Protein AF-A0A7J0D3I8-F1 (afdb_monomer_lite)

Foldseek 3Di:
DDDDQDFADAQAKAWAKKWKDLWAPDHTDMFGDDNNDGDDDDDPPPCPLQLCLQEPPCLLQVDQQCLRSDLQSDNVCGRLCRNCVLVPRPDQKAKMKIKIKIWHANPPPRDIFIKMKMKIFIQGHPPGTPAMKIKIFRADEDDDPDDPDPRHDHQADPVSGGDDPVVVCVRRPPGIDMGRDSQVSNQVSCVVHPVQDDQLSVLVRVLRSVVSRPCCPVDPPVVVNVVSVVSNDDDDDVVVVVVVVVVVVVVVVVVVVVVVVVVVVVVVVVVVVVVVVVVVVVCCVVCVVVVVVVVVVVVVVVVVVVVVVVVVVPPPPDDDDDDDDDDDDDDDDDDDDDDDDDDDDDDDDDDDDDDDDDDDDDDDDDDDDDDDDDDDDDDDDDDDDDDDDDDDDDDDDDDDDDDDDDDDDDDDDDDDDDDDDDDDDDDDDDDDDDDDDDDDDDDDDDDDDDDDD

Sequence (453 aa):
MTTPLPEPLRTRWQPLRIGLVDLFHYDVEEFHFRDGRLLLRGNNGTGKSKVLALTLPFLLDGDLSPRRVEPDGDPGKRMEWNLLLGGEHPHTERLGYTWIEFGRLDASTGESHFRTLLCGLKAVSGRGIARHWYAVTDLRVQHGPGTPVEGCLSLVDATGTALTRDRLVEAVADHGMVYDQAKTYRRAVDEALFGLGEQRYGALVDLLVQLRQPQLSKRPNEAALSRALTEALPPVDQAVIADVAEAFRSLDEEKTELAAASAAEHAAAGFLEHYRRYARVATRRRARLPRAEHSRYEQRQRDLTEAQAQQAGPRRSGRRQPTSSRGWRSSRTGSARRTRPCGRAPRCAAPEIWSRRTTRWSARRVRPSARTATGTRRRGCTTRDSSGSAPPRTGCGPPTGKPGTPTGRRPRPRRPPGSSSRRTSCRTTDAPRANCVEPSRSPWNGVAVRSPM

Structure (mmCIF, N/CA/C/O backbone):
data_AF-A0A7J0D3I8-F1
#
_entry.id   AF-A0A7J0D3I8-F1
#
loop_
_atom_site.group_PDB
_atom_site.id
_atom_site.type_symbol
_atom_site.label_atom_id
_atom_site.label_alt_id
_atom_site.label_comp_id
_atom_site.label_asym_id
_atom_site.label_entity_id
_atom_site.label_seq_id
_atom_site.pdbx_PDB_ins_code
_atom_site.Cartn_x
_atom_site.Cartn_y
_atom_site.Cartn_z
_atom_site.occupancy
_atom_site.B_iso_or_equiv
_atom_site.auth_seq_id
_atom_site.auth_comp_id
_atom_site.auth_asym_id
_atom_site.auth_atom_id
_atom_site.pdbx_PDB_model_num
ATOM 1 N N . MET A 1 1 ? 24.910 -18.933 -20.192 1.00 36.84 1 MET A N 1
ATOM 2 C CA . MET A 1 1 ? 24.520 -19.536 -18.902 1.00 36.84 1 MET A CA 1
ATOM 3 C C . MET A 1 1 ? 23.445 -18.649 -18.311 1.00 36.84 1 MET A C 1
ATOM 5 O O . MET A 1 1 ? 23.756 -17.535 -17.917 1.00 36.84 1 MET A O 1
ATOM 9 N N . THR A 1 2 ? 22.186 -19.066 -18.376 1.00 54.44 2 THR A N 1
ATOM 10 C CA . THR A 1 2 ? 21.065 -18.347 -17.763 1.00 54.44 2 THR A CA 1
ATOM 11 C C . THR A 1 2 ? 21.172 -18.508 -16.252 1.00 54.44 2 THR A C 1
ATOM 13 O O . THR A 1 2 ? 21.136 -19.623 -15.736 1.00 54.44 2 THR A O 1
ATOM 16 N N . THR A 1 3 ? 21.391 -17.406 -15.540 1.00 62.59 3 THR A N 1
ATOM 17 C CA . THR A 1 3 ? 21.391 -17.401 -14.076 1.00 62.59 3 THR A CA 1
ATOM 18 C C . THR A 1 3 ? 20.008 -17.856 -13.600 1.00 62.59 3 THR A C 1
ATOM 20 O O . THR A 1 3 ? 19.017 -17.283 -14.056 1.00 62.59 3 THR A O 1
ATOM 23 N N . PRO A 1 4 ? 19.901 -18.873 -12.727 1.00 78.50 4 PRO A N 1
ATOM 24 C CA . PRO A 1 4 ? 18.605 -19.332 -12.243 1.00 78.50 4 PRO A CA 1
ATOM 25 C C . PRO A 1 4 ? 17.892 -18.205 -11.492 1.00 78.50 4 PRO A C 1
ATOM 27 O O . PRO A 1 4 ? 18.527 -17.422 -10.772 1.00 78.50 4 PRO A O 1
ATOM 30 N N . LEU A 1 5 ? 16.574 -18.122 -11.672 1.00 86.62 5 LEU A N 1
ATOM 31 C CA . LEU A 1 5 ? 15.759 -17.124 -10.996 1.00 86.62 5 LEU A CA 1
ATOM 32 C C . LEU A 1 5 ? 15.787 -17.352 -9.471 1.00 86.62 5 LEU A C 1
ATOM 34 O O . LEU A 1 5 ? 15.795 -18.498 -9.020 1.00 86.62 5 LEU A O 1
ATOM 38 N N . PRO A 1 6 ? 15.824 -16.285 -8.654 1.00 90.56 6 PRO A N 1
ATOM 39 C CA . PRO A 1 6 ? 15.866 -16.416 -7.201 1.00 90.56 6 PRO A CA 1
ATOM 40 C C . PRO A 1 6 ? 14.544 -16.960 -6.650 1.00 90.56 6 PRO A C 1
ATOM 42 O O . PRO A 1 6 ? 13.474 -16.498 -7.036 1.00 90.56 6 PRO A O 1
ATOM 45 N N . GLU A 1 7 ? 14.617 -17.891 -5.703 1.00 91.50 7 GLU A N 1
ATOM 46 C CA . GLU A 1 7 ? 13.448 -18.468 -5.029 1.00 91.50 7 GLU A CA 1
ATOM 47 C C . GLU A 1 7 ? 13.222 -17.838 -3.641 1.00 91.50 7 GLU A C 1
ATOM 49 O O . GLU A 1 7 ? 14.175 -17.377 -2.994 1.00 91.50 7 GLU A O 1
ATOM 54 N N . PRO A 1 8 ? 11.970 -17.784 -3.150 1.00 93.19 8 PRO A N 1
ATOM 55 C CA . PRO A 1 8 ? 11.689 -17.312 -1.810 1.00 93.19 8 PRO A CA 1
ATOM 56 C C . PRO A 1 8 ? 12.166 -18.303 -0.745 1.00 93.19 8 PRO A C 1
ATOM 58 O O . PRO A 1 8 ? 12.075 -19.512 -0.896 1.00 93.19 8 PRO A O 1
ATOM 61 N N . LEU A 1 9 ? 12.642 -17.768 0.381 1.00 91.50 9 LEU A N 1
ATOM 62 C CA . LEU A 1 9 ? 13.142 -18.555 1.520 1.00 91.50 9 LEU A CA 1
ATOM 63 C C . LEU A 1 9 ? 12.322 -18.333 2.797 1.00 91.50 9 LEU A C 1
ATOM 65 O O . LEU A 1 9 ? 12.628 -18.882 3.853 1.00 91.50 9 LEU A O 1
ATOM 69 N N . ARG A 1 10 ? 11.320 -17.452 2.743 1.00 92.25 10 ARG A N 1
ATOM 70 C CA . ARG A 1 10 ? 10.579 -16.977 3.914 1.00 92.25 10 ARG A CA 1
ATOM 71 C C . ARG A 1 10 ? 9.089 -17.095 3.684 1.00 92.25 10 ARG A C 1
ATOM 73 O O . ARG A 1 10 ? 8.618 -16.914 2.571 1.00 92.25 10 ARG A O 1
ATOM 80 N N . THR A 1 11 ? 8.350 -17.291 4.769 1.00 93.00 11 THR A N 1
ATOM 81 C CA . THR A 1 11 ? 6.882 -17.326 4.748 1.00 93.00 11 THR A CA 1
ATOM 82 C C . THR A 1 11 ? 6.236 -15.953 4.566 1.00 93.00 11 THR A C 1
ATOM 84 O O . THR A 1 11 ? 5.083 -15.852 4.155 1.00 93.00 11 THR A O 1
ATOM 87 N N . ARG A 1 12 ? 6.983 -14.879 4.852 1.00 92.62 12 ARG A N 1
ATOM 88 C CA . ARG A 1 12 ? 6.588 -13.496 4.556 1.00 92.62 12 ARG A CA 1
ATOM 89 C C . ARG A 1 12 ? 7.092 -13.068 3.183 1.00 92.62 12 ARG A C 1
ATOM 91 O O . ARG A 1 12 ? 8.157 -13.520 2.765 1.00 92.62 12 ARG A O 1
ATOM 98 N N . TRP A 1 13 ? 6.394 -12.115 2.569 1.00 94.88 13 TRP A N 1
ATOM 99 C CA . TRP A 1 13 ? 6.854 -11.457 1.350 1.00 94.88 13 TRP A CA 1
ATOM 100 C C . TRP A 1 13 ? 8.261 -10.882 1.524 1.00 94.88 13 TRP A C 1
ATOM 102 O O . TRP A 1 13 ? 8.550 -10.151 2.477 1.00 94.88 13 TRP A O 1
ATOM 112 N N . GLN A 1 14 ? 9.146 -11.236 0.598 1.00 94.50 14 GLN A N 1
ATOM 113 C CA . GLN A 1 14 ? 10.497 -10.703 0.501 1.00 94.50 14 GLN A CA 1
ATOM 114 C C . GLN A 1 14 ? 10.785 -10.255 -0.932 1.00 94.50 14 GLN A C 1
ATOM 116 O O . GLN A 1 14 ? 10.372 -10.948 -1.862 1.00 94.50 14 GLN A O 1
ATOM 121 N N . PRO A 1 15 ? 11.487 -9.127 -1.131 1.00 95.56 15 PRO A N 1
ATOM 122 C CA . PRO A 1 15 ? 11.906 -8.730 -2.464 1.00 95.56 15 PRO A CA 1
ATOM 123 C C . PRO A 1 15 ? 12.944 -9.728 -2.981 1.00 95.56 15 PRO A C 1
ATOM 125 O O . PRO A 1 15 ? 13.862 -10.119 -2.252 1.00 95.56 15 PRO A O 1
ATOM 128 N N . LEU A 1 16 ? 12.773 -10.151 -4.228 1.00 95.50 16 LEU A N 1
ATOM 129 C CA . LEU A 1 16 ? 13.636 -11.102 -4.920 1.00 95.50 16 LEU A CA 1
ATOM 130 C C . LEU A 1 16 ? 14.449 -10.408 -6.004 1.00 95.50 16 LEU A C 1
ATOM 132 O O . LEU A 1 16 ? 15.654 -10.634 -6.109 1.00 95.50 16 LEU A O 1
ATOM 136 N N . ARG A 1 17 ? 13.800 -9.546 -6.790 1.00 95.06 17 ARG A N 1
ATOM 137 C CA . ARG A 1 17 ? 14.419 -8.813 -7.895 1.00 95.06 17 ARG A CA 1
ATOM 138 C C . ARG A 1 17 ? 13.761 -7.459 -8.085 1.00 95.06 17 ARG A C 1
ATOM 140 O O . ARG A 1 17 ? 12.590 -7.290 -7.764 1.00 95.06 17 ARG A O 1
ATOM 147 N N . ILE A 1 18 ? 14.515 -6.518 -8.625 1.00 96.12 18 ILE A N 1
ATOM 148 C CA . ILE A 1 18 ? 13.998 -5.282 -9.213 1.00 96.12 18 ILE A CA 1
ATOM 149 C C . ILE A 1 18 ? 14.572 -5.148 -10.612 1.00 96.12 18 ILE A C 1
ATOM 151 O O . ILE A 1 18 ? 15.671 -5.641 -10.864 1.00 96.12 18 ILE A O 1
ATOM 155 N N . GLY A 1 19 ? 13.883 -4.430 -11.485 1.00 94.81 19 GLY A N 1
ATOM 156 C CA . GLY A 1 19 ? 14.430 -4.122 -12.793 1.00 94.81 19 GLY A CA 1
ATOM 157 C C . GLY A 1 19 ? 13.924 -2.814 -13.366 1.00 94.81 19 GLY A C 1
ATOM 158 O O . GLY A 1 19 ? 12.915 -2.253 -12.927 1.00 94.81 19 GLY A O 1
ATOM 159 N N . LEU A 1 20 ? 14.685 -2.325 -14.337 1.00 95.38 20 LEU A N 1
ATOM 160 C CA . LEU A 1 20 ? 14.435 -1.102 -15.082 1.00 95.38 20 LEU A CA 1
ATOM 161 C C . LEU A 1 20 ? 14.501 -1.429 -16.571 1.00 95.38 20 LEU A C 1
ATOM 163 O O . LEU A 1 20 ? 15.444 -2.078 -17.021 1.00 95.38 20 LEU A O 1
ATOM 167 N N . VAL A 1 21 ? 13.502 -0.962 -17.314 1.00 95.31 21 VAL A N 1
ATOM 168 C CA . VAL A 1 21 ? 13.429 -1.074 -18.769 1.00 95.31 21 VAL A CA 1
ATOM 169 C C . VAL A 1 21 ? 13.264 0.322 -19.336 1.00 95.31 21 VAL A C 1
ATOM 171 O O . VAL A 1 21 ? 12.333 1.030 -18.952 1.00 95.31 21 VAL A O 1
ATOM 174 N N . ASP A 1 22 ? 14.155 0.723 -20.229 1.00 93.19 22 ASP A N 1
ATOM 175 C CA . ASP A 1 22 ? 14.141 2.029 -20.880 1.00 93.19 22 ASP A CA 1
ATOM 176 C C . ASP A 1 22 ? 13.965 3.216 -19.915 1.00 93.19 22 ASP A C 1
ATOM 178 O O . ASP A 1 22 ? 13.250 4.194 -20.171 1.00 93.19 22 ASP A O 1
ATOM 182 N N . LEU A 1 23 ? 14.630 3.131 -18.764 1.00 91.44 23 LEU A N 1
ATOM 183 C CA . LEU A 1 23 ? 14.543 4.117 -17.697 1.00 91.44 23 LEU A CA 1
ATOM 184 C C . LEU A 1 23 ? 15.943 4.585 -17.320 1.00 91.44 23 LEU A C 1
ATOM 186 O O . LEU A 1 23 ? 16.831 3.798 -17.005 1.00 91.44 23 LEU A O 1
ATOM 190 N N . PHE A 1 24 ? 16.138 5.897 -17.292 1.00 89.06 24 PHE A N 1
ATOM 191 C CA . PHE A 1 24 ? 17.430 6.540 -17.099 1.00 89.06 24 PHE A CA 1
ATOM 192 C C . PHE A 1 24 ? 18.440 6.016 -18.138 1.00 89.06 24 PHE A C 1
ATOM 194 O O . PHE A 1 24 ? 18.087 5.876 -19.310 1.00 89.06 24 PHE A O 1
ATOM 201 N N . HIS A 1 25 ? 19.679 5.739 -17.740 1.00 88.75 25 HIS A N 1
ATOM 202 C CA . HIS A 1 25 ? 20.695 5.118 -18.595 1.00 88.75 25 HIS A CA 1
ATOM 203 C C . HIS A 1 25 ? 20.618 3.577 -18.610 1.00 88.75 25 HIS A C 1
ATOM 205 O O . HIS A 1 25 ? 21.623 2.937 -18.900 1.00 88.75 25 HIS A O 1
ATOM 211 N N . TYR A 1 26 ? 19.474 2.984 -18.243 1.00 91.06 26 TYR A N 1
ATOM 212 C CA . TYR A 1 26 ? 19.272 1.534 -18.253 1.00 91.06 26 TYR A CA 1
ATOM 213 C C . TYR A 1 26 ? 18.345 1.127 -19.400 1.00 91.06 26 TYR A C 1
ATOM 215 O O . TYR A 1 26 ? 17.231 1.649 -19.506 1.00 91.06 26 TYR A O 1
ATOM 223 N N . ASP A 1 27 ? 18.809 0.180 -20.215 1.00 90.44 27 ASP A N 1
ATOM 224 C CA . ASP A 1 27 ? 18.039 -0.396 -21.321 1.00 90.44 27 ASP A CA 1
ATOM 225 C C . ASP A 1 27 ? 17.158 -1.536 -20.804 1.00 90.44 27 ASP A C 1
ATOM 227 O O . ASP A 1 27 ? 15.941 -1.401 -20.754 1.00 90.44 27 ASP A O 1
ATOM 231 N N . VAL A 1 28 ? 17.771 -2.632 -20.347 1.00 92.00 28 VAL A N 1
ATOM 232 C CA . VAL A 1 28 ? 17.113 -3.742 -19.644 1.00 92.00 28 VAL A CA 1
ATOM 233 C C . VAL A 1 28 ? 18.062 -4.221 -18.552 1.00 92.00 28 VAL A C 1
ATOM 235 O O . VAL A 1 28 ? 18.989 -4.982 -18.819 1.00 92.00 28 VAL A O 1
ATOM 238 N N . GLU A 1 29 ? 17.855 -3.748 -17.326 1.00 93.00 29 GLU A N 1
ATOM 239 C CA . GLU A 1 29 ? 18.729 -4.055 -16.191 1.00 93.00 29 GLU A CA 1
ATOM 240 C C . GLU A 1 29 ? 17.940 -4.719 -15.061 1.00 93.00 29 GLU A C 1
ATOM 242 O O . GLU A 1 29 ? 16.871 -4.240 -14.673 1.00 93.00 29 GLU A O 1
ATOM 247 N N . GLU A 1 30 ? 18.492 -5.796 -14.497 1.00 93.00 30 GLU A N 1
ATOM 248 C CA . GLU A 1 30 ? 17.901 -6.539 -13.383 1.00 93.00 30 GLU A CA 1
ATOM 249 C C . GLU A 1 30 ? 18.870 -6.626 -12.198 1.00 93.00 30 GLU A C 1
ATOM 251 O O . GLU A 1 30 ? 20.037 -6.988 -12.338 1.00 93.00 30 GLU A O 1
ATOM 256 N N . PHE A 1 31 ? 18.369 -6.378 -10.989 1.00 93.31 31 PHE A N 1
ATOM 257 C CA . PHE A 1 31 ? 19.134 -6.495 -9.750 1.00 93.31 31 PHE A CA 1
ATOM 258 C C . PHE A 1 31 ? 18.512 -7.545 -8.836 1.00 93.31 31 PHE A C 1
ATOM 260 O O . PHE A 1 31 ? 17.342 -7.456 -8.459 1.00 93.31 31 PHE A O 1
ATOM 267 N N . HIS A 1 32 ? 19.313 -8.530 -8.431 1.00 93.81 32 HIS A N 1
ATOM 268 C CA . HIS A 1 32 ? 18.863 -9.624 -7.574 1.00 93.81 32 HIS A CA 1
ATOM 269 C C . HIS A 1 32 ? 19.115 -9.311 -6.099 1.00 93.81 32 HIS A C 1
ATOM 271 O O . HIS A 1 32 ? 20.221 -8.945 -5.693 1.00 93.81 32 HIS A O 1
ATOM 277 N N . PHE A 1 33 ? 18.094 -9.523 -5.277 1.00 93.88 33 PHE A N 1
ATOM 278 C CA . PHE A 1 33 ? 18.209 -9.467 -3.830 1.00 93.88 33 PHE A CA 1
ATOM 279 C C . PHE A 1 33 ? 18.808 -10.772 -3.308 1.00 93.88 33 PHE A C 1
ATOM 281 O O . PHE A 1 33 ? 18.548 -11.865 -3.811 1.00 93.88 33 PHE A O 1
ATOM 288 N N . ARG A 1 34 ? 19.586 -10.660 -2.235 1.00 90.56 34 ARG A N 1
ATOM 289 C CA . ARG A 1 34 ? 20.039 -11.793 -1.428 1.00 90.56 34 ARG A CA 1
ATOM 290 C C . ARG A 1 34 ? 19.353 -11.704 -0.071 1.00 90.56 34 ARG A C 1
ATOM 292 O O . ARG A 1 34 ? 19.540 -10.731 0.655 1.00 90.56 34 ARG A O 1
ATOM 299 N N . ASP A 1 35 ? 18.485 -12.665 0.236 1.00 85.38 35 ASP A N 1
ATOM 300 C CA . ASP A 1 35 ? 17.692 -12.727 1.478 1.00 85.38 35 ASP A CA 1
ATOM 301 C C . ASP A 1 35 ? 16.850 -11.471 1.776 1.00 85.38 35 ASP A C 1
ATOM 303 O O . ASP A 1 35 ? 16.653 -11.073 2.938 1.00 85.38 35 ASP A O 1
ATOM 307 N N . GLY A 1 36 ? 16.359 -10.833 0.710 1.00 86.94 36 GLY A N 1
ATOM 308 C CA . GLY A 1 36 ? 15.623 -9.572 0.762 1.00 86.94 36 GLY A CA 1
ATOM 309 C C . GLY A 1 36 ? 16.503 -8.335 0.961 1.00 86.94 36 GLY A C 1
ATOM 310 O O . GLY A 1 36 ? 15.992 -7.282 1.335 1.00 86.94 36 GLY A O 1
ATOM 311 N N . ARG A 1 37 ? 17.820 -8.439 0.742 1.00 89.38 37 ARG A N 1
ATOM 312 C CA . ARG A 1 37 ? 18.782 -7.332 0.842 1.00 89.38 37 ARG A CA 1
ATOM 313 C C . ARG A 1 37 ? 19.427 -7.057 -0.514 1.00 89.38 37 ARG A C 1
ATOM 315 O O . ARG A 1 37 ? 19.767 -7.988 -1.240 1.00 89.38 37 ARG A O 1
ATOM 322 N N . LEU A 1 38 ? 19.640 -5.781 -0.816 1.00 90.88 38 LEU A N 1
ATOM 323 C CA . LEU A 1 38 ? 20.339 -5.315 -2.011 1.00 90.88 38 LEU A CA 1
ATOM 324 C C . LEU A 1 38 ? 21.436 -4.331 -1.598 1.00 90.88 38 LEU A C 1
ATOM 326 O O . LEU A 1 38 ? 21.195 -3.431 -0.794 1.00 90.88 38 LEU A O 1
ATOM 330 N N . LEU A 1 39 ? 22.638 -4.504 -2.149 1.00 89.50 39 LEU A N 1
ATOM 331 C CA . LEU A 1 39 ? 23.770 -3.605 -1.943 1.00 89.50 39 LEU A CA 1
ATOM 332 C C . LEU A 1 39 ? 24.270 -3.104 -3.298 1.00 89.50 39 LEU A C 1
ATOM 334 O O . LEU A 1 39 ? 24.843 -3.868 -4.068 1.00 89.50 39 LEU A O 1
ATOM 338 N N . LEU A 1 40 ? 24.099 -1.808 -3.555 1.00 87.06 40 LEU A N 1
ATOM 339 C CA . LEU A 1 40 ? 24.612 -1.152 -4.757 1.00 87.06 40 LEU A CA 1
ATOM 340 C C . LEU A 1 40 ? 25.941 -0.457 -4.432 1.00 87.06 40 LEU A C 1
ATOM 342 O O . LEU A 1 40 ? 25.977 0.522 -3.682 1.00 87.06 40 LEU A O 1
ATOM 346 N N . ARG A 1 41 ? 27.047 -0.958 -4.994 1.00 88.50 41 ARG A N 1
ATOM 347 C CA . ARG A 1 41 ? 28.384 -0.346 -4.892 1.00 88.50 41 ARG A CA 1
ATOM 348 C C . ARG A 1 41 ? 28.828 0.211 -6.239 1.00 88.50 41 ARG A C 1
ATOM 350 O O . ARG A 1 41 ? 28.440 -0.292 -7.281 1.00 88.50 41 ARG A O 1
ATOM 357 N N . GLY A 1 42 ? 29.625 1.274 -6.199 1.00 86.12 42 GLY A N 1
ATOM 358 C CA . GLY A 1 42 ? 30.119 1.970 -7.388 1.00 86.12 42 GLY A CA 1
ATOM 359 C C . GLY A 1 42 ? 30.521 3.404 -7.068 1.00 86.12 42 GLY A C 1
ATOM 360 O O . GLY A 1 42 ? 30.359 3.856 -5.931 1.00 86.12 42 GLY A O 1
ATOM 361 N N . ASN A 1 43 ? 31.006 4.141 -8.057 1.00 84.62 43 ASN A N 1
ATOM 362 C CA . ASN A 1 43 ? 31.407 5.540 -7.892 1.00 84.62 43 ASN A CA 1
ATOM 363 C C . ASN A 1 43 ? 30.175 6.458 -7.786 1.00 84.62 43 ASN A C 1
ATOM 365 O O . ASN A 1 43 ? 29.051 6.057 -8.102 1.00 84.62 43 ASN A O 1
ATOM 369 N N . ASN A 1 44 ? 30.346 7.691 -7.310 1.00 80.06 44 ASN A N 1
ATOM 370 C CA . ASN A 1 44 ? 29.264 8.682 -7.355 1.00 80.06 44 ASN A CA 1
ATOM 371 C C . ASN A 1 44 ? 28.901 8.993 -8.817 1.00 80.06 44 ASN A C 1
ATOM 373 O O . ASN A 1 44 ? 29.772 8.980 -9.679 1.00 80.06 44 ASN A O 1
ATOM 377 N N . GLY A 1 45 ? 27.615 9.220 -9.100 1.00 77.06 45 GLY A N 1
ATOM 378 C CA . GLY A 1 45 ? 27.123 9.478 -10.463 1.00 77.06 45 GLY A CA 1
ATOM 379 C C . GLY A 1 45 ? 26.750 8.234 -11.281 1.00 77.06 45 GLY A C 1
ATOM 380 O O . GLY A 1 45 ? 26.070 8.365 -12.286 1.00 77.06 45 GLY A O 1
ATOM 381 N N . THR A 1 46 ? 27.066 7.023 -10.815 1.00 78.56 46 THR A N 1
ATOM 382 C CA . THR A 1 46 ? 26.761 5.748 -11.513 1.00 78.56 46 THR A CA 1
ATOM 383 C C . THR A 1 46 ? 25.287 5.310 -11.455 1.00 78.56 46 THR A C 1
ATOM 385 O O . THR A 1 46 ? 24.966 4.165 -11.728 1.00 78.56 46 THR A O 1
ATOM 388 N N . GLY A 1 47 ? 24.363 6.181 -11.036 1.00 80.44 47 GLY A N 1
ATOM 389 C CA . GLY A 1 47 ? 22.928 5.863 -11.018 1.00 80.44 47 GLY A CA 1
ATOM 390 C C . GLY A 1 47 ? 22.429 4.988 -9.855 1.00 80.44 47 GLY A C 1
ATOM 391 O O . GLY A 1 47 ? 21.229 4.743 -9.782 1.00 80.44 47 GLY A O 1
ATOM 392 N N . LYS A 1 48 ? 23.272 4.577 -8.894 1.00 85.88 48 LYS A N 1
ATOM 393 C CA . LYS A 1 48 ? 22.858 3.748 -7.730 1.00 85.88 48 LYS A CA 1
ATOM 394 C C . LYS A 1 48 ? 21.646 4.306 -6.972 1.00 85.88 48 LYS A C 1
ATOM 396 O O . LYS A 1 48 ? 20.692 3.589 -6.691 1.00 85.88 48 LYS A O 1
ATOM 401 N N . SER A 1 49 ? 21.670 5.603 -6.653 1.00 82.06 49 SER A N 1
ATOM 402 C CA . SER A 1 49 ? 20.562 6.262 -5.948 1.00 82.06 49 SER A CA 1
ATOM 403 C C . SER A 1 49 ? 19.306 6.355 -6.815 1.00 82.06 49 SER A C 1
ATOM 405 O O . SER A 1 49 ? 18.203 6.333 -6.278 1.00 82.06 49 SER A O 1
ATOM 407 N N . LYS A 1 50 ? 19.466 6.427 -8.145 1.00 85.31 50 LYS A N 1
ATOM 408 C CA . LYS A 1 50 ? 18.355 6.465 -9.102 1.00 85.31 50 LYS A CA 1
ATOM 409 C C . LYS A 1 50 ? 17.649 5.117 -9.200 1.00 85.31 50 LYS A C 1
ATOM 411 O O . LYS A 1 50 ? 16.427 5.104 -9.206 1.00 85.31 50 LYS A O 1
ATOM 416 N N . VAL A 1 51 ? 18.383 4.003 -9.165 1.00 87.25 51 VAL A N 1
ATOM 417 C CA . VAL A 1 51 ? 17.782 2.657 -9.121 1.00 87.25 51 VAL A CA 1
ATOM 418 C C . VAL A 1 51 ? 16.839 2.525 -7.930 1.00 87.25 51 VAL A C 1
ATOM 420 O O . VAL A 1 51 ? 15.685 2.145 -8.098 1.00 87.25 51 VAL A O 1
ATOM 423 N N . LEU A 1 52 ? 17.292 2.902 -6.730 1.00 83.62 52 LEU A N 1
ATOM 424 C CA . LEU A 1 52 ? 16.444 2.852 -5.536 1.00 83.62 52 LEU A CA 1
ATOM 425 C C . LEU A 1 52 ? 15.273 3.836 -5.634 1.00 83.62 52 LEU A C 1
ATOM 427 O O . LEU A 1 52 ? 14.136 3.457 -5.382 1.00 83.62 52 LEU A O 1
ATOM 431 N N . ALA A 1 53 ? 15.526 5.073 -6.065 1.00 82.62 53 ALA A N 1
ATOM 432 C CA . ALA A 1 53 ? 14.494 6.093 -6.243 1.00 82.62 53 ALA A CA 1
ATOM 433 C C . ALA A 1 53 ? 13.349 5.648 -7.173 1.00 82.62 53 ALA A C 1
ATOM 435 O O . ALA A 1 53 ? 12.184 5.907 -6.874 1.00 82.62 53 ALA A O 1
ATOM 436 N N . LEU A 1 54 ? 13.689 4.949 -8.259 1.00 88.00 54 LEU A N 1
ATOM 437 C CA . LEU A 1 54 ? 12.764 4.501 -9.301 1.00 88.00 54 LEU A CA 1
ATOM 438 C C . LEU A 1 54 ? 12.117 3.144 -9.007 1.00 88.00 54 LEU A C 1
ATOM 440 O O . LEU A 1 54 ? 11.265 2.717 -9.776 1.00 88.00 54 LEU A O 1
ATOM 444 N N . THR A 1 55 ? 12.484 2.465 -7.918 1.00 90.56 55 THR A N 1
ATOM 445 C CA . THR A 1 55 ? 11.945 1.139 -7.565 1.00 90.56 55 THR A CA 1
ATOM 446 C C . THR A 1 55 ? 11.215 1.176 -6.225 1.00 90.56 55 THR A C 1
ATOM 448 O O . THR A 1 55 ? 9.991 1.106 -6.196 1.00 90.56 55 THR A O 1
ATOM 451 N N . LEU A 1 56 ? 11.916 1.360 -5.102 1.00 87.19 56 LEU A N 1
ATOM 452 C CA . LEU A 1 56 ? 11.331 1.397 -3.755 1.00 87.19 56 LEU A CA 1
ATOM 453 C C . LEU A 1 56 ? 11.650 2.715 -3.034 1.00 87.19 56 LEU A C 1
ATOM 455 O O . LEU A 1 56 ? 12.819 3.089 -2.927 1.00 87.19 56 LEU A O 1
ATOM 459 N N . PRO A 1 57 ? 10.660 3.414 -2.447 1.00 87.88 57 PRO A N 1
ATOM 460 C CA . PRO A 1 57 ? 9.253 3.047 -2.232 1.00 87.88 57 PRO A CA 1
ATOM 461 C C . PRO A 1 57 ? 8.302 3.363 -3.398 1.00 87.88 57 PRO A C 1
ATOM 463 O O . PRO A 1 57 ? 7.101 3.161 -3.254 1.00 87.88 57 PRO A O 1
ATOM 466 N N . PHE A 1 58 ? 8.800 3.859 -4.535 1.00 91.94 58 PHE A N 1
ATOM 467 C CA . PHE A 1 58 ? 7.953 4.328 -5.637 1.00 91.94 58 PHE A CA 1
ATOM 468 C C . PHE A 1 58 ? 6.913 3.290 -6.093 1.00 91.94 58 PHE A C 1
ATOM 470 O O . PHE A 1 58 ? 5.735 3.618 -6.188 1.00 91.94 58 PHE A O 1
ATOM 477 N N . LEU A 1 59 ? 7.307 2.030 -6.287 1.00 94.94 59 LEU A N 1
ATOM 478 C CA . LEU A 1 59 ? 6.397 0.956 -6.695 1.00 94.94 59 LEU A CA 1
ATOM 479 C C . LEU A 1 59 ? 5.393 0.552 -5.610 1.00 94.94 59 LEU A C 1
ATOM 481 O O . LEU A 1 59 ? 4.399 -0.080 -5.935 1.00 94.94 59 LEU A O 1
ATOM 485 N N . LEU A 1 60 ? 5.596 0.911 -4.342 1.00 94.12 60 LEU A N 1
ATOM 486 C CA . LEU A 1 60 ? 4.584 0.705 -3.299 1.00 94.12 60 LEU A CA 1
ATOM 487 C C . LEU A 1 60 ? 3.534 1.827 -3.312 1.00 94.12 60 LEU A C 1
ATOM 489 O O . LEU A 1 60 ? 2.358 1.599 -3.059 1.00 94.12 60 LEU A O 1
ATOM 493 N N . ASP A 1 61 ? 3.944 3.046 -3.645 1.00 91.00 61 ASP A N 1
ATOM 494 C CA . ASP A 1 61 ? 3.068 4.216 -3.575 1.00 91.00 61 ASP A CA 1
ATOM 495 C C . ASP A 1 61 ? 2.335 4.524 -4.888 1.00 91.00 61 ASP A C 1
ATOM 497 O O . ASP A 1 61 ? 1.163 4.894 -4.908 1.00 91.00 61 ASP A O 1
ATOM 501 N N . GLY A 1 62 ? 3.052 4.399 -6.005 1.00 89.44 62 GLY A N 1
ATOM 502 C CA . GLY A 1 62 ? 2.619 4.812 -7.336 1.00 89.44 62 GLY A CA 1
ATOM 503 C C . GLY A 1 62 ? 2.623 6.328 -7.573 1.00 89.44 62 GLY A C 1
ATOM 504 O O . GLY A 1 62 ? 2.356 6.761 -8.687 1.00 89.44 62 GLY A O 1
ATOM 505 N N . ASP A 1 63 ? 2.930 7.170 -6.589 1.00 88.75 63 ASP A N 1
ATOM 506 C CA . ASP A 1 63 ? 2.882 8.628 -6.752 1.00 88.75 63 ASP A CA 1
ATOM 507 C C . ASP A 1 63 ? 4.129 9.168 -7.489 1.00 88.75 63 ASP A C 1
ATOM 509 O O . ASP A 1 63 ? 5.273 9.014 -7.059 1.00 88.75 63 ASP A O 1
ATOM 513 N N . LEU A 1 64 ? 3.876 9.816 -8.632 1.00 87.31 64 LEU A N 1
ATOM 514 C CA . LEU A 1 64 ? 4.872 10.371 -9.557 1.00 87.31 64 LEU A CA 1
ATOM 515 C C . LEU A 1 64 ? 5.363 11.772 -9.162 1.00 87.31 64 LEU A C 1
ATOM 517 O O . LEU A 1 64 ? 6.131 12.393 -9.903 1.00 87.31 64 LEU A O 1
ATOM 521 N N . SER A 1 65 ? 4.891 12.321 -8.042 1.00 83.75 65 SER A N 1
ATOM 522 C CA . SER A 1 65 ? 5.267 13.660 -7.613 1.00 83.75 65 SER A CA 1
ATOM 523 C C . SER A 1 65 ? 6.780 13.754 -7.357 1.00 83.75 65 SER A C 1
ATOM 525 O O . SER A 1 65 ? 7.375 12.849 -6.764 1.00 83.75 65 SER A O 1
ATOM 527 N N . PRO A 1 66 ? 7.438 14.868 -7.742 1.00 78.44 66 PRO A N 1
ATOM 528 C CA . PRO A 1 66 ? 8.893 15.008 -7.604 1.00 78.44 66 PRO A CA 1
ATOM 529 C C . PRO A 1 66 ? 9.402 14.774 -6.175 1.00 78.44 66 PRO A C 1
ATOM 531 O O . PRO A 1 66 ? 10.464 14.197 -5.978 1.00 78.44 66 PRO A O 1
ATOM 534 N N . ARG A 1 67 ? 8.599 15.141 -5.164 1.00 74.38 67 ARG A N 1
ATOM 535 C CA . ARG A 1 67 ? 8.904 14.932 -3.736 1.00 74.38 67 ARG A CA 1
ATOM 536 C C . ARG A 1 67 ? 9.045 13.458 -3.351 1.00 74.38 67 ARG A C 1
ATOM 538 O O . ARG A 1 67 ? 9.700 13.154 -2.360 1.00 74.38 67 ARG A O 1
ATOM 545 N N . ARG A 1 68 ? 8.393 12.563 -4.092 1.00 77.31 68 ARG A N 1
ATOM 546 C CA . ARG A 1 68 ? 8.363 11.125 -3.819 1.00 77.31 68 ARG A CA 1
ATOM 547 C C . ARG A 1 68 ? 9.265 10.322 -4.735 1.00 77.31 68 ARG A C 1
ATOM 549 O O . ARG A 1 68 ? 9.755 9.274 -4.320 1.00 77.31 68 ARG A O 1
ATOM 556 N N . VAL A 1 69 ? 9.554 10.820 -5.928 1.00 76.88 69 VAL A N 1
ATOM 557 C CA . VAL A 1 69 ? 10.500 10.168 -6.837 1.00 76.88 69 VAL A CA 1
ATOM 558 C C . VAL A 1 69 ? 11.936 10.565 -6.500 1.00 76.88 69 VAL A C 1
ATOM 560 O O . VAL A 1 69 ? 12.795 9.696 -6.432 1.00 76.88 69 VAL A O 1
ATOM 563 N N . GLU A 1 70 ? 12.216 11.832 -6.189 1.00 76.25 70 GLU A N 1
ATOM 564 C CA . GLU A 1 70 ? 13.585 12.276 -5.911 1.00 76.25 70 GLU A CA 1
ATOM 565 C C . GLU A 1 70 ? 13.925 12.212 -4.417 1.00 76.25 70 GLU A C 1
ATOM 567 O O . GLU A 1 70 ? 13.261 12.866 -3.608 1.00 76.25 70 GLU A O 1
ATOM 572 N N . PRO A 1 71 ? 14.990 11.488 -4.020 1.00 68.19 71 PRO A N 1
ATOM 573 C CA . PRO A 1 71 ? 15.409 11.399 -2.619 1.00 68.19 71 PRO A CA 1
ATOM 574 C C . PRO A 1 71 ? 15.756 12.753 -1.983 1.00 68.19 71 PRO A C 1
ATOM 576 O O . PRO A 1 71 ? 15.536 12.932 -0.787 1.00 68.19 71 PRO A O 1
ATOM 579 N N . ASP A 1 72 ? 16.262 13.701 -2.779 1.00 66.69 72 ASP A N 1
ATOM 580 C CA . ASP A 1 72 ? 16.610 15.060 -2.339 1.00 66.69 72 ASP A CA 1
ATOM 581 C C . ASP A 1 72 ? 15.412 16.027 -2.370 1.00 66.69 72 ASP A C 1
ATOM 583 O O . ASP A 1 72 ? 15.526 17.175 -1.943 1.00 66.69 72 ASP A O 1
ATOM 587 N N . GLY A 1 73 ? 14.257 15.586 -2.887 1.00 62.84 73 GLY A N 1
ATOM 588 C CA . GLY A 1 73 ? 13.053 16.409 -3.009 1.00 62.84 73 GLY A CA 1
ATOM 589 C C . GLY A 1 73 ? 13.189 17.599 -3.965 1.00 62.84 73 GLY A C 1
ATOM 590 O O . GLY A 1 73 ? 12.393 18.535 -3.872 1.00 62.84 73 GLY A O 1
ATOM 591 N N . ASP A 1 74 ? 14.181 17.576 -4.862 1.00 66.12 74 ASP A N 1
ATOM 592 C CA . ASP A 1 74 ? 14.441 18.635 -5.839 1.00 66.12 74 ASP A CA 1
ATOM 593 C C . ASP A 1 74 ? 13.270 18.751 -6.840 1.00 66.12 74 ASP A C 1
ATOM 595 O O . ASP A 1 74 ? 13.038 17.831 -7.632 1.00 66.12 74 ASP A O 1
ATOM 599 N N . PRO A 1 75 ? 12.521 19.871 -6.848 1.00 63.09 75 PRO A N 1
ATOM 600 C CA . PRO A 1 75 ? 11.373 20.047 -7.734 1.00 63.09 75 PRO A CA 1
ATOM 601 C C . PRO A 1 75 ? 11.748 20.142 -9.223 1.00 63.09 75 PRO A C 1
ATOM 603 O O . PRO A 1 75 ? 10.858 20.013 -10.070 1.00 63.09 75 PRO A O 1
ATOM 606 N N . GLY A 1 76 ? 13.027 20.370 -9.555 1.00 62.47 76 GLY A N 1
ATOM 607 C CA . GLY A 1 76 ? 13.527 20.419 -10.931 1.00 62.47 76 GLY A CA 1
ATOM 608 C C . GLY A 1 76 ? 13.699 19.042 -11.579 1.00 62.47 76 GLY A C 1
ATOM 609 O O . GLY A 1 76 ? 13.654 18.927 -12.802 1.00 62.47 76 GLY A O 1
ATOM 610 N N . LYS A 1 77 ? 13.833 17.981 -10.777 1.00 71.56 77 LYS A N 1
ATOM 611 C CA . LYS A 1 77 ? 14.036 16.603 -11.247 1.00 71.56 77 LYS A CA 1
ATOM 612 C C . LYS A 1 77 ? 12.721 15.833 -11.210 1.00 71.56 77 LYS A C 1
ATOM 614 O O . LYS A 1 77 ? 12.451 15.015 -10.339 1.00 71.56 77 LYS A O 1
ATOM 619 N N . ARG A 1 78 ? 11.848 16.157 -12.154 1.00 81.75 78 ARG A N 1
ATOM 620 C CA . ARG A 1 78 ? 10.540 15.507 -12.286 1.00 81.75 78 ARG A CA 1
ATOM 621 C C . ARG A 1 78 ? 10.674 14.107 -12.888 1.00 81.75 78 ARG A C 1
ATOM 623 O O . ARG A 1 78 ? 11.705 13.779 -13.471 1.00 81.75 78 ARG A O 1
ATOM 630 N N . MET A 1 79 ? 9.626 13.291 -12.782 1.00 87.81 79 MET A N 1
ATOM 631 C CA . MET A 1 79 ? 9.658 11.900 -13.245 1.00 87.81 79 MET A CA 1
ATOM 632 C C . MET A 1 79 ? 10.031 11.772 -14.732 1.00 87.81 79 MET A C 1
ATOM 634 O O . MET A 1 79 ? 10.765 10.861 -15.100 1.00 87.81 79 MET A O 1
ATOM 638 N N . GLU A 1 80 ? 9.625 12.724 -15.578 1.00 88.38 80 GLU A N 1
ATOM 639 C CA . GLU A 1 80 ? 9.987 12.768 -17.000 1.00 88.38 80 GLU A CA 1
ATOM 640 C C . GLU A 1 80 ? 11.492 12.909 -17.258 1.00 88.38 80 GLU A C 1
ATOM 642 O O . GLU A 1 80 ? 11.980 12.422 -18.277 1.00 88.38 80 GLU A O 1
ATOM 647 N N . TRP A 1 81 ? 12.246 13.520 -16.337 1.00 88.44 81 TRP A N 1
ATOM 648 C CA . TRP A 1 81 ? 13.701 13.622 -16.452 1.00 88.44 81 TRP A CA 1
ATOM 649 C C . TRP A 1 81 ? 14.345 12.234 -16.423 1.00 88.44 81 TRP A C 1
ATOM 651 O O . TRP A 1 81 ? 15.308 11.993 -17.142 1.00 88.44 81 TRP A O 1
ATOM 661 N N . ASN A 1 82 ? 13.773 11.294 -15.663 1.00 88.25 82 ASN A N 1
ATOM 662 C CA . ASN A 1 82 ? 14.275 9.924 -15.600 1.00 88.25 82 ASN A CA 1
ATOM 663 C C . ASN A 1 82 ? 14.030 9.145 -16.902 1.00 88.25 82 ASN A C 1
ATOM 665 O O . ASN A 1 82 ? 14.637 8.103 -17.073 1.00 88.25 82 ASN A O 1
ATOM 669 N N . LEU A 1 83 ? 13.193 9.623 -17.828 1.00 90.81 83 LEU A N 1
ATOM 670 C CA . LEU A 1 83 ? 13.003 8.989 -19.139 1.00 90.81 83 LEU A CA 1
ATOM 671 C C . LEU A 1 83 ? 13.742 9.746 -20.248 1.00 90.81 83 LEU A C 1
ATOM 673 O O . LEU A 1 83 ? 14.421 9.133 -21.067 1.00 90.81 83 LEU A O 1
ATOM 677 N N . LEU A 1 84 ? 13.610 11.075 -20.263 1.00 90.44 84 LEU A N 1
ATOM 678 C CA . LEU A 1 84 ? 14.089 11.947 -21.342 1.00 90.44 84 LEU A CA 1
ATOM 679 C C . LEU A 1 84 ? 15.457 12.583 -21.064 1.00 90.44 84 LEU A C 1
ATOM 681 O O . LEU A 1 84 ? 15.945 13.345 -21.895 1.00 90.44 84 LEU A O 1
ATOM 685 N N . LEU A 1 85 ? 16.056 12.328 -19.896 1.00 87.12 85 LEU A N 1
ATOM 686 C CA . LEU A 1 85 ? 17.365 12.856 -19.490 1.00 87.12 85 LEU A CA 1
ATOM 687 C C . LEU A 1 85 ? 17.450 14.385 -19.628 1.00 87.12 85 LEU A C 1
ATOM 689 O O . LEU A 1 85 ? 18.416 14.937 -20.137 1.00 87.12 85 LEU A O 1
ATOM 693 N N . GLY A 1 86 ? 16.381 15.089 -19.244 1.00 81.81 86 GLY A N 1
ATOM 694 C CA . GLY A 1 86 ? 16.316 16.550 -19.371 1.00 81.81 86 GLY A CA 1
ATOM 695 C C . GLY A 1 86 ? 16.293 17.072 -20.813 1.00 81.81 86 GLY A C 1
ATOM 696 O O . GLY A 1 86 ? 16.565 18.248 -21.024 1.00 81.81 86 GLY A O 1
ATOM 697 N N . GLY A 1 87 ? 15.951 16.226 -21.788 1.00 80.94 87 GLY A N 1
ATOM 698 C CA . GLY A 1 87 ? 15.952 16.563 -23.213 1.00 80.94 87 GLY A CA 1
ATOM 699 C C . GLY A 1 87 ? 17.241 16.178 -23.941 1.00 80.94 87 GLY A C 1
ATOM 700 O O . GLY A 1 87 ? 17.321 16.384 -25.146 1.00 80.94 87 GLY A O 1
ATOM 701 N N . GLU A 1 88 ? 18.223 15.600 -23.243 1.00 84.12 88 GLU A N 1
ATOM 702 C CA . GLU A 1 88 ? 19.454 15.080 -23.856 1.00 84.12 88 GLU A CA 1
ATOM 703 C C . GLU A 1 88 ? 19.244 13.728 -24.549 1.00 84.12 88 GLU A C 1
ATOM 705 O O . GLU A 1 88 ? 20.074 13.301 -25.354 1.00 84.12 88 GLU A O 1
ATOM 710 N N . HIS A 1 89 ? 18.140 13.039 -24.251 1.00 85.81 89 HIS A N 1
ATOM 711 C CA . HIS A 1 89 ? 17.824 11.778 -24.901 1.00 85.81 89 HIS A CA 1
ATOM 712 C C . HIS A 1 89 ? 17.501 11.992 -26.399 1.00 85.81 89 HIS A C 1
ATOM 714 O O . HIS A 1 89 ? 16.722 12.892 -26.719 1.00 85.81 89 HIS A O 1
ATOM 720 N N . PRO A 1 90 ? 18.026 11.160 -27.325 1.00 86.38 90 PRO A N 1
ATOM 721 C CA . PRO A 1 90 ? 17.834 11.348 -28.770 1.00 86.38 90 PRO A CA 1
ATOM 722 C C . PRO A 1 90 ? 16.368 11.326 -29.219 1.00 86.38 90 PRO A C 1
ATOM 724 O O . PRO A 1 90 ? 15.994 11.980 -30.191 1.00 86.38 90 PRO A O 1
ATOM 727 N N . HIS A 1 91 ? 15.535 10.558 -28.515 1.00 87.31 91 HIS A N 1
ATOM 728 C CA . HIS A 1 91 ? 14.115 10.427 -28.816 1.00 87.31 91 HIS A CA 1
ATOM 729 C C . HIS A 1 91 ? 13.280 11.434 -28.025 1.00 87.31 91 HIS A C 1
ATOM 731 O O . HIS A 1 91 ? 13.410 11.550 -26.806 1.00 87.31 91 HIS A O 1
ATOM 737 N N . THR A 1 92 ? 12.369 12.113 -28.725 1.00 87.81 92 THR A N 1
ATOM 738 C CA . THR A 1 92 ? 11.427 13.090 -28.155 1.00 87.81 92 THR A CA 1
ATOM 739 C C . THR A 1 92 ? 10.289 12.443 -27.366 1.00 87.81 92 THR A C 1
ATOM 741 O O . THR A 1 92 ? 9.600 13.127 -26.611 1.00 87.81 92 THR A O 1
ATOM 744 N N . GLU A 1 93 ? 10.100 11.136 -27.515 1.00 92.38 93 GLU A N 1
ATOM 745 C CA . GLU A 1 93 ? 9.156 10.312 -26.774 1.00 92.38 93 GLU A CA 1
ATOM 746 C C . GLU A 1 93 ? 9.870 9.039 -26.317 1.00 92.38 93 GLU A C 1
ATOM 748 O O . GLU A 1 93 ? 10.629 8.447 -27.084 1.00 92.38 93 GLU A O 1
ATOM 753 N N . ARG A 1 94 ? 9.626 8.620 -25.073 1.00 93.44 94 ARG A N 1
ATOM 754 C CA . ARG A 1 94 ? 10.160 7.369 -24.529 1.00 93.44 94 ARG A CA 1
ATOM 755 C C . ARG A 1 94 ? 9.128 6.687 -23.646 1.00 93.44 94 ARG A C 1
ATOM 757 O O . ARG A 1 94 ? 8.414 7.351 -22.886 1.00 93.44 94 ARG A O 1
ATOM 764 N N . LEU A 1 95 ? 9.066 5.368 -23.753 1.00 95.25 95 LEU A N 1
ATOM 765 C CA . LEU A 1 95 ? 8.272 4.502 -22.899 1.00 95.25 95 LEU A CA 1
ATOM 766 C C . LEU A 1 95 ? 9.227 3.605 -22.120 1.00 95.25 95 LEU A C 1
ATOM 768 O O . LEU A 1 95 ? 10.130 3.037 -22.718 1.00 95.25 95 LEU A O 1
ATOM 772 N N . GLY A 1 96 ? 9.031 3.496 -20.812 1.00 95.38 96 GLY A N 1
ATOM 773 C CA . GLY A 1 96 ? 9.865 2.662 -19.956 1.00 95.38 96 GLY A CA 1
ATOM 774 C C . GLY A 1 96 ? 9.074 2.049 -18.812 1.00 95.38 96 GLY A C 1
ATOM 775 O O . GLY A 1 96 ? 7.966 2.491 -18.490 1.00 95.38 96 GLY A O 1
ATOM 776 N N . TYR A 1 97 ? 9.662 1.033 -18.191 1.00 96.88 97 TYR A N 1
ATOM 777 C CA . TYR A 1 97 ? 9.105 0.324 -17.053 1.00 96.88 97 TYR A CA 1
ATOM 778 C C . TYR A 1 97 ? 10.070 0.284 -15.876 1.00 96.88 97 TYR A C 1
ATOM 780 O O . TYR A 1 97 ? 11.289 0.241 -16.015 1.00 96.88 97 TYR A O 1
ATOM 788 N N . THR A 1 98 ? 9.492 0.227 -14.688 1.00 96.75 98 THR A N 1
ATOM 789 C CA . THR A 1 98 ? 10.177 -0.177 -13.462 1.00 96.75 98 THR A CA 1
ATOM 790 C C . THR A 1 98 ? 9.342 -1.244 -12.783 1.00 96.75 98 THR A C 1
ATOM 792 O O . THR A 1 98 ? 8.109 -1.181 -12.825 1.00 96.75 98 THR A O 1
ATOM 795 N N . TRP A 1 99 ? 9.991 -2.247 -12.203 1.00 97.44 99 TRP A N 1
ATOM 796 C CA . TRP A 1 99 ? 9.304 -3.368 -11.581 1.00 97.44 99 TRP A CA 1
ATOM 797 C C . TRP A 1 99 ? 10.057 -3.919 -10.372 1.00 97.44 99 TRP A C 1
ATOM 799 O O . TRP A 1 99 ? 11.267 -3.744 -10.216 1.00 97.44 99 TRP A O 1
ATOM 809 N N . ILE A 1 100 ? 9.309 -4.587 -9.499 1.00 97.12 100 ILE A N 1
ATOM 810 C CA . ILE A 1 100 ? 9.815 -5.328 -8.350 1.00 97.12 100 ILE A CA 1
ATOM 811 C C . ILE A 1 100 ? 9.064 -6.645 -8.221 1.00 97.12 100 ILE A C 1
ATOM 813 O O . ILE A 1 100 ? 7.839 -6.684 -8.286 1.00 97.12 100 ILE A O 1
ATOM 817 N N . GLU A 1 101 ? 9.810 -7.718 -8.008 1.00 96.44 101 GLU A N 1
ATOM 818 C CA . GLU A 1 101 ? 9.289 -9.052 -7.747 1.00 96.44 101 GLU A CA 1
ATOM 819 C C . GLU A 1 101 ? 9.451 -9.381 -6.263 1.00 96.44 101 GLU A C 1
ATOM 821 O O . GLU A 1 101 ? 10.548 -9.294 -5.700 1.00 96.44 101 GLU A O 1
ATOM 826 N N . PHE A 1 102 ? 8.355 -9.799 -5.643 1.00 97.00 102 PHE A N 1
ATOM 827 C CA . PHE A 1 102 ? 8.310 -10.360 -4.305 1.00 97.00 102 PHE A CA 1
ATOM 828 C C . PHE A 1 102 ? 8.007 -11.852 -4.367 1.00 97.00 102 PHE A C 1
ATOM 830 O O . PHE A 1 102 ? 7.262 -12.313 -5.230 1.00 97.00 102 PHE A O 1
ATOM 837 N N . GLY A 1 103 ? 8.534 -12.596 -3.400 1.00 96.00 103 GLY A N 1
ATOM 838 C CA . GLY A 1 103 ? 8.189 -13.995 -3.196 1.00 96.00 103 GLY A CA 1
ATOM 839 C C . GLY A 1 103 ? 7.913 -14.312 -1.734 1.00 96.00 103 GLY A C 1
ATOM 840 O O . GLY A 1 103 ? 8.465 -13.666 -0.839 1.00 96.00 103 GLY A O 1
ATOM 841 N N . ARG A 1 104 ? 7.085 -15.325 -1.491 1.00 95.38 104 ARG A N 1
ATOM 842 C CA . ARG A 1 104 ? 6.910 -15.962 -0.181 1.00 95.38 104 ARG A CA 1
ATOM 843 C C . ARG A 1 104 ? 6.723 -17.467 -0.348 1.00 95.38 104 ARG A C 1
ATOM 845 O O . ARG A 1 104 ? 6.254 -17.912 -1.387 1.00 95.38 104 ARG A O 1
ATOM 852 N N . LEU A 1 105 ? 7.027 -18.220 0.697 1.00 96.00 105 LEU A N 1
ATOM 853 C CA . LEU A 1 105 ? 6.677 -19.631 0.815 1.00 96.00 105 LEU A CA 1
ATOM 854 C C . LEU A 1 105 ? 5.362 -19.777 1.577 1.00 96.00 105 LEU A C 1
ATOM 856 O O . LEU A 1 105 ? 5.142 -19.101 2.588 1.00 96.00 105 LEU A O 1
ATOM 860 N N . ASP A 1 106 ? 4.491 -20.667 1.128 1.00 93.44 106 ASP A N 1
ATOM 861 C CA . ASP A 1 106 ? 3.358 -21.068 1.945 1.00 93.44 106 ASP A CA 1
ATOM 862 C C . ASP A 1 106 ? 3.824 -21.944 3.113 1.00 93.44 106 ASP A C 1
ATOM 864 O O . ASP A 1 106 ? 4.582 -22.898 2.942 1.00 93.44 106 ASP A O 1
ATOM 868 N N . ALA A 1 107 ? 3.373 -21.621 4.325 1.00 88.44 107 ALA A N 1
ATOM 869 C CA . ALA A 1 107 ? 3.765 -22.356 5.523 1.00 88.44 107 ALA A CA 1
ATOM 870 C C . ALA A 1 107 ? 3.171 -23.774 5.580 1.00 88.44 107 ALA A C 1
ATOM 872 O O . ALA A 1 107 ? 3.690 -24.614 6.313 1.00 88.44 107 ALA A O 1
ATOM 873 N N . SER A 1 108 ? 2.076 -24.022 4.858 1.00 89.12 108 SER A N 1
ATOM 874 C CA . SER A 1 108 ? 1.338 -25.286 4.884 1.00 89.12 108 SER A CA 1
ATOM 875 C C . SER A 1 108 ? 1.726 -26.229 3.746 1.00 89.12 108 SER A C 1
ATOM 877 O O . SER A 1 108 ? 1.913 -27.419 3.992 1.00 89.12 108 SER A O 1
ATOM 879 N N . THR A 1 109 ? 1.884 -25.709 2.526 1.00 89.62 109 THR A N 1
ATOM 880 C CA . THR A 1 109 ? 2.195 -26.511 1.330 1.00 89.62 109 THR A CA 1
ATOM 881 C C . THR A 1 109 ? 3.672 -26.464 0.940 1.00 89.62 109 THR A C 1
ATOM 883 O O . THR A 1 109 ? 4.142 -27.359 0.243 1.00 89.62 109 THR A O 1
ATOM 886 N N . GLY A 1 110 ? 4.418 -25.448 1.389 1.00 89.44 110 GLY A N 1
ATOM 887 C CA . GLY A 1 110 ? 5.790 -25.196 0.939 1.00 89.44 110 GLY A CA 1
ATOM 888 C C . GLY A 1 110 ? 5.882 -24.606 -0.473 1.00 89.44 110 GLY A C 1
ATOM 889 O O . GLY A 1 110 ? 6.983 -24.495 -1.004 1.00 89.44 110 GLY A O 1
ATOM 890 N N . GLU A 1 111 ? 4.755 -24.230 -1.081 1.00 93.44 111 GLU A N 1
ATOM 891 C CA . GLU A 1 111 ? 4.702 -23.674 -2.433 1.00 93.44 111 GLU A CA 1
ATOM 892 C C . GLU A 1 111 ? 5.214 -22.224 -2.479 1.00 93.44 111 GLU A C 1
ATOM 894 O O . GLU A 1 111 ? 4.952 -21.422 -1.575 1.00 93.44 111 GLU A O 1
ATOM 899 N N . SER A 1 112 ? 5.944 -21.880 -3.543 1.00 94.25 112 SER A N 1
ATOM 900 C CA . SER A 1 112 ? 6.399 -20.515 -3.812 1.00 94.25 112 SER A CA 1
ATOM 901 C C . SER A 1 112 ? 5.274 -19.686 -4.432 1.00 94.25 112 SER A C 1
ATOM 903 O O . SER A 1 112 ? 4.802 -19.980 -5.526 1.00 94.25 112 SER A O 1
ATOM 905 N N . HIS A 1 113 ? 4.904 -18.587 -3.781 1.00 94.94 113 HIS A N 1
ATOM 906 C CA . HIS A 1 113 ? 4.032 -17.567 -4.355 1.00 94.94 113 HIS A CA 1
ATOM 907 C C . HIS A 1 113 ? 4.843 -16.343 -4.758 1.00 94.94 113 HIS A C 1
ATOM 909 O O . HIS A 1 113 ? 5.686 -15.876 -3.989 1.00 94.94 113 HIS A O 1
ATOM 915 N N . PHE A 1 114 ? 4.522 -15.782 -5.922 1.00 95.31 114 PHE A N 1
ATOM 916 C CA . PHE A 1 114 ? 5.179 -14.601 -6.475 1.00 95.31 114 PHE A CA 1
ATOM 917 C C . PHE A 1 114 ? 4.187 -13.460 -6.663 1.00 95.31 114 PHE A C 1
ATOM 919 O O . PHE A 1 114 ? 3.017 -13.683 -6.970 1.00 95.31 114 PHE A O 1
ATOM 926 N N . ARG A 1 115 ? 4.652 -12.229 -6.457 1.00 96.88 115 ARG A N 1
ATOM 927 C CA . ARG A 1 115 ? 3.905 -11.006 -6.762 1.00 96.88 115 ARG A CA 1
ATOM 928 C C . ARG A 1 115 ? 4.856 -9.996 -7.371 1.00 96.88 115 ARG A C 1
ATOM 930 O O . ARG A 1 115 ? 5.809 -9.571 -6.721 1.00 96.88 115 ARG A O 1
ATOM 937 N N . THR A 1 116 ? 4.569 -9.591 -8.593 1.00 97.38 116 THR A N 1
ATOM 938 C CA . THR A 1 116 ? 5.298 -8.559 -9.314 1.00 97.38 116 THR A CA 1
ATOM 939 C C . THR A 1 116 ? 4.473 -7.287 -9.333 1.00 97.38 116 THR A C 1
ATOM 941 O O . THR A 1 116 ? 3.307 -7.280 -9.733 1.00 97.38 116 THR A O 1
ATOM 944 N N . LEU A 1 117 ? 5.102 -6.199 -8.905 1.00 98.00 117 LEU A N 1
ATOM 945 C CA . LEU A 1 117 ? 4.583 -4.849 -9.042 1.00 98.00 117 LEU A CA 1
ATOM 946 C C . LEU A 1 117 ? 5.349 -4.149 -10.154 1.00 98.00 117 LEU A C 1
ATOM 948 O O . LEU A 1 117 ? 6.576 -4.232 -10.197 1.00 98.00 117 LEU A O 1
ATOM 952 N N . LEU A 1 118 ? 4.652 -3.429 -11.022 1.00 96.50 118 LEU A N 1
ATOM 953 C CA . LEU A 1 118 ? 5.290 -2.700 -12.111 1.00 96.50 118 LEU A CA 1
ATOM 954 C C . LEU A 1 118 ? 4.588 -1.381 -12.405 1.00 96.50 118 LEU A C 1
ATOM 956 O O . LEU A 1 118 ? 3.386 -1.234 -12.186 1.00 96.50 118 LEU A O 1
ATOM 960 N N . CYS A 1 119 ? 5.349 -0.428 -12.929 1.00 97.31 119 CYS A N 1
ATOM 961 C CA . CYS A 1 119 ? 4.856 0.853 -13.404 1.00 97.31 119 CYS A CA 1
ATOM 962 C C . CYS A 1 119 ? 5.412 1.123 -14.799 1.00 97.31 119 CYS A C 1
ATOM 964 O O . CYS A 1 119 ? 6.627 1.112 -14.993 1.00 97.31 119 CYS A O 1
ATOM 966 N N . GLY A 1 120 ? 4.511 1.354 -15.754 1.00 96.81 120 GLY A N 1
ATOM 967 C CA . GLY A 1 120 ? 4.835 1.816 -17.096 1.00 96.81 120 GLY A CA 1
ATOM 968 C C . GLY A 1 120 ? 4.664 3.324 -17.194 1.00 96.81 120 GLY A C 1
ATOM 969 O O . GLY A 1 120 ? 3.678 3.886 -16.711 1.00 96.81 120 GLY A O 1
ATOM 970 N N . LEU A 1 121 ? 5.631 3.984 -17.822 1.00 95.94 121 LEU A N 1
ATOM 971 C CA . LEU A 1 121 ? 5.707 5.433 -17.941 1.00 95.94 121 LEU A CA 1
ATOM 972 C C . LEU A 1 121 ? 5.953 5.803 -19.394 1.00 95.94 121 LEU A C 1
ATOM 974 O O . LEU A 1 121 ? 6.851 5.270 -20.034 1.00 95.94 121 LEU A O 1
ATOM 978 N N . LYS A 1 122 ? 5.180 6.761 -19.899 1.00 95.88 122 LYS A N 1
ATOM 979 C CA . LYS A 1 122 ? 5.365 7.346 -21.223 1.00 95.88 122 LYS A CA 1
ATOM 980 C C . LYS A 1 122 ? 5.635 8.834 -21.077 1.00 95.88 122 LYS A C 1
ATOM 982 O O . LYS A 1 122 ? 4.747 9.582 -20.662 1.00 95.88 122 LYS A O 1
ATOM 987 N N . ALA A 1 123 ? 6.837 9.265 -21.439 1.00 94.75 123 ALA A N 1
ATOM 988 C CA . ALA A 1 123 ? 7.247 10.662 -21.416 1.00 94.75 123 ALA A CA 1
ATOM 989 C C . ALA A 1 123 ? 7.334 11.232 -22.834 1.00 94.75 123 ALA A C 1
ATOM 991 O O . ALA A 1 123 ? 7.767 10.549 -23.759 1.00 94.75 123 ALA A O 1
ATOM 992 N N . VAL A 1 124 ? 6.935 12.494 -22.992 1.00 94.38 124 VAL A N 1
ATOM 993 C CA . VAL A 1 124 ? 7.025 13.242 -24.251 1.00 94.38 124 VAL A CA 1
ATOM 994 C C . VAL A 1 124 ? 7.649 14.606 -23.970 1.00 94.38 124 VAL A C 1
ATOM 996 O O . VAL A 1 124 ? 7.243 15.307 -23.036 1.00 94.38 124 VAL A O 1
ATOM 999 N N . SER A 1 125 ? 8.633 14.990 -24.781 1.00 90.44 125 SER A N 1
ATOM 1000 C CA . SER A 1 125 ? 9.329 16.271 -24.675 1.00 90.44 125 SER A CA 1
ATOM 1001 C C . SER A 1 125 ? 8.340 17.438 -24.737 1.00 90.44 125 SER A C 1
ATOM 1003 O O . SER A 1 125 ? 7.397 17.439 -25.527 1.00 90.44 125 SER A O 1
ATOM 1005 N N . GLY A 1 126 ? 8.494 18.403 -23.829 1.00 86.38 126 GLY A N 1
ATOM 1006 C CA . GLY A 1 126 ? 7.578 19.538 -23.665 1.00 86.38 126 GLY A CA 1
ATOM 1007 C C . GLY A 1 126 ? 6.246 19.229 -22.961 1.00 86.38 126 GLY A C 1
ATOM 1008 O O . GLY A 1 126 ? 5.617 20.152 -22.451 1.00 86.38 126 GLY A O 1
ATOM 1009 N N . ARG A 1 127 ? 5.824 17.958 -22.867 1.00 87.94 127 ARG A N 1
ATOM 1010 C CA . ARG A 1 127 ? 4.582 17.541 -22.181 1.00 87.94 127 ARG A CA 1
ATOM 1011 C C . ARG A 1 127 ? 4.824 16.887 -20.813 1.00 87.94 127 ARG A C 1
ATOM 1013 O O . ARG A 1 127 ? 3.917 16.883 -19.984 1.00 87.94 127 ARG A O 1
ATOM 1020 N N . GLY A 1 128 ? 6.018 16.348 -20.571 1.00 89.06 128 GLY A N 1
ATOM 1021 C CA . GLY A 1 128 ? 6.340 15.582 -19.363 1.00 89.06 128 GLY A CA 1
ATOM 1022 C C . GLY A 1 128 ? 5.811 14.148 -19.447 1.00 89.06 128 GLY A C 1
ATOM 1023 O O . GLY A 1 128 ? 5.815 13.550 -20.524 1.00 89.06 128 GLY A O 1
ATOM 1024 N N . ILE A 1 129 ? 5.345 13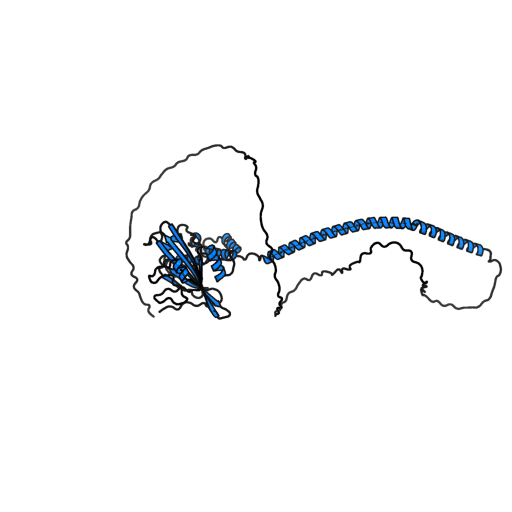.581 -18.329 1.00 91.69 129 ILE A N 1
ATOM 1025 C CA . ILE A 1 129 ? 4.699 12.257 -18.321 1.00 91.69 129 ILE A CA 1
ATOM 1026 C C . ILE A 1 129 ? 3.329 12.352 -19.010 1.00 91.69 129 ILE A C 1
ATOM 1028 O O . ILE A 1 129 ? 2.357 12.852 -18.447 1.00 91.69 129 ILE A O 1
ATOM 1032 N N . ALA A 1 130 ? 3.251 11.864 -20.247 1.00 92.56 130 ALA A N 1
ATOM 1033 C CA . ALA A 1 130 ? 2.047 11.885 -21.067 1.00 92.56 130 ALA A CA 1
ATOM 1034 C C . ALA A 1 130 ? 1.030 10.814 -20.647 1.00 92.56 130 ALA A C 1
ATOM 1036 O O . ALA A 1 130 ? -0.175 11.064 -20.715 1.00 92.56 130 ALA A O 1
ATOM 1037 N N . ARG A 1 131 ? 1.504 9.628 -20.241 1.00 94.06 131 ARG A N 1
ATOM 1038 C CA . ARG A 1 131 ? 0.690 8.527 -19.697 1.00 94.06 131 ARG A CA 1
ATOM 1039 C C . ARG A 1 131 ? 1.497 7.711 -18.691 1.00 94.06 131 ARG A C 1
ATOM 1041 O O . ARG A 1 131 ? 2.718 7.644 -18.788 1.00 94.06 131 ARG A O 1
ATOM 1048 N N . HIS A 1 132 ? 0.796 7.080 -17.761 1.00 95.75 132 HIS A N 1
ATOM 1049 C CA . HIS A 1 132 ? 1.352 6.108 -16.830 1.00 95.75 132 HIS A CA 1
ATOM 1050 C C . HIS A 1 132 ? 0.294 5.059 -16.492 1.00 95.75 132 HIS A C 1
ATOM 1052 O O . HIS A 1 132 ? -0.901 5.329 -16.609 1.00 95.75 132 HIS A O 1
ATOM 1058 N N . TRP A 1 133 ? 0.740 3.873 -16.105 1.00 97.62 133 TRP A N 1
ATOM 1059 C CA . TRP A 1 133 ? -0.104 2.780 -15.628 1.00 97.62 133 TRP A CA 1
ATOM 1060 C C . TRP A 1 133 ? 0.704 1.900 -14.682 1.00 97.62 133 TRP A C 1
ATOM 1062 O O . TRP A 1 133 ? 1.936 1.948 -14.650 1.00 97.62 133 TRP A O 1
ATOM 1072 N N . TYR A 1 134 ? 0.003 1.082 -13.915 1.00 97.81 134 TYR A N 1
ATOM 1073 C CA . TYR A 1 134 ? 0.580 0.165 -12.945 1.00 97.81 134 TYR A CA 1
ATOM 1074 C C . TYR A 1 134 ? 0.024 -1.230 -13.176 1.00 97.81 134 TYR A C 1
ATOM 1076 O O . TYR A 1 134 ? -1.083 -1.358 -13.690 1.00 97.81 134 TYR A O 1
ATOM 1084 N N . ALA A 1 135 ? 0.735 -2.270 -12.763 1.00 97.56 135 ALA A N 1
ATOM 1085 C CA . ALA A 1 135 ? 0.147 -3.599 -12.684 1.00 97.56 135 ALA A CA 1
ATOM 1086 C C . ALA A 1 135 ? 0.597 -4.341 -11.433 1.00 97.56 135 ALA A C 1
ATOM 1088 O O . ALA A 1 135 ? 1.702 -4.134 -10.926 1.00 97.56 135 ALA A O 1
ATOM 1089 N N . VAL A 1 136 ? -0.294 -5.207 -10.961 1.00 97.69 136 VAL A N 1
ATOM 1090 C CA . VAL A 1 136 ? -0.022 -6.206 -9.929 1.00 97.69 136 VAL A CA 1
ATOM 1091 C C . VAL A 1 136 ? -0.307 -7.558 -10.565 1.00 97.69 136 VAL A C 1
ATOM 1093 O O . VAL A 1 136 ? -1.417 -7.777 -11.051 1.00 97.69 136 VAL A O 1
ATOM 1096 N N . THR A 1 137 ? 0.692 -8.434 -10.614 1.00 96.88 137 THR A N 1
ATOM 1097 C CA . THR A 1 137 ? 0.586 -9.734 -11.287 1.00 96.88 137 THR A CA 1
ATOM 1098 C C . THR A 1 137 ? 1.356 -10.822 -10.554 1.00 96.88 137 THR A C 1
ATOM 1100 O O . THR A 1 137 ? 2.295 -10.546 -9.811 1.00 96.88 137 THR A O 1
ATOM 1103 N N . ASP A 1 138 ? 0.961 -12.065 -10.785 1.00 95.19 138 ASP A N 1
ATOM 1104 C CA . ASP A 1 138 ? 1.610 -13.264 -10.265 1.00 95.19 138 ASP A CA 1
ATOM 1105 C C . ASP A 1 138 ? 2.742 -13.743 -11.195 1.00 95.19 138 ASP A C 1
ATOM 1107 O O . ASP A 1 138 ? 3.548 -14.589 -10.808 1.00 95.19 138 ASP A O 1
ATOM 1111 N N . LEU A 1 139 ? 2.833 -13.174 -12.405 1.00 94.50 139 LEU A N 1
ATOM 1112 C CA . LEU A 1 139 ? 3.868 -13.484 -13.388 1.00 94.50 139 LEU A CA 1
ATOM 1113 C C . LEU A 1 139 ? 5.230 -12.939 -12.962 1.00 94.50 139 LEU A C 1
ATOM 1115 O O . LEU A 1 139 ? 5.356 -11.825 -12.443 1.00 94.50 139 LEU A O 1
ATOM 1119 N N . ARG A 1 140 ? 6.274 -13.710 -13.257 1.00 93.56 140 ARG A N 1
ATOM 1120 C CA . ARG A 1 140 ? 7.668 -13.315 -13.030 1.00 93.56 140 ARG A CA 1
ATOM 1121 C C . ARG A 1 140 ? 8.225 -12.620 -14.260 1.00 93.56 140 ARG A C 1
ATOM 1123 O O . ARG A 1 140 ? 8.018 -13.096 -15.375 1.00 93.56 140 ARG A O 1
ATOM 1130 N N . VAL A 1 141 ? 8.954 -11.521 -14.073 1.00 92.25 141 VAL A N 1
ATOM 1131 C CA . VAL A 1 141 ? 9.564 -10.811 -15.208 1.00 92.25 141 VAL A CA 1
ATOM 1132 C C . VAL A 1 141 ? 10.785 -11.576 -15.694 1.00 92.25 141 VAL A C 1
ATOM 1134 O O . VAL A 1 141 ? 11.665 -11.922 -14.903 1.00 92.25 141 VAL A O 1
ATOM 1137 N N . GLN A 1 142 ? 10.842 -11.860 -16.989 1.00 88.50 142 GLN A N 1
ATOM 1138 C CA . GLN A 1 142 ? 11.999 -12.503 -17.591 1.00 88.50 142 GLN A CA 1
ATOM 1139 C C . GLN A 1 142 ? 12.230 -11.957 -18.994 1.00 88.50 142 GLN A C 1
ATOM 1141 O O . GLN A 1 142 ? 11.380 -12.073 -19.876 1.00 88.50 142 GLN A O 1
ATOM 1146 N N . HIS A 1 143 ? 13.414 -11.387 -19.187 1.00 79.62 143 HIS A N 1
ATOM 1147 C CA . HIS A 1 143 ? 13.892 -10.921 -20.479 1.00 79.62 143 HIS A CA 1
ATOM 1148 C C . HIS A 1 143 ? 14.872 -11.946 -21.060 1.00 79.62 143 HIS A C 1
ATOM 1150 O O . HIS A 1 143 ? 15.760 -12.436 -20.361 1.00 79.62 143 HIS A O 1
ATOM 1156 N N . GLY A 1 144 ? 14.731 -12.298 -22.337 1.00 65.00 144 GLY A N 1
ATOM 1157 C CA . GLY A 1 144 ? 15.695 -13.182 -22.985 1.00 65.00 144 GLY A CA 1
ATOM 1158 C C . GLY A 1 144 ? 15.371 -13.490 -24.446 1.00 65.00 144 GLY A C 1
ATOM 1159 O O . GLY A 1 144 ? 14.202 -13.478 -24.828 1.00 65.00 144 GLY A O 1
ATOM 1160 N N . PRO A 1 145 ? 16.392 -13.787 -25.271 1.00 50.75 145 PRO A N 1
ATOM 1161 C CA . PRO A 1 145 ? 16.189 -14.298 -26.618 1.00 50.75 145 PRO A CA 1
ATOM 1162 C C . PRO A 1 145 ? 15.718 -15.755 -26.526 1.00 50.75 145 PRO A C 1
ATOM 1164 O O . PRO A 1 145 ? 16.504 -16.662 -26.255 1.00 50.75 145 PRO A O 1
ATOM 1167 N N . GLY A 1 146 ? 14.419 -15.978 -26.701 1.00 55.84 146 GLY A N 1
ATOM 1168 C CA . GLY A 1 146 ? 13.809 -17.302 -26.653 1.00 55.84 146 GLY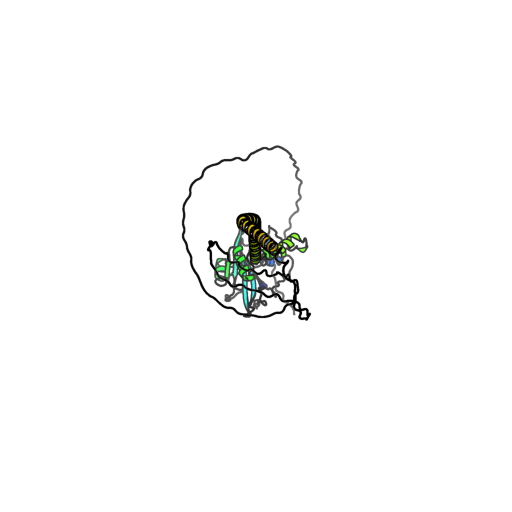 A CA 1
ATOM 1169 C C . GLY A 1 146 ? 12.290 -17.236 -26.760 1.00 55.84 146 GLY A C 1
ATOM 1170 O O . GLY A 1 146 ? 11.696 -16.161 -26.685 1.00 55.84 146 GLY A O 1
ATOM 1171 N N . THR A 1 147 ? 11.660 -18.392 -26.960 1.00 52.62 147 THR A N 1
ATOM 1172 C CA . THR A 1 147 ? 10.203 -18.542 -26.876 1.00 52.62 147 THR A CA 1
ATOM 1173 C C . THR A 1 147 ? 9.703 -18.014 -25.527 1.00 52.62 147 THR A C 1
ATOM 1175 O O . THR A 1 147 ? 10.389 -18.224 -24.521 1.00 52.62 147 THR A O 1
ATOM 1178 N N . PRO A 1 148 ? 8.529 -17.353 -25.478 1.00 62.31 148 PRO A N 1
ATOM 1179 C CA . PRO A 1 148 ? 7.904 -16.959 -24.222 1.00 62.31 148 PRO A CA 1
ATOM 1180 C C . PRO A 1 148 ? 7.876 -18.157 -23.274 1.00 62.31 148 PRO A C 1
ATOM 1182 O O . PRO A 1 148 ? 7.330 -19.206 -23.615 1.00 62.31 148 PRO A O 1
ATOM 1185 N N . VAL A 1 149 ? 8.523 -18.025 -22.118 1.00 68.81 149 VAL A N 1
ATOM 1186 C CA . VAL A 1 149 ? 8.429 -19.045 -21.077 1.00 68.81 149 VAL A CA 1
ATOM 1187 C C . VAL A 1 149 ? 7.019 -18.939 -20.510 1.00 68.81 149 VAL A C 1
ATOM 1189 O O . VAL A 1 149 ? 6.617 -17.864 -20.062 1.00 68.81 149 VAL A O 1
ATOM 1192 N N . GLU A 1 150 ? 6.249 -20.024 -20.583 1.00 68.12 150 GLU A N 1
ATOM 1193 C CA . GLU A 1 150 ? 4.898 -20.062 -20.020 1.00 68.12 150 GLU A CA 1
ATOM 1194 C C . GLU A 1 150 ? 4.942 -19.655 -18.538 1.00 68.12 150 GLU A C 1
ATOM 1196 O O . GLU A 1 150 ? 5.757 -20.162 -17.766 1.00 68.12 150 GLU A O 1
ATOM 1201 N N . GLY A 1 151 ? 4.100 -18.695 -18.146 1.00 74.25 151 GLY A N 1
ATOM 1202 C CA . GLY A 1 151 ? 4.091 -18.142 -16.786 1.00 74.25 151 GLY A CA 1
ATOM 1203 C C . GLY A 1 151 ? 5.113 -17.024 -16.514 1.00 74.25 151 GLY A C 1
ATOM 1204 O O . GLY A 1 151 ? 5.224 -16.570 -15.372 1.00 74.25 151 GLY A O 1
ATOM 1205 N N . CYS A 1 152 ? 5.828 -16.533 -17.533 1.00 86.38 152 CYS A N 1
ATOM 1206 C CA . CYS A 1 152 ? 6.704 -15.363 -17.432 1.00 86.38 152 CYS A CA 1
ATOM 1207 C C . CYS A 1 152 ? 6.182 -14.164 -18.237 1.00 86.38 152 CYS A C 1
ATOM 1209 O O . CYS A 1 152 ? 5.528 -14.308 -19.267 1.00 86.38 152 CYS A O 1
ATOM 1211 N N . LEU A 1 153 ? 6.525 -12.961 -17.777 1.00 90.44 153 LEU A N 1
ATOM 1212 C CA . LEU A 1 153 ? 6.190 -11.691 -18.413 1.00 90.44 153 LEU A CA 1
ATOM 1213 C C . LEU A 1 153 ? 7.449 -11.061 -19.022 1.00 90.44 153 LEU A C 1
ATOM 1215 O O . LEU A 1 153 ? 8.406 -10.771 -18.304 1.00 90.44 153 LEU A O 1
ATOM 1219 N N . SER A 1 154 ? 7.429 -10.777 -20.325 1.00 91.31 154 SER A N 1
ATOM 1220 C CA . SER A 1 154 ? 8.408 -9.873 -20.941 1.00 91.31 154 SER A CA 1
ATOM 1221 C C . SER A 1 154 ? 7.810 -8.476 -21.056 1.00 91.31 154 SER A C 1
ATOM 1223 O O . SER A 1 154 ? 6.698 -8.316 -21.549 1.00 91.31 154 SER A O 1
ATOM 1225 N N . LEU A 1 155 ? 8.551 -7.459 -20.615 1.00 92.25 155 LEU A N 1
ATOM 1226 C CA . LEU A 1 155 ? 8.167 -6.045 -20.762 1.00 92.25 155 LEU A CA 1
ATOM 1227 C C . LEU A 1 155 ? 8.699 -5.415 -22.053 1.00 92.25 155 LEU A C 1
ATOM 1229 O O . LEU A 1 155 ? 8.379 -4.264 -22.338 1.00 92.25 155 LEU A O 1
ATOM 1233 N N . VAL A 1 156 ? 9.491 -6.166 -22.817 1.00 92.06 156 VAL A N 1
ATOM 1234 C CA . VAL A 1 156 ? 9.988 -5.791 -24.142 1.00 92.06 156 VAL A CA 1
ATOM 1235 C C . VAL A 1 156 ? 9.466 -6.780 -25.176 1.00 92.06 156 VAL A C 1
ATOM 1237 O O . VAL A 1 156 ? 9.312 -7.972 -24.891 1.00 92.06 156 VAL A O 1
ATOM 1240 N N . ASP A 1 157 ? 9.166 -6.287 -26.370 1.00 87.50 157 ASP A N 1
ATOM 1241 C CA . ASP A 1 157 ? 8.808 -7.129 -27.503 1.00 87.50 157 ASP A CA 1
ATOM 1242 C C . ASP A 1 157 ? 10.047 -7.784 -28.149 1.00 87.50 157 ASP A C 1
ATOM 1244 O O . ASP A 1 157 ? 11.187 -7.592 -27.720 1.00 87.50 157 ASP A O 1
ATOM 1248 N N . ALA A 1 158 ? 9.829 -8.563 -29.212 1.00 83.25 158 ALA A N 1
ATOM 1249 C CA . ALA A 1 158 ? 10.903 -9.233 -29.949 1.00 83.25 158 ALA A CA 1
ATOM 1250 C C . ALA A 1 158 ? 11.895 -8.264 -30.627 1.00 83.25 158 ALA A C 1
ATOM 1252 O O . ALA A 1 158 ? 12.988 -8.679 -31.005 1.00 83.25 158 ALA A O 1
ATOM 1253 N N . THR A 1 159 ? 11.525 -6.989 -30.791 1.00 84.50 159 THR A N 1
ATOM 1254 C CA . THR A 1 159 ? 12.390 -5.932 -31.338 1.00 84.50 159 THR A CA 1
ATOM 1255 C C . THR A 1 159 ? 13.187 -5.202 -30.256 1.00 84.50 159 THR A C 1
ATOM 1257 O O . THR A 1 159 ? 14.017 -4.359 -30.584 1.00 84.50 159 THR A O 1
ATOM 1260 N N . GLY A 1 160 ? 12.964 -5.535 -28.979 1.00 84.56 160 GLY A N 1
ATOM 1261 C CA . GLY A 1 160 ? 13.559 -4.848 -27.835 1.00 84.56 160 GLY A CA 1
ATOM 1262 C C . GLY A 1 160 ? 12.817 -3.573 -27.433 1.00 84.56 160 GLY A C 1
ATOM 1263 O O . GLY A 1 160 ? 13.316 -2.831 -26.596 1.00 84.56 160 GLY A O 1
ATOM 1264 N N . THR A 1 161 ? 11.633 -3.313 -27.994 1.00 90.06 161 THR A N 1
ATOM 1265 C CA . THR A 1 161 ? 10.836 -2.126 -27.667 1.00 90.06 161 THR A CA 1
ATOM 1266 C C . THR A 1 161 ? 9.946 -2.410 -26.462 1.00 90.06 161 THR A C 1
ATOM 1268 O O . THR A 1 161 ? 9.277 -3.444 -26.400 1.00 90.06 161 THR A O 1
ATOM 1271 N N . ALA A 1 162 ? 9.901 -1.489 -25.499 1.00 93.25 162 ALA A N 1
ATOM 1272 C CA . ALA A 1 162 ? 9.041 -1.618 -24.329 1.00 93.25 162 ALA A CA 1
ATOM 1273 C C . ALA A 1 162 ? 7.542 -1.696 -24.702 1.00 93.25 162 ALA A C 1
ATOM 1275 O O . ALA A 1 162 ? 7.048 -0.952 -25.555 1.00 93.25 162 ALA A O 1
ATOM 1276 N N . LEU A 1 163 ? 6.801 -2.594 -24.044 1.00 94.00 163 LEU A N 1
ATOM 1277 C CA . LEU A 1 163 ? 5.393 -2.856 -24.349 1.00 94.00 163 LEU A CA 1
ATOM 1278 C C . LEU A 1 163 ? 4.503 -1.628 -24.121 1.00 94.00 163 LEU A C 1
ATOM 1280 O O . LEU A 1 163 ? 4.686 -0.836 -23.203 1.00 94.00 163 LEU A O 1
ATOM 1284 N N . THR A 1 164 ? 3.464 -1.480 -24.938 1.00 95.44 164 THR A N 1
ATOM 1285 C CA . THR A 1 164 ? 2.418 -0.487 -24.673 1.00 95.44 164 THR A CA 1
ATOM 1286 C C . THR A 1 164 ? 1.461 -0.991 -23.593 1.00 95.44 164 THR A C 1
ATOM 1288 O O . THR A 1 164 ? 1.406 -2.182 -23.290 1.00 95.44 164 THR A O 1
ATOM 1291 N N . ARG A 1 165 ? 0.648 -0.089 -23.030 1.00 95.19 165 ARG A N 1
ATOM 1292 C CA . ARG A 1 165 ? -0.377 -0.446 -22.036 1.00 95.19 165 ARG A CA 1
ATOM 1293 C C . ARG A 1 165 ? -1.273 -1.596 -22.504 1.00 95.19 165 ARG A C 1
ATOM 1295 O O . ARG A 1 165 ? -1.511 -2.515 -21.734 1.00 95.19 165 ARG A O 1
ATOM 1302 N N . ASP A 1 166 ? -1.762 -1.547 -23.739 1.00 95.06 166 ASP A N 1
ATOM 1303 C CA . ASP A 1 166 ? -2.723 -2.541 -24.231 1.00 95.06 166 ASP A CA 1
ATOM 1304 C C . ASP A 1 166 ? -2.056 -3.914 -24.401 1.00 95.06 166 ASP A C 1
ATOM 1306 O O . ASP A 1 166 ? -2.611 -4.924 -23.979 1.00 95.06 166 ASP A O 1
ATOM 1310 N N . ARG A 1 167 ? -0.800 -3.940 -24.868 1.00 93.81 167 ARG A N 1
ATOM 1311 C CA . ARG A 1 167 ? 0.015 -5.165 -24.910 1.00 93.81 167 ARG A CA 1
ATOM 1312 C C . ARG A 1 167 ? 0.339 -5.713 -23.526 1.00 93.81 167 ARG A C 1
ATOM 1314 O O . ARG A 1 167 ? 0.377 -6.922 -23.348 1.00 93.81 167 ARG A O 1
ATOM 1321 N N . LEU A 1 168 ? 0.555 -4.844 -22.540 1.00 94.56 168 LEU A N 1
ATOM 1322 C CA . LEU A 1 168 ? 0.736 -5.270 -21.155 1.00 94.56 168 LEU A CA 1
ATOM 1323 C C . LEU A 1 168 ? -0.549 -5.892 -20.593 1.00 94.56 168 LEU A C 1
ATOM 1325 O O . LEU A 1 168 ? -0.467 -6.898 -19.900 1.00 94.56 168 LEU A O 1
ATOM 1329 N N . VAL A 1 169 ? -1.722 -5.316 -20.878 1.00 95.50 169 VAL A N 1
ATOM 1330 C CA . VAL A 1 169 ? -3.012 -5.891 -20.458 1.00 95.50 169 VAL A CA 1
ATOM 1331 C C . VAL A 1 169 ? -3.189 -7.288 -21.056 1.00 95.50 169 VAL A C 1
ATOM 1333 O O . VAL A 1 169 ? -3.534 -8.211 -20.325 1.00 95.50 169 VAL A O 1
ATOM 1336 N N . GLU A 1 170 ? -2.886 -7.457 -22.347 1.00 93.00 170 GLU A N 1
ATOM 1337 C CA . GLU A 1 170 ? -2.889 -8.766 -23.019 1.00 93.00 170 GLU A CA 1
ATOM 1338 C C . GLU A 1 170 ? -1.889 -9.748 -22.389 1.00 93.00 170 GLU A C 1
ATOM 1340 O O . GLU A 1 170 ? -2.216 -10.914 -22.205 1.00 93.00 170 GLU A O 1
ATOM 1345 N N . ALA A 1 171 ? -0.682 -9.291 -22.044 1.00 91.00 171 ALA A N 1
ATOM 1346 C CA . ALA A 1 171 ? 0.363 -10.147 -21.484 1.00 91.00 171 ALA A CA 1
ATOM 1347 C C . ALA A 1 171 ? 0.108 -10.549 -20.021 1.00 91.00 171 ALA A C 1
ATOM 1349 O O . ALA A 1 171 ? 0.522 -11.625 -19.600 1.00 91.00 171 ALA A O 1
ATOM 1350 N N . VAL A 1 172 ? -0.547 -9.687 -19.238 1.00 92.00 172 VAL A N 1
ATOM 1351 C CA . VAL A 1 172 ? -0.910 -9.971 -17.841 1.00 92.00 172 VAL A CA 1
ATOM 1352 C C . VAL A 1 172 ? -2.149 -10.866 -17.764 1.00 92.00 172 VAL A C 1
ATOM 1354 O O . VAL A 1 172 ? -2.179 -11.755 -16.915 1.00 92.00 172 VAL A O 1
ATOM 1357 N N . ALA A 1 173 ? -3.131 -10.650 -18.648 1.00 88.12 173 ALA A N 1
ATOM 1358 C CA . ALA A 1 173 ? -4.354 -11.446 -18.786 1.00 88.12 173 ALA A CA 1
ATOM 1359 C C . ALA A 1 173 ? -4.928 -11.926 -17.434 1.00 88.12 173 ALA A C 1
ATOM 1361 O O . ALA A 1 173 ? -5.199 -11.113 -16.551 1.00 88.12 173 ALA A O 1
ATOM 1362 N N . ASP A 1 174 ? -5.081 -13.239 -17.258 1.00 89.19 174 ASP A N 1
ATOM 1363 C CA . ASP A 1 174 ? -5.704 -13.869 -16.088 1.00 89.19 174 ASP A CA 1
ATOM 1364 C C . ASP A 1 174 ? -4.794 -13.919 -14.846 1.00 89.19 174 ASP A C 1
ATOM 1366 O O . ASP A 1 174 ? -5.207 -14.374 -13.778 1.00 89.19 174 ASP A O 1
ATOM 1370 N N . HIS A 1 175 ? -3.553 -13.443 -14.954 1.00 92.12 175 HIS A N 1
ATOM 1371 C CA . HIS A 1 175 ? -2.549 -13.512 -13.893 1.00 92.12 175 HIS A CA 1
ATOM 1372 C C . HIS A 1 175 ? -2.366 -12.191 -13.140 1.00 92.12 175 HIS A C 1
ATOM 1374 O O . HIS A 1 175 ? -1.407 -12.042 -12.379 1.00 92.12 175 HIS A O 1
ATOM 1380 N N . GLY A 1 176 ? -3.218 -11.190 -13.360 1.00 93.56 176 GLY A N 1
ATOM 1381 C CA . GLY A 1 176 ? -3.106 -9.908 -12.676 1.00 93.56 176 GLY A CA 1
ATOM 1382 C C . GLY A 1 176 ? -4.044 -8.840 -13.213 1.00 93.56 176 GLY A C 1
ATOM 1383 O O . GLY A 1 176 ? -4.932 -9.104 -14.012 1.00 93.56 176 GLY A O 1
ATOM 1384 N N . MET A 1 177 ? -3.837 -7.605 -12.760 1.00 96.25 177 MET A N 1
ATOM 1385 C CA . MET A 1 177 ? -4.649 -6.457 -13.162 1.00 96.25 177 MET A CA 1
ATOM 1386 C C . MET A 1 177 ? -3.778 -5.234 -13.436 1.00 96.25 177 MET A C 1
ATOM 1388 O O . MET A 1 177 ? -2.792 -4.984 -12.738 1.00 96.25 177 MET A O 1
ATOM 1392 N N . VAL A 1 178 ? -4.189 -4.446 -14.432 1.00 97.25 178 VAL A N 1
ATOM 1393 C CA . VAL A 1 178 ? -3.580 -3.157 -14.785 1.00 97.25 178 VAL A CA 1
ATOM 1394 C C . VAL A 1 178 ? -4.453 -2.015 -14.261 1.00 97.25 178 VAL A C 1
ATOM 1396 O O . VAL A 1 178 ? -5.677 -2.037 -14.385 1.00 97.25 178 VAL A O 1
ATOM 1399 N N . TYR A 1 179 ? -3.819 -0.999 -13.685 1.00 97.12 179 TYR A N 1
ATOM 1400 C CA . TYR A 1 179 ? -4.454 0.140 -13.035 1.00 97.12 179 TYR A CA 1
ATOM 1401 C C . TYR A 1 179 ? -3.951 1.454 -13.631 1.00 97.12 179 TYR A C 1
ATOM 1403 O O . TYR A 1 179 ? -2.751 1.653 -13.789 1.00 97.12 179 TYR A O 1
ATOM 1411 N N . ASP A 1 180 ? -4.863 2.393 -13.875 1.00 94.81 180 ASP A N 1
ATOM 1412 C CA . ASP A 1 180 ? -4.514 3.736 -14.368 1.00 94.81 180 ASP A CA 1
ATOM 1413 C C . ASP A 1 180 ? -4.425 4.782 -13.248 1.00 94.81 180 ASP A C 1
ATOM 1415 O O . ASP A 1 180 ? -3.921 5.882 -13.447 1.00 94.81 180 ASP A O 1
ATOM 1419 N N . GLN A 1 181 ? -4.942 4.462 -12.059 1.00 95.56 181 GLN A N 1
ATOM 1420 C CA . GLN A 1 181 ? -4.995 5.380 -10.924 1.00 95.56 181 GLN A CA 1
ATOM 1421 C C . GLN A 1 181 ? -4.138 4.861 -9.775 1.00 95.56 181 GLN A C 1
ATOM 1423 O O . GLN A 1 181 ? -4.381 3.762 -9.269 1.00 95.56 181 GLN A O 1
ATOM 1428 N N . ALA A 1 182 ? -3.214 5.699 -9.294 1.00 93.25 182 ALA A N 1
ATOM 1429 C CA . ALA A 1 182 ? -2.333 5.375 -8.172 1.00 93.25 182 ALA A CA 1
ATOM 1430 C C . ALA A 1 182 ? -3.112 4.959 -6.913 1.00 93.25 182 ALA A C 1
ATOM 1432 O O . ALA A 1 182 ? -2.732 4.007 -6.246 1.00 93.25 182 ALA A O 1
ATOM 1433 N N . LYS A 1 183 ? -4.259 5.592 -6.617 1.00 94.00 183 LYS A N 1
ATOM 1434 C CA . LYS A 1 183 ? -5.094 5.232 -5.455 1.00 94.00 183 LYS A CA 1
ATOM 1435 C C . LYS A 1 183 ? -5.576 3.775 -5.508 1.00 94.00 183 LYS A C 1
ATOM 1437 O O . LYS A 1 183 ? -5.484 3.060 -4.513 1.00 94.00 183 LYS A O 1
ATOM 1442 N N . THR A 1 184 ? -6.096 3.346 -6.657 1.00 96.00 184 THR A N 1
ATOM 1443 C CA . THR A 1 184 ? -6.621 1.984 -6.847 1.00 96.00 184 THR A CA 1
ATOM 1444 C C . THR A 1 184 ? -5.492 0.964 -6.867 1.00 96.00 184 THR A C 1
ATOM 1446 O O . THR A 1 184 ? -5.610 -0.081 -6.234 1.00 96.00 184 THR A O 1
ATOM 1449 N N . TYR A 1 185 ? -4.383 1.306 -7.527 1.00 96.94 185 TYR A N 1
ATOM 1450 C CA . TYR A 1 185 ? -3.160 0.514 -7.504 1.00 96.94 185 TYR A CA 1
ATOM 1451 C C . TYR A 1 185 ? -2.659 0.295 -6.072 1.00 96.94 185 TYR A C 1
ATOM 1453 O O . TYR A 1 185 ? -2.458 -0.837 -5.652 1.00 96.94 185 TYR A O 1
ATOM 1461 N N . ARG A 1 186 ? -2.556 1.365 -5.283 1.00 95.06 186 ARG A N 1
ATOM 1462 C CA . ARG A 1 186 ? -2.080 1.323 -3.901 1.00 95.06 186 ARG A CA 1
ATOM 1463 C C . ARG A 1 186 ? -2.913 0.399 -3.015 1.00 95.06 186 ARG A C 1
ATOM 1465 O O . ARG A 1 186 ? -2.364 -0.344 -2.208 1.00 95.06 186 ARG A O 1
ATOM 1472 N N . ARG A 1 187 ? -4.238 0.410 -3.193 1.00 95.62 187 ARG A N 1
ATOM 1473 C CA . ARG A 1 187 ? -5.136 -0.531 -2.510 1.00 95.62 187 ARG A CA 1
ATOM 1474 C C . ARG A 1 187 ? -4.851 -1.979 -2.922 1.00 95.62 187 ARG A C 1
ATOM 1476 O O . ARG A 1 187 ? -4.773 -2.837 -2.054 1.00 95.62 187 ARG A O 1
ATOM 1483 N N . ALA A 1 188 ? -4.652 -2.237 -4.214 1.00 96.69 188 ALA A N 1
ATOM 1484 C CA . ALA A 1 188 ? -4.318 -3.573 -4.704 1.00 96.69 188 ALA A CA 1
ATOM 1485 C C . ALA A 1 188 ? -2.958 -4.071 -4.177 1.00 96.69 188 ALA A C 1
ATOM 1487 O O . ALA A 1 188 ? -2.827 -5.241 -3.830 1.00 96.69 188 ALA A O 1
ATOM 1488 N N . VAL A 1 189 ? -1.960 -3.187 -4.062 1.00 96.94 189 VAL A N 1
ATOM 1489 C CA . VAL A 1 189 ? -0.655 -3.522 -3.465 1.00 96.94 189 VAL A CA 1
ATOM 1490 C C . VAL A 1 189 ? -0.798 -3.872 -1.985 1.00 96.94 189 VAL A C 1
ATOM 1492 O O . VAL A 1 189 ? -0.218 -4.859 -1.531 1.00 96.94 189 VAL A O 1
ATOM 1495 N N . ASP A 1 190 ? -1.565 -3.084 -1.229 1.00 96.25 190 ASP A N 1
ATOM 1496 C CA . ASP A 1 190 ? -1.848 -3.371 0.177 1.00 96.25 190 ASP A CA 1
ATOM 1497 C C . ASP A 1 190 ? -2.536 -4.732 0.337 1.00 96.25 190 ASP A C 1
ATOM 1499 O O . ASP A 1 190 ? -2.043 -5.575 1.081 1.00 96.25 190 ASP A O 1
ATOM 1503 N N . GLU A 1 191 ? -3.605 -4.994 -0.418 1.00 95.56 191 GLU A N 1
ATOM 1504 C CA . GLU A 1 191 ? -4.328 -6.273 -0.402 1.00 95.56 191 GLU A CA 1
ATOM 1505 C C . GLU A 1 191 ? -3.428 -7.464 -0.776 1.00 95.56 191 GLU A C 1
ATOM 1507 O O . GLU A 1 191 ? -3.516 -8.520 -0.151 1.00 95.56 191 GLU A O 1
ATOM 1512 N N . ALA A 1 192 ? -2.532 -7.298 -1.753 1.00 95.00 192 ALA A N 1
ATOM 1513 C CA . ALA A 1 192 ? -1.647 -8.367 -2.209 1.00 95.00 192 ALA A CA 1
ATOM 1514 C C . ALA A 1 192 ? -0.501 -8.682 -1.229 1.00 95.00 192 ALA A C 1
ATOM 1516 O O . ALA A 1 192 ? -0.085 -9.840 -1.125 1.00 95.00 192 ALA A O 1
ATOM 1517 N N . LEU A 1 193 ? 0.039 -7.672 -0.536 1.00 94.56 193 LEU A N 1
ATOM 1518 C CA . LEU A 1 193 ? 1.293 -7.808 0.216 1.00 94.56 193 LEU A CA 1
ATOM 1519 C C . LEU A 1 193 ? 1.161 -7.646 1.737 1.00 94.56 193 LEU A C 1
ATOM 1521 O O . LEU A 1 193 ? 1.909 -8.297 2.468 1.00 94.56 193 LEU A O 1
ATOM 1525 N N . PHE A 1 194 ? 0.268 -6.788 2.238 1.00 92.94 194 PHE A N 1
ATOM 1526 C CA . PHE A 1 194 ? 0.304 -6.355 3.644 1.00 92.94 194 PHE A CA 1
ATOM 1527 C C . PHE A 1 194 ? -1.021 -6.520 4.401 1.00 92.94 194 PHE A C 1
ATOM 1529 O O . PHE A 1 194 ? -0.991 -6.854 5.585 1.00 92.94 194 PHE A O 1
ATOM 1536 N N . GLY A 1 195 ? -2.167 -6.294 3.755 1.00 92.62 195 GLY A N 1
ATOM 1537 C CA . GLY A 1 195 ? -3.496 -6.384 4.364 1.00 92.62 195 GLY A CA 1
ATOM 1538 C C . GLY A 1 195 ? -3.728 -5.373 5.492 1.00 92.62 195 GLY A C 1
ATOM 1539 O O . GLY A 1 195 ? -4.410 -5.680 6.472 1.00 92.62 195 GLY A O 1
ATOM 1540 N N . LEU A 1 196 ? -3.130 -4.180 5.411 1.00 89.56 196 LEU A N 1
ATOM 1541 C CA . LEU A 1 196 ? -3.174 -3.178 6.480 1.00 89.56 196 LEU A CA 1
ATOM 1542 C C . LEU A 1 196 ? -4.393 -2.251 6.370 1.00 89.56 196 LEU A C 1
ATOM 1544 O O . LEU A 1 196 ? -4.831 -1.692 7.377 1.00 89.56 196 LEU A O 1
ATOM 1548 N N . GLY A 1 197 ? -4.983 -2.100 5.195 1.00 89.06 197 GLY A N 1
ATOM 1549 C CA . GLY A 1 197 ? -6.013 -1.112 4.903 1.00 89.06 197 GLY A CA 1
ATOM 1550 C C . GLY A 1 197 ? -5.424 0.260 4.557 1.00 89.06 197 GLY A C 1
ATOM 1551 O O . GLY A 1 197 ? -4.321 0.622 4.972 1.00 89.06 197 GLY A O 1
ATOM 1552 N N . GLU A 1 198 ? -6.210 1.066 3.834 1.00 88.25 198 GLU A N 1
ATOM 1553 C CA . GLU A 1 198 ? -5.756 2.294 3.158 1.00 88.25 198 GLU A CA 1
ATOM 1554 C C . GLU A 1 198 ? -5.011 3.287 4.070 1.00 88.25 198 GLU A C 1
ATOM 1556 O O . GLU A 1 198 ? -3.991 3.845 3.668 1.00 88.25 198 GLU A O 1
ATOM 1561 N N . GLN A 1 199 ? -5.486 3.494 5.304 1.00 85.06 199 GLN A N 1
ATOM 1562 C CA . GLN A 1 199 ? -4.879 4.447 6.243 1.00 85.06 199 GLN A CA 1
ATOM 1563 C C . GLN A 1 199 ? -3.507 3.979 6.744 1.00 85.06 199 GLN A C 1
ATOM 1565 O O . GLN A 1 199 ? -2.529 4.720 6.664 1.00 85.06 199 GLN A O 1
ATOM 1570 N N . ARG A 1 200 ? -3.424 2.734 7.235 1.00 85.12 200 ARG A N 1
ATOM 1571 C CA . ARG A 1 200 ? -2.184 2.168 7.791 1.00 85.12 200 ARG A CA 1
ATOM 1572 C C . ARG A 1 200 ? -1.138 1.948 6.704 1.00 85.12 200 ARG A C 1
ATOM 1574 O O . ARG A 1 200 ? 0.042 2.199 6.930 1.00 85.12 200 ARG A O 1
ATOM 1581 N N . TYR A 1 201 ? -1.577 1.529 5.521 1.00 91.31 201 TYR A N 1
ATOM 1582 C CA . TYR A 1 201 ? -0.701 1.403 4.368 1.00 91.31 201 TYR A CA 1
ATOM 1583 C C . TYR A 1 201 ? -0.120 2.757 3.941 1.00 91.31 201 TYR A C 1
ATOM 1585 O O . TYR A 1 201 ? 1.085 2.868 3.723 1.00 91.31 201 TYR A O 1
ATOM 1593 N N . GLY A 1 202 ? -0.950 3.807 3.884 1.00 88.19 202 GLY A N 1
ATOM 1594 C CA . GLY A 1 202 ? -0.487 5.166 3.595 1.00 88.19 202 GLY A CA 1
ATOM 1595 C C . GLY A 1 202 ? 0.600 5.632 4.568 1.00 88.19 202 GLY A C 1
ATOM 1596 O O . GLY A 1 202 ? 1.665 6.061 4.131 1.00 88.19 202 GLY A O 1
ATOM 1597 N N . ALA A 1 203 ? 0.378 5.448 5.873 1.00 86.44 203 ALA A N 1
ATOM 1598 C CA . ALA A 1 203 ? 1.356 5.813 6.899 1.00 86.44 203 ALA A CA 1
ATOM 1599 C C . ALA A 1 203 ? 2.678 5.028 6.775 1.00 86.44 203 ALA A C 1
ATOM 1601 O O . ALA A 1 203 ? 3.756 5.606 6.921 1.00 86.44 203 ALA A O 1
ATOM 1602 N N . LEU A 1 204 ? 2.618 3.728 6.452 1.00 89.81 204 LEU A N 1
ATOM 1603 C CA . LEU A 1 204 ? 3.807 2.909 6.185 1.00 89.81 204 LEU A CA 1
ATOM 1604 C C . LEU A 1 204 ? 4.620 3.468 5.012 1.00 89.81 204 LEU A C 1
ATOM 1606 O O . LEU A 1 204 ? 5.837 3.622 5.117 1.00 89.81 204 LEU A O 1
ATOM 1610 N N . VAL A 1 205 ? 3.959 3.763 3.893 1.00 89.31 205 VAL A N 1
ATOM 1611 C CA . VAL A 1 205 ? 4.620 4.287 2.693 1.00 89.31 205 VAL A CA 1
ATOM 1612 C C . VAL A 1 205 ? 5.231 5.660 2.957 1.00 89.31 205 VAL A C 1
ATOM 1614 O O . VAL A 1 205 ? 6.384 5.893 2.593 1.00 89.31 205 VAL A O 1
ATOM 1617 N N . ASP A 1 206 ? 4.510 6.547 3.640 1.00 85.62 206 ASP A N 1
ATOM 1618 C CA . ASP A 1 206 ? 5.014 7.874 3.994 1.00 85.62 206 ASP A CA 1
ATOM 1619 C C . ASP A 1 206 ? 6.248 7.787 4.900 1.00 85.62 206 ASP A C 1
ATOM 1621 O O . ASP A 1 206 ? 7.235 8.493 4.676 1.00 85.62 206 ASP A O 1
ATOM 1625 N N . LEU A 1 207 ? 6.256 6.856 5.856 1.00 85.25 207 LEU A N 1
ATOM 1626 C CA . LEU A 1 207 ? 7.421 6.574 6.689 1.00 85.25 207 LEU A CA 1
ATOM 1627 C C . LEU A 1 207 ? 8.609 6.059 5.860 1.00 85.25 207 LEU A C 1
ATOM 1629 O O . LEU A 1 207 ? 9.733 6.524 6.053 1.00 85.25 207 LEU A O 1
ATOM 1633 N N . LEU A 1 208 ? 8.389 5.154 4.899 1.00 85.56 208 LEU A N 1
ATOM 1634 C CA . LEU A 1 208 ? 9.450 4.675 4.000 1.00 85.56 208 LEU A CA 1
ATOM 1635 C C . LEU A 1 208 ? 10.038 5.807 3.144 1.00 85.56 208 LEU A C 1
ATOM 1637 O O . LEU A 1 208 ? 11.257 5.880 2.969 1.00 85.56 208 LEU A O 1
ATOM 1641 N N . VAL A 1 209 ? 9.193 6.708 2.636 1.00 81.62 209 VAL A N 1
ATOM 1642 C CA . VAL A 1 209 ? 9.629 7.886 1.869 1.00 81.62 209 VAL A CA 1
ATOM 1643 C C . VAL A 1 209 ? 10.480 8.816 2.734 1.00 81.62 209 VAL A C 1
ATOM 1645 O O . VAL A 1 209 ? 11.523 9.286 2.276 1.00 81.62 209 VAL A O 1
ATOM 1648 N N . GLN A 1 210 ? 10.080 9.051 3.985 1.00 77.44 210 GLN A N 1
ATOM 1649 C CA . GLN A 1 210 ? 10.844 9.878 4.920 1.00 77.44 210 GLN A CA 1
ATOM 1650 C C . GLN A 1 210 ? 12.193 9.247 5.286 1.00 77.44 210 GLN A C 1
ATOM 1652 O O . GLN A 1 210 ? 13.213 9.937 5.265 1.00 77.44 210 GLN A O 1
ATOM 1657 N N . LEU A 1 211 ? 12.226 7.936 5.555 1.00 77.19 211 LEU A N 1
ATOM 1658 C CA . LEU A 1 211 ? 13.453 7.209 5.905 1.00 77.19 211 LEU A CA 1
ATOM 1659 C C . LEU A 1 211 ? 14.496 7.184 4.782 1.00 77.19 211 LEU A C 1
ATOM 1661 O O . LEU A 1 211 ? 15.689 7.052 5.049 1.00 77.19 211 LEU A O 1
ATOM 1665 N N . ARG A 1 212 ? 14.069 7.332 3.525 1.00 77.94 212 ARG A N 1
ATOM 1666 C CA . ARG A 1 212 ? 14.962 7.353 2.359 1.00 77.94 212 ARG A CA 1
ATOM 1667 C C . ARG A 1 212 ? 15.817 8.624 2.274 1.00 77.94 212 ARG A C 1
ATOM 1669 O O . ARG A 1 212 ? 16.803 8.631 1.538 1.00 77.94 212 ARG A O 1
ATOM 1676 N N . GLN A 1 213 ? 15.460 9.706 2.970 1.00 68.06 213 GLN A N 1
ATOM 1677 C CA . GLN A 1 213 ? 16.158 10.983 2.818 1.00 68.06 213 GLN A CA 1
ATOM 1678 C C . GLN A 1 213 ? 17.626 10.887 3.286 1.00 68.06 213 GLN A C 1
ATOM 1680 O O . GLN A 1 213 ? 17.889 10.493 4.425 1.00 68.06 213 GLN A O 1
ATOM 1685 N N . PRO A 1 214 ? 18.602 11.306 2.456 1.00 58.97 214 PRO A N 1
ATOM 1686 C CA . PRO A 1 214 ? 20.030 11.068 2.694 1.00 58.97 214 PRO A CA 1
ATOM 1687 C C . PRO A 1 214 ? 20.614 11.796 3.919 1.00 58.97 214 PRO A C 1
ATOM 1689 O O . PRO A 1 214 ? 21.769 11.566 4.274 1.00 58.97 214 PRO A O 1
ATOM 1692 N N . GLN A 1 215 ? 19.854 12.689 4.564 1.00 56.25 215 GLN A N 1
ATOM 1693 C CA . GLN A 1 215 ? 20.339 13.595 5.612 1.00 56.25 215 GLN A CA 1
ATOM 1694 C C . GLN A 1 215 ? 19.545 13.551 6.927 1.00 56.25 215 GLN A C 1
ATOM 1696 O O . GLN A 1 215 ? 19.588 14.515 7.692 1.00 56.25 215 GLN A O 1
ATOM 1701 N N . LEU A 1 216 ? 18.892 12.431 7.257 1.00 49.44 216 LEU A N 1
ATOM 1702 C CA . LEU A 1 216 ? 18.258 12.250 8.578 1.00 49.44 216 LEU A CA 1
ATOM 1703 C C . LEU A 1 216 ? 19.221 12.503 9.752 1.00 49.44 216 LEU A C 1
ATOM 1705 O O . LEU A 1 216 ? 18.815 13.011 10.793 1.00 49.44 216 LEU A O 1
ATOM 1709 N N . SER A 1 217 ? 20.509 12.205 9.565 1.00 48.00 217 SER A N 1
ATOM 1710 C CA . SER A 1 217 ? 21.561 12.395 10.568 1.00 48.00 217 SER A CA 1
ATOM 1711 C C . SER A 1 217 ? 22.148 13.809 10.620 1.00 48.00 217 SER A C 1
ATOM 1713 O O . SER A 1 217 ? 22.768 14.163 11.618 1.00 48.00 217 SER A O 1
ATOM 1715 N N . LYS A 1 218 ? 21.981 14.633 9.573 1.00 47.66 218 LYS A N 1
ATOM 1716 C CA . LYS A 1 218 ? 22.599 15.972 9.518 1.00 47.66 218 LYS A CA 1
ATOM 1717 C C . LYS A 1 218 ? 21.763 17.050 10.207 1.00 47.66 218 LYS A C 1
ATOM 1719 O O . LYS A 1 218 ? 22.340 18.020 10.689 1.00 47.66 218 LYS A O 1
ATOM 1724 N N . ARG A 1 219 ? 20.438 16.875 10.290 1.00 49.03 219 ARG A N 1
ATOM 1725 C CA . ARG A 1 219 ? 19.524 17.653 11.148 1.00 49.03 219 ARG A CA 1
ATOM 1726 C C . ARG A 1 219 ? 18.320 16.780 11.520 1.00 49.03 219 ARG A C 1
ATOM 1728 O O . ARG A 1 219 ? 17.326 16.810 10.793 1.00 49.03 219 ARG A O 1
ATOM 1735 N N . PRO A 1 220 ? 18.380 15.996 12.608 1.00 52.25 220 PRO A N 1
ATOM 1736 C CA . PRO A 1 220 ? 17.221 15.240 13.051 1.00 52.25 220 PRO A CA 1
ATOM 1737 C C . PRO A 1 220 ? 16.131 16.233 13.457 1.00 52.25 220 PRO A C 1
ATOM 1739 O O . PRO A 1 220 ? 16.224 16.905 14.480 1.00 52.25 220 PRO A O 1
ATOM 1742 N N . ASN A 1 221 ? 15.092 16.366 12.636 1.00 61.00 221 ASN A N 1
ATOM 1743 C CA . ASN A 1 221 ? 13.870 17.023 13.069 1.00 61.00 221 ASN A CA 1
ATOM 1744 C C . ASN A 1 221 ? 13.102 16.009 13.921 1.00 61.00 221 ASN A C 1
ATOM 1746 O O . ASN A 1 221 ? 12.218 15.311 13.426 1.00 61.00 221 ASN A O 1
ATOM 1750 N N . GLU A 1 222 ? 13.499 15.888 15.188 1.00 66.19 222 GLU A N 1
ATOM 1751 C CA . GLU A 1 222 ? 12.922 14.963 16.169 1.00 66.19 222 GLU A CA 1
ATOM 1752 C C . GLU A 1 222 ? 11.391 15.069 16.211 1.00 66.19 222 GLU A C 1
ATOM 1754 O O . GLU A 1 222 ? 10.695 14.060 16.250 1.00 66.19 222 GLU A O 1
ATOM 1759 N N . ALA A 1 223 ? 10.852 16.283 16.065 1.00 69.12 223 ALA A N 1
ATOM 1760 C CA . ALA A 1 223 ? 9.415 16.524 16.008 1.00 69.12 223 ALA A CA 1
ATOM 1761 C C . ALA A 1 223 ? 8.744 15.997 14.725 1.00 69.12 223 ALA A C 1
ATOM 1763 O O . ALA A 1 223 ? 7.556 15.680 14.746 1.00 69.12 223 ALA A O 1
ATOM 1764 N N . ALA A 1 224 ? 9.447 15.936 13.591 1.00 63.72 224 ALA A N 1
ATOM 1765 C CA . ALA A 1 224 ? 8.920 15.330 12.366 1.00 63.72 224 ALA A CA 1
ATOM 1766 C C . ALA A 1 224 ? 8.971 13.799 12.435 1.00 63.72 224 ALA A C 1
ATOM 1768 O O . ALA A 1 224 ? 7.981 13.153 12.110 1.00 63.72 224 ALA A O 1
ATOM 1769 N N . LEU A 1 225 ? 10.077 13.233 12.931 1.00 66.19 225 LEU A N 1
ATOM 1770 C CA . LEU A 1 225 ? 10.216 11.786 13.108 1.00 66.19 225 LEU A CA 1
ATOM 1771 C C . LEU A 1 225 ? 9.231 11.251 14.154 1.00 66.19 225 LEU A C 1
ATOM 1773 O O . LEU A 1 225 ? 8.557 10.258 13.909 1.00 66.19 225 LEU A O 1
ATOM 1777 N N . SER A 1 226 ? 9.108 11.934 15.293 1.00 73.75 226 SER A N 1
ATOM 1778 C CA . SER A 1 226 ? 8.144 11.589 16.339 1.00 73.75 226 SER A CA 1
ATOM 1779 C C . SER A 1 226 ? 6.711 11.645 15.811 1.00 73.75 226 SER A C 1
ATOM 1781 O O . SER A 1 226 ? 5.954 10.699 16.017 1.00 73.75 226 SER A O 1
ATOM 1783 N N . ARG A 1 227 ? 6.348 12.685 15.042 1.00 72.62 227 ARG A N 1
ATOM 1784 C CA . ARG A 1 227 ? 5.032 12.759 14.388 1.00 72.62 227 ARG A CA 1
ATOM 1785 C C . ARG A 1 227 ? 4.803 11.615 13.410 1.00 72.62 227 ARG A C 1
ATOM 1787 O O . ARG A 1 227 ? 3.772 10.972 13.509 1.00 72.62 227 ARG A O 1
ATOM 1794 N N . ALA A 1 228 ? 5.760 11.315 12.540 1.00 65.50 228 ALA A N 1
ATOM 1795 C CA . ALA A 1 228 ? 5.616 10.239 11.565 1.00 65.50 228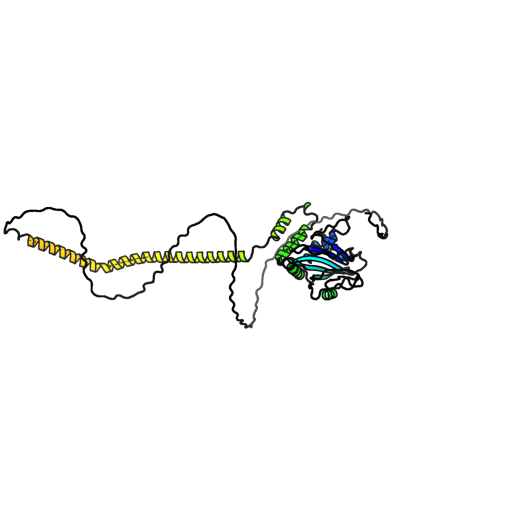 ALA A CA 1
ATOM 1796 C C . ALA A 1 228 ? 5.519 8.853 12.215 1.00 65.50 228 ALA A C 1
ATOM 1798 O O . ALA A 1 228 ? 4.690 8.042 11.819 1.00 65.50 228 ALA A O 1
ATOM 1799 N N . LEU A 1 229 ? 6.323 8.586 13.250 1.00 68.62 229 LEU A N 1
ATOM 1800 C CA . LEU A 1 229 ? 6.224 7.352 14.031 1.00 68.62 229 LEU A CA 1
ATOM 1801 C C . LEU A 1 229 ? 4.894 7.273 14.786 1.00 68.62 229 LEU A C 1
ATOM 1803 O O . LEU A 1 229 ? 4.309 6.199 14.849 1.00 68.62 229 LEU A O 1
ATOM 1807 N N . THR A 1 230 ? 4.404 8.397 15.316 1.00 73.94 230 THR A N 1
ATOM 1808 C CA . THR A 1 230 ? 3.105 8.478 16.000 1.00 73.94 230 THR A CA 1
ATOM 1809 C C . THR A 1 230 ? 1.942 8.273 15.027 1.00 73.94 230 THR A C 1
ATOM 1811 O O . THR A 1 230 ? 1.004 7.559 15.352 1.00 73.94 230 THR A O 1
ATOM 1814 N N . GLU A 1 231 ? 2.007 8.844 13.825 1.00 68.94 231 GLU A N 1
ATOM 1815 C CA . GLU A 1 231 ? 1.019 8.646 12.755 1.00 68.94 231 GLU A CA 1
ATOM 1816 C C . GLU A 1 231 ? 1.061 7.224 12.178 1.00 68.94 231 GLU A C 1
ATOM 1818 O O . GLU A 1 231 ? 0.039 6.711 11.730 1.00 68.94 231 GLU A O 1
ATOM 1823 N N . ALA A 1 232 ? 2.222 6.566 12.222 1.00 62.16 232 ALA A N 1
ATOM 1824 C CA . ALA A 1 232 ? 2.379 5.166 11.842 1.00 62.16 232 ALA A CA 1
ATOM 1825 C C . ALA A 1 232 ? 1.917 4.178 12.928 1.00 62.16 232 ALA A C 1
ATOM 1827 O O . ALA A 1 232 ? 1.843 2.975 12.657 1.00 62.16 232 ALA A O 1
ATOM 1828 N N . LEU A 1 233 ? 1.605 4.644 14.147 1.00 71.94 233 LEU A N 1
ATOM 1829 C CA . LEU A 1 233 ? 1.023 3.776 15.166 1.00 71.94 233 LEU A CA 1
ATOM 1830 C C . LEU A 1 233 ? -0.380 3.323 14.736 1.00 71.94 233 LEU A C 1
ATOM 1832 O O . LEU A 1 233 ? -1.122 4.087 14.113 1.00 71.94 233 LEU A O 1
ATOM 1836 N N . PRO A 1 23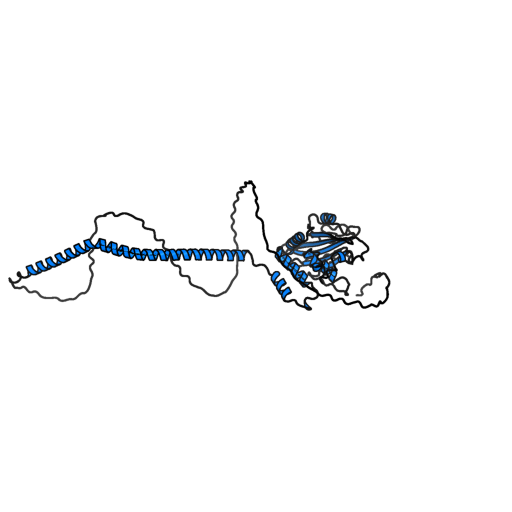4 ? -0.778 2.085 15.081 1.00 59.75 234 PRO A N 1
ATOM 1837 C CA . PRO A 1 234 ? -2.121 1.609 14.795 1.00 59.75 234 PRO A CA 1
ATOM 1838 C C . PRO A 1 234 ? -3.167 2.556 15.401 1.00 59.75 234 PRO A C 1
ATOM 1840 O O . PRO A 1 234 ? -3.032 2.924 16.573 1.00 59.75 234 PRO A O 1
ATOM 1843 N N . PRO A 1 235 ? -4.226 2.926 14.656 1.00 67.62 235 PRO A N 1
ATOM 1844 C CA . PRO A 1 235 ? -5.362 3.595 15.267 1.00 67.62 235 PRO A CA 1
ATOM 1845 C C . PRO A 1 235 ? -5.954 2.691 16.352 1.00 67.62 235 PRO A C 1
ATOM 184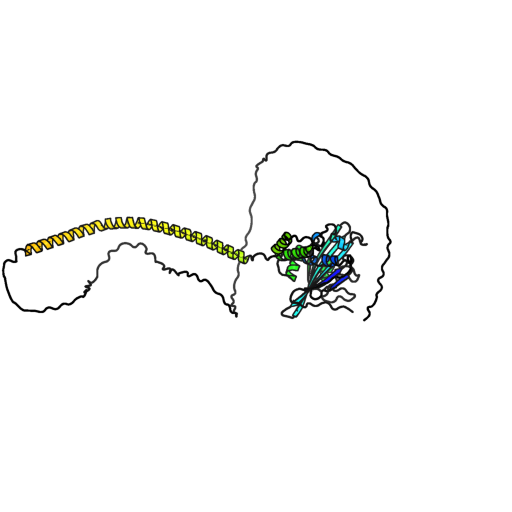7 O O . PRO A 1 235 ? -5.904 1.461 16.247 1.00 67.62 235 PRO A O 1
ATOM 1850 N N . VAL A 1 236 ? -6.514 3.304 17.397 1.00 69.00 236 VAL A N 1
ATOM 1851 C CA . VAL A 1 236 ? -7.220 2.563 18.448 1.00 69.00 236 VAL A CA 1
ATOM 1852 C C . VAL A 1 236 ? -8.348 1.763 17.800 1.00 69.00 236 VAL A C 1
ATOM 1854 O O . VAL A 1 236 ? -9.067 2.277 16.938 1.00 69.00 236 VAL A O 1
ATOM 1857 N N . ASP A 1 237 ? -8.468 0.498 18.197 1.00 75.88 237 ASP A N 1
ATOM 1858 C CA . ASP A 1 237 ? -9.477 -0.411 17.669 1.00 75.88 237 ASP A CA 1
ATOM 1859 C C . ASP A 1 237 ? -10.879 0.193 17.847 1.00 75.88 237 ASP A C 1
ATOM 1861 O O . ASP A 1 237 ? -11.284 0.566 18.952 1.00 75.88 237 ASP A O 1
ATOM 1865 N N . GLN A 1 238 ? -11.615 0.308 16.742 1.00 77.81 238 GLN A N 1
ATOM 1866 C CA . GLN A 1 238 ? -12.968 0.861 16.737 1.00 77.81 238 GLN A CA 1
ATOM 1867 C C . GLN A 1 238 ? -13.924 0.022 17.590 1.00 77.81 238 GLN A C 1
ATOM 1869 O O . GLN A 1 238 ? -14.855 0.582 18.162 1.00 77.81 238 GLN A O 1
ATOM 1874 N N . ALA A 1 239 ? -13.673 -1.284 17.732 1.00 77.12 239 ALA A N 1
ATOM 1875 C CA . ALA A 1 239 ? -14.440 -2.140 18.632 1.00 77.12 239 ALA A CA 1
ATOM 1876 C C . ALA A 1 239 ? -14.264 -1.705 20.094 1.00 77.12 239 ALA A C 1
ATOM 1878 O O . ALA A 1 239 ? -15.244 -1.542 20.810 1.00 77.12 239 ALA A O 1
ATOM 1879 N N . VAL A 1 240 ? -13.031 -1.393 20.508 1.00 82.94 240 VAL A N 1
ATOM 1880 C CA . VAL A 1 240 ? -12.746 -0.911 21.870 1.00 82.94 240 VAL A CA 1
ATOM 1881 C C . VAL A 1 240 ? -13.401 0.448 22.119 1.00 82.94 240 VAL A C 1
ATOM 1883 O O . VAL A 1 240 ? -13.945 0.687 23.195 1.00 82.94 240 VAL A O 1
ATOM 1886 N N . ILE A 1 241 ? -13.387 1.344 21.128 1.00 84.81 241 ILE A N 1
ATOM 1887 C CA . ILE A 1 241 ? -14.077 2.639 21.229 1.00 84.81 241 ILE A CA 1
ATOM 1888 C C . ILE A 1 241 ? -15.591 2.433 21.372 1.00 84.81 241 ILE A C 1
ATOM 1890 O O . ILE A 1 241 ? -16.219 3.096 22.200 1.00 84.81 241 ILE A O 1
ATOM 1894 N N . ALA A 1 242 ? -16.172 1.519 20.593 1.00 84.44 242 ALA A N 1
ATOM 1895 C CA . ALA A 1 242 ? -17.593 1.200 20.657 1.00 84.44 242 ALA A CA 1
ATOM 1896 C C . ALA A 1 242 ? -17.989 0.610 22.021 1.00 84.44 242 ALA A C 1
ATOM 1898 O O . ALA A 1 242 ? -18.964 1.074 22.612 1.00 84.44 242 ALA A O 1
ATOM 1899 N N . ASP A 1 243 ? -17.201 -0.328 22.551 1.00 89.25 243 ASP A N 1
ATOM 1900 C CA . ASP A 1 243 ? -17.428 -0.941 23.864 1.00 89.25 243 ASP A CA 1
ATOM 1901 C C . ASP A 1 243 ? -17.394 0.103 24.989 1.00 89.25 243 ASP A C 1
ATOM 1903 O O . ASP A 1 243 ? -18.259 0.127 25.866 1.00 89.25 243 ASP A O 1
ATOM 1907 N N . VAL A 1 244 ? -16.418 1.016 24.949 1.00 90.94 244 VAL A N 1
ATOM 1908 C CA . VAL A 1 244 ? -16.308 2.106 25.928 1.00 90.94 244 VAL A CA 1
ATOM 1909 C C . VAL A 1 244 ? -17.492 3.066 25.811 1.00 90.94 244 VAL A C 1
ATOM 1911 O O . VAL A 1 244 ? -18.066 3.452 26.828 1.00 90.94 244 VAL A O 1
ATOM 1914 N N . ALA A 1 245 ? -17.888 3.439 24.592 1.00 90.81 245 ALA A N 1
ATOM 1915 C CA . ALA A 1 245 ? -19.036 4.315 24.372 1.00 90.81 245 ALA A CA 1
ATOM 1916 C C . ALA A 1 245 ? -20.340 3.699 24.905 1.00 90.81 245 ALA A C 1
ATOM 1918 O O . ALA A 1 245 ? -21.145 4.407 25.510 1.00 90.81 245 ALA A O 1
ATOM 1919 N N . GLU A 1 246 ? -20.529 2.391 24.727 1.00 91.94 246 GLU A N 1
ATOM 1920 C CA . GLU A 1 246 ? -21.684 1.671 25.263 1.00 91.94 246 GLU A CA 1
ATOM 1921 C C . GLU A 1 246 ? -21.675 1.626 26.793 1.00 91.94 246 GLU A C 1
ATOM 1923 O O . GLU A 1 246 ? -22.682 1.942 27.425 1.00 91.94 246 GLU A O 1
ATOM 1928 N N . ALA A 1 247 ? -20.522 1.343 27.405 1.00 92.69 247 ALA A N 1
ATOM 1929 C CA . ALA A 1 247 ? -20.382 1.376 28.859 1.00 92.69 247 ALA A CA 1
ATOM 1930 C C . ALA A 1 247 ? -20.707 2.765 29.443 1.00 92.69 247 ALA A C 1
ATOM 1932 O O . ALA A 1 247 ? -21.363 2.863 30.480 1.00 92.69 247 ALA A O 1
ATOM 1933 N N . PHE A 1 248 ? -20.302 3.850 28.771 1.00 92.94 248 PHE A N 1
ATOM 1934 C CA . PHE A 1 248 ? -20.654 5.210 29.189 1.00 92.94 248 PHE A CA 1
ATOM 1935 C C . PHE A 1 248 ? -22.150 5.509 29.058 1.00 92.94 248 PHE A C 1
ATOM 1937 O O . PHE A 1 248 ? -22.703 6.149 29.951 1.00 92.94 248 PHE A O 1
ATOM 1944 N N . ARG A 1 249 ? -22.809 5.039 27.989 1.00 93.50 249 ARG A N 1
ATOM 1945 C CA . ARG A 1 249 ? -24.269 5.168 27.843 1.00 93.50 249 ARG A CA 1
ATOM 1946 C C . ARG A 1 249 ? -25.004 4.434 28.960 1.00 93.50 249 ARG A C 1
ATOM 1948 O O . ARG A 1 249 ? -25.836 5.041 29.626 1.00 93.50 249 ARG A O 1
ATOM 1955 N N . SER A 1 250 ? -24.621 3.187 29.231 1.00 94.81 250 SER A N 1
ATOM 1956 C CA . SER A 1 250 ? -25.196 2.390 30.319 1.00 94.81 250 SER A CA 1
ATOM 1957 C C . SER A 1 250 ? -25.021 3.064 31.685 1.00 94.81 250 SER A C 1
ATOM 1959 O O . SER A 1 250 ? -25.948 3.070 32.487 1.00 94.81 250 SER A O 1
ATOM 1961 N N . LEU A 1 251 ? -23.861 3.671 31.959 1.00 96.81 251 LEU A N 1
ATOM 1962 C CA . LEU A 1 251 ? -23.629 4.392 33.218 1.00 96.81 251 LEU A CA 1
ATOM 1963 C C . LEU A 1 251 ? -24.494 5.652 33.355 1.00 96.81 251 LEU A C 1
ATOM 1965 O O . LEU A 1 251 ? -24.901 6.000 34.465 1.00 96.81 251 LEU A O 1
ATOM 1969 N N . ASP A 1 252 ? -24.765 6.356 32.256 1.00 95.81 252 ASP A N 1
ATOM 1970 C CA . ASP A 1 252 ? -25.633 7.537 32.278 1.00 95.81 252 ASP A CA 1
ATOM 1971 C C . ASP A 1 252 ? -27.112 7.149 32.472 1.00 95.81 252 ASP A C 1
ATOM 1973 O O . ASP A 1 252 ? -27.840 7.787 33.242 1.00 95.81 252 ASP A O 1
ATOM 1977 N N . GLU A 1 253 ? -27.539 6.037 31.869 1.00 95.69 253 GLU A N 1
ATOM 1978 C CA . GLU A 1 253 ? -28.848 5.420 32.115 1.00 95.69 253 GLU A CA 1
ATOM 1979 C C . GLU A 1 253 ? -29.001 4.982 33.581 1.00 95.69 253 GLU A C 1
ATOM 1981 O O . GLU A 1 253 ? -29.957 5.375 34.251 1.00 95.69 253 GLU A O 1
ATOM 1986 N N . GLU A 1 254 ? -28.020 4.273 34.145 1.00 95.88 254 GLU A N 1
ATOM 1987 C CA . GLU A 1 254 ? -28.042 3.876 35.560 1.00 95.88 254 GLU A CA 1
ATOM 1988 C C . GLU A 1 254 ? -28.082 5.091 36.500 1.00 95.88 254 GLU A C 1
ATOM 1990 O O . GLU A 1 254 ? -28.789 5.096 37.512 1.00 95.88 254 GLU A O 1
ATOM 1995 N N . LYS A 1 255 ? -27.352 6.161 36.168 1.00 97.12 255 LYS A N 1
ATOM 1996 C CA . LYS A 1 255 ? -27.356 7.404 36.948 1.00 97.12 255 LYS A CA 1
ATOM 1997 C C . LYS A 1 255 ? -28.724 8.084 36.928 1.00 97.12 255 LYS A C 1
ATOM 1999 O O . LYS A 1 255 ? -29.169 8.589 37.965 1.00 97.12 255 LYS A O 1
ATOM 2004 N N . THR A 1 256 ? -29.386 8.123 35.774 1.00 97.06 256 THR A N 1
ATOM 2005 C CA . THR A 1 256 ? -30.727 8.711 35.651 1.00 97.06 256 THR A CA 1
ATOM 2006 C C . THR A 1 256 ? -31.781 7.865 36.363 1.00 97.06 256 THR A C 1
ATOM 2008 O O . THR A 1 256 ? -32.617 8.424 37.079 1.00 97.06 256 THR A O 1
ATOM 2011 N N . GLU A 1 257 ? -31.694 6.536 36.282 1.00 96.19 257 GLU A N 1
ATOM 2012 C CA . GLU A 1 257 ? -32.568 5.627 37.029 1.00 96.19 257 GLU A CA 1
ATOM 2013 C C . GLU A 1 257 ? -32.378 5.773 38.546 1.00 96.19 257 GLU A C 1
ATOM 2015 O O . GLU A 1 257 ? -33.355 5.904 39.289 1.00 96.19 257 GLU A O 1
ATOM 2020 N N . LEU A 1 258 ? -31.130 5.852 39.019 1.00 97.62 258 LEU A N 1
ATOM 2021 C CA . LEU A 1 258 ? -30.821 6.069 40.433 1.00 97.62 258 LEU A CA 1
ATOM 2022 C C . LEU A 1 258 ? -31.384 7.402 40.944 1.00 97.62 258 LEU A C 1
ATOM 2024 O O . LEU A 1 258 ? -31.926 7.466 42.054 1.00 97.62 258 LEU A O 1
ATOM 2028 N N . ALA A 1 259 ? -31.278 8.469 40.148 1.00 97.19 259 ALA A N 1
ATOM 2029 C CA . ALA A 1 259 ? -31.838 9.771 40.495 1.00 97.19 259 ALA A CA 1
ATOM 2030 C C . ALA A 1 259 ? -33.372 9.719 40.597 1.00 97.19 259 ALA A C 1
ATOM 2032 O O . ALA A 1 259 ? -33.943 10.232 41.564 1.00 97.19 259 ALA A O 1
ATOM 2033 N N . ALA A 1 260 ? -34.038 9.050 39.652 1.00 96.94 260 ALA A N 1
ATOM 2034 C CA . ALA A 1 260 ? -35.487 8.867 39.668 1.00 96.94 260 ALA A CA 1
ATOM 2035 C C . ALA A 1 260 ? -35.950 8.023 40.869 1.00 96.94 260 ALA A C 1
ATOM 2037 O O . ALA A 1 260 ? -36.896 8.400 41.566 1.00 96.94 260 ALA A O 1
ATOM 2038 N N . ALA A 1 261 ? -35.255 6.920 41.160 1.00 96.69 261 ALA A N 1
ATOM 2039 C CA . ALA A 1 261 ? -35.539 6.065 42.309 1.00 96.69 261 ALA A CA 1
ATOM 2040 C C . ALA A 1 261 ? -35.362 6.818 43.636 1.00 96.69 261 ALA A C 1
ATOM 2042 O O . ALA A 1 261 ? -36.221 6.731 44.515 1.00 96.69 261 ALA A O 1
ATOM 2043 N N . SER A 1 262 ? -34.300 7.618 43.755 1.00 97.69 262 SER A N 1
ATOM 2044 C CA . SER A 1 262 ? -34.051 8.454 44.935 1.00 97.69 262 SER A CA 1
ATOM 2045 C C . SER A 1 262 ? -35.149 9.503 45.120 1.00 97.69 262 SER A C 1
ATOM 2047 O O . SER A 1 262 ? -35.650 9.686 46.229 1.00 97.69 262 SER A O 1
ATOM 2049 N N . ALA A 1 263 ? -35.590 10.160 44.044 1.00 97.19 263 ALA A N 1
ATOM 2050 C CA . ALA A 1 263 ? -36.693 11.119 44.104 1.00 97.19 263 ALA A CA 1
ATOM 2051 C C . ALA A 1 263 ? -38.016 10.456 44.532 1.00 97.19 263 ALA A C 1
ATOM 2053 O O . ALA A 1 263 ? -38.746 10.999 45.366 1.00 97.19 263 ALA A O 1
ATOM 2054 N N . ALA A 1 264 ? -38.309 9.260 44.010 1.00 96.88 264 ALA A N 1
ATOM 2055 C CA . ALA A 1 264 ? -39.491 8.489 44.385 1.00 96.88 264 ALA A CA 1
ATOM 2056 C C . ALA A 1 264 ? -39.460 8.056 45.861 1.00 96.88 264 ALA A C 1
ATOM 2058 O O . ALA A 1 264 ? -40.483 8.133 46.545 1.00 96.88 264 ALA A O 1
ATOM 2059 N N . GLU A 1 265 ? -38.295 7.647 46.369 1.00 98.00 265 GLU A N 1
ATOM 2060 C CA . GLU A 1 265 ? -38.102 7.307 47.780 1.00 98.00 265 GLU A CA 1
ATOM 2061 C C . GLU A 1 265 ? -38.384 8.511 48.689 1.00 98.00 265 GLU A C 1
ATOM 2063 O O . GLU A 1 265 ? -39.183 8.401 49.622 1.00 98.00 265 GLU A O 1
ATOM 2068 N N . HIS A 1 266 ? -37.812 9.679 48.379 1.00 97.12 266 HIS A N 1
ATOM 2069 C CA . HIS A 1 266 ? -38.034 10.907 49.148 1.00 97.12 266 HIS A CA 1
ATOM 2070 C C . HIS A 1 266 ? -39.515 11.310 49.161 1.00 97.12 266 HIS A C 1
ATOM 2072 O O . HIS A 1 266 ? -40.068 11.637 50.215 1.00 97.12 266 HIS A O 1
ATOM 2078 N N . ALA A 1 267 ? -40.190 11.230 48.010 1.00 96.94 267 ALA A N 1
ATOM 2079 C CA . ALA A 1 267 ? -41.619 11.518 47.911 1.00 96.94 267 ALA A CA 1
ATOM 2080 C C . ALA A 1 267 ? -42.467 10.535 48.742 1.00 96.94 267 ALA A C 1
ATOM 2082 O O . ALA A 1 267 ? -43.376 10.948 49.469 1.00 96.94 267 ALA A O 1
ATOM 2083 N N . ALA A 1 268 ? -42.153 9.237 48.682 1.00 97.38 268 ALA A N 1
ATOM 2084 C CA . ALA A 1 268 ? -42.845 8.210 49.456 1.00 97.38 268 ALA A CA 1
ATOM 2085 C C . ALA A 1 268 ? -42.616 8.367 50.969 1.00 97.38 268 ALA A C 1
ATOM 2087 O O . ALA A 1 268 ? -43.554 8.198 51.754 1.00 97.38 268 ALA A O 1
ATOM 2088 N N . ALA A 1 269 ? -41.399 8.728 51.384 1.00 97.19 269 ALA A N 1
ATOM 2089 C CA . ALA A 1 269 ? -41.065 9.001 52.777 1.00 97.19 269 ALA A CA 1
ATOM 2090 C C . ALA A 1 269 ? -41.866 10.195 53.324 1.00 97.19 269 ALA A C 1
ATOM 2092 O O . ALA A 1 269 ? -42.502 10.072 54.377 1.00 97.19 269 ALA A O 1
ATOM 2093 N N . GLY A 1 270 ? -41.926 11.301 52.573 1.00 96.75 270 GLY A N 1
ATOM 2094 C CA . GLY A 1 270 ? -42.733 12.472 52.932 1.00 96.75 270 GLY A CA 1
ATOM 2095 C C . GLY A 1 270 ? -44.230 12.152 53.023 1.00 96.75 270 GLY A C 1
ATOM 2096 O O . GLY A 1 270 ? -44.896 12.502 54.002 1.00 96.75 270 GLY A O 1
ATOM 2097 N N . PHE A 1 271 ? -44.768 11.396 52.058 1.00 96.94 271 PHE A N 1
ATOM 2098 C CA . PHE A 1 271 ? -46.155 10.924 52.114 1.00 96.94 271 PHE A CA 1
ATOM 2099 C C . PHE A 1 271 ? -46.424 10.072 53.362 1.00 96.94 271 PHE A C 1
ATOM 2101 O O . PHE A 1 271 ? -47.431 10.268 54.049 1.00 96.94 271 PHE A O 1
ATOM 2108 N N . LEU A 1 272 ? -45.528 9.135 53.684 1.00 97.38 272 LEU A N 1
ATOM 2109 C CA . LEU A 1 272 ? -45.685 8.237 54.825 1.00 97.38 272 LEU A CA 1
ATOM 2110 C C . LEU A 1 272 ? -45.698 8.997 56.156 1.00 97.38 272 LEU A C 1
ATOM 2112 O O . LEU A 1 272 ? -46.462 8.637 57.055 1.00 97.38 272 LEU A O 1
ATOM 2116 N N . GLU A 1 273 ? -44.885 10.043 56.296 1.00 96.44 273 GLU A N 1
ATOM 2117 C CA . GLU A 1 273 ? -44.890 10.906 57.478 1.00 96.44 273 GLU A CA 1
ATOM 2118 C C . GLU A 1 273 ? -46.263 11.564 57.685 1.00 96.44 273 GLU A C 1
ATOM 2120 O O . GLU A 1 273 ? -46.877 11.434 58.754 1.00 96.44 273 GLU A O 1
ATOM 2125 N N . HIS A 1 274 ? -46.795 12.192 56.635 1.00 96.06 274 HIS A N 1
ATOM 2126 C CA . HIS A 1 274 ? -48.107 12.837 56.669 1.00 96.06 274 HIS A CA 1
ATOM 2127 C C . HIS A 1 274 ? -49.229 11.826 56.928 1.00 96.06 274 HIS A C 1
ATOM 2129 O O . HIS A 1 274 ? -50.099 12.046 57.780 1.00 96.06 274 HIS A O 1
ATOM 2135 N N . TYR A 1 275 ? -49.179 10.673 56.262 1.00 96.81 275 TYR A N 1
ATOM 2136 C CA . TYR A 1 275 ? -50.171 9.619 56.423 1.00 96.81 275 TYR A CA 1
ATOM 2137 C C . TYR A 1 275 ? -50.158 9.027 57.836 1.00 96.81 275 TYR A C 1
ATOM 2139 O O . TYR A 1 275 ? -51.217 8.803 58.422 1.00 96.81 275 TYR A O 1
ATOM 2147 N N . ARG A 1 276 ? -48.981 8.843 58.453 1.00 96.94 276 ARG A N 1
ATOM 2148 C CA . ARG A 1 276 ? -48.867 8.410 59.858 1.00 96.94 276 ARG A CA 1
ATOM 2149 C C . ARG A 1 276 ? -49.541 9.397 60.806 1.00 96.94 276 ARG A C 1
ATOM 2151 O O . ARG A 1 276 ? -50.225 8.969 61.740 1.00 96.94 276 ARG A O 1
ATOM 2158 N N . ARG A 1 277 ? -49.387 10.707 60.583 1.00 95.75 277 ARG A N 1
ATOM 2159 C CA . ARG A 1 277 ? -50.070 11.738 61.382 1.00 95.75 277 ARG A CA 1
ATOM 2160 C C . ARG A 1 277 ? -51.584 11.659 61.204 1.00 95.75 277 ARG A C 1
ATOM 2162 O O . ARG A 1 277 ? -52.302 11.609 62.205 1.00 95.75 277 ARG A O 1
ATOM 2169 N N . TYR A 1 278 ? -52.058 11.576 59.962 1.00 96.19 278 TYR A N 1
ATOM 2170 C CA . TYR A 1 278 ? -53.476 11.388 59.657 1.00 96.19 278 TYR A CA 1
ATOM 2171 C C . TYR A 1 278 ? -54.041 10.133 60.341 1.00 96.19 278 TYR A C 1
ATOM 2173 O O . TYR A 1 278 ? -55.018 10.221 61.087 1.00 96.19 278 TYR A O 1
ATOM 2181 N N . ALA A 1 279 ? -53.382 8.984 60.179 1.00 96.00 279 ALA A N 1
ATOM 2182 C CA . ALA A 1 279 ? -53.799 7.711 60.754 1.00 96.00 279 ALA A CA 1
ATOM 2183 C C . ALA A 1 279 ? -53.853 7.761 62.287 1.00 96.00 279 ALA A C 1
ATOM 2185 O O . ALA A 1 279 ? -54.815 7.273 62.882 1.00 96.00 279 ALA A O 1
ATOM 2186 N N . ARG A 1 280 ? -52.881 8.407 62.950 1.00 95.62 280 ARG A N 1
ATOM 2187 C CA . ARG A 1 280 ? -52.911 8.628 64.409 1.00 95.62 280 ARG A CA 1
ATOM 2188 C C . ARG A 1 280 ? -54.144 9.429 64.831 1.00 95.62 280 ARG A C 1
ATOM 2190 O O . ARG A 1 280 ? -54.809 9.048 65.795 1.00 95.62 280 ARG A O 1
ATOM 2197 N N . VAL A 1 281 ? -54.475 10.507 64.118 1.00 96.00 281 VAL A N 1
ATOM 2198 C CA . VAL A 1 281 ? -55.655 11.339 64.415 1.00 96.00 281 VAL A CA 1
ATOM 2199 C C . VAL A 1 281 ? -56.948 10.563 64.166 1.00 96.00 281 VAL A C 1
ATOM 2201 O O . VAL A 1 281 ? -57.809 10.522 65.046 1.00 96.00 281 VAL A O 1
ATOM 2204 N N . ALA A 1 282 ? -57.074 9.902 63.014 1.00 95.69 282 ALA A N 1
ATOM 2205 C CA . ALA A 1 282 ? -58.242 9.102 62.661 1.00 95.69 282 ALA A CA 1
ATOM 2206 C C . ALA A 1 282 ? -58.479 7.967 63.671 1.00 95.69 282 ALA A C 1
ATOM 2208 O O . ALA A 1 282 ? -59.600 7.785 64.150 1.00 95.69 282 ALA A O 1
ATOM 2209 N N . THR A 1 283 ? -57.414 7.268 64.077 1.00 94.88 283 THR A N 1
ATOM 2210 C CA . THR A 1 283 ? -57.479 6.196 65.081 1.00 94.88 283 THR A CA 1
ATOM 2211 C C . THR A 1 283 ? -57.886 6.743 66.446 1.00 94.88 283 THR A C 1
ATOM 2213 O O . THR A 1 283 ? -58.768 6.177 67.083 1.00 94.88 283 THR A O 1
ATOM 2216 N N . ARG A 1 284 ? -57.318 7.875 66.895 1.00 93.12 284 ARG A N 1
ATOM 2217 C CA . ARG A 1 284 ? -57.721 8.519 68.161 1.00 93.12 284 ARG A CA 1
ATOM 2218 C C . ARG A 1 284 ? -59.187 8.956 68.147 1.00 93.12 284 ARG A C 1
ATOM 2220 O O . ARG A 1 284 ? -59.869 8.766 69.149 1.00 93.12 284 ARG A O 1
ATOM 2227 N N . ARG A 1 285 ? -59.676 9.499 67.026 1.00 92.94 285 ARG A N 1
ATOM 2228 C CA . ARG A 1 285 ? -61.090 9.875 66.861 1.00 92.94 285 ARG A CA 1
ATOM 2229 C C . ARG A 1 285 ? -62.004 8.652 66.941 1.00 92.94 285 ARG A C 1
ATOM 2231 O O . ARG A 1 285 ? -62.934 8.661 67.740 1.00 92.94 285 ARG A O 1
ATOM 2238 N N . ARG A 1 286 ? -61.708 7.587 66.186 1.00 92.00 286 ARG A N 1
ATOM 2239 C CA . ARG A 1 286 ? -62.497 6.340 66.203 1.00 92.00 286 ARG A CA 1
ATOM 2240 C C . ARG A 1 286 ? -62.447 5.623 67.557 1.00 92.00 286 ARG A C 1
ATOM 2242 O O . ARG A 1 286 ? -63.456 5.092 68.000 1.00 92.00 286 ARG A O 1
ATOM 2249 N N . ALA A 1 287 ? -61.309 5.657 68.249 1.00 93.25 287 ALA A N 1
ATOM 2250 C CA . ALA A 1 287 ? -61.140 5.027 69.559 1.00 93.25 287 ALA A CA 1
ATOM 2251 C C . ALA A 1 287 ? -61.765 5.817 70.726 1.00 93.25 287 ALA A C 1
ATOM 2253 O O . ALA A 1 287 ? -61.762 5.318 71.849 1.00 93.25 287 ALA A O 1
ATOM 2254 N N . ARG A 1 288 ? -62.288 7.034 70.503 1.00 92.44 288 ARG A N 1
ATOM 2255 C CA . ARG A 1 288 ? -62.816 7.897 71.573 1.00 92.44 288 ARG A CA 1
ATOM 2256 C C . ARG A 1 288 ? -64.018 7.276 72.290 1.00 92.44 288 ARG A C 1
ATOM 2258 O O . ARG A 1 288 ? -64.013 7.226 73.514 1.00 92.44 288 ARG A O 1
ATOM 2265 N N . LEU A 1 289 ? -65.010 6.795 71.537 1.00 91.19 289 LEU A N 1
ATOM 2266 C CA . LEU A 1 289 ? -66.232 6.200 72.094 1.00 91.19 289 LEU A CA 1
ATOM 2267 C C . LEU A 1 289 ? -65.947 4.882 72.838 1.00 91.19 289 LEU A C 1
ATOM 2269 O O . LEU A 1 289 ? -66.277 4.813 74.020 1.00 91.19 289 LEU A O 1
ATOM 2273 N N . PRO A 1 290 ? -65.250 3.885 72.244 1.00 92.69 290 PRO A N 1
ATOM 2274 C CA . PRO A 1 290 ? -64.910 2.658 72.964 1.00 92.69 290 PRO A CA 1
ATOM 2275 C C . PRO A 1 290 ? -64.089 2.907 74.231 1.00 92.69 290 PRO A C 1
ATOM 2277 O O . PRO A 1 290 ? -64.317 2.252 75.241 1.00 92.69 290 PRO A O 1
ATOM 2280 N N . ARG A 1 291 ? -63.150 3.868 74.211 1.00 90.25 291 ARG A N 1
ATOM 2281 C CA . ARG A 1 291 ? -62.365 4.219 75.405 1.00 90.25 291 ARG A CA 1
ATOM 2282 C C . ARG A 1 291 ? -63.220 4.841 76.501 1.00 90.25 291 ARG A C 1
ATOM 2284 O O . ARG A 1 291 ? -63.048 4.468 77.652 1.00 90.25 291 ARG A O 1
ATOM 2291 N N . ALA A 1 292 ? -64.124 5.757 76.157 1.00 91.44 292 ALA A N 1
ATOM 2292 C CA . ALA A 1 292 ? -65.004 6.389 77.135 1.00 91.44 292 ALA A CA 1
ATOM 2293 C C . ALA A 1 292 ? -65.946 5.369 77.793 1.00 91.44 292 ALA A C 1
ATOM 2295 O O . ALA A 1 292 ? -66.069 5.354 79.016 1.00 91.44 292 ALA A O 1
ATOM 2296 N N . GLU A 1 293 ? -66.552 4.482 76.999 1.00 92.38 293 GLU A N 1
ATOM 2297 C CA . GLU A 1 293 ? -67.423 3.426 77.525 1.00 92.38 293 GLU A CA 1
ATOM 2298 C C . GLU A 1 293 ? -66.646 2.395 78.346 1.00 92.38 293 GLU A C 1
ATOM 2300 O O . GLU A 1 293 ? -67.098 1.998 79.418 1.00 92.38 293 GLU A O 1
ATOM 2305 N N . HIS A 1 294 ? -65.433 2.027 77.924 1.00 91.12 294 HIS A N 1
ATOM 2306 C CA . HIS A 1 294 ? -64.573 1.152 78.717 1.00 91.12 294 HIS A CA 1
ATOM 2307 C C . HIS A 1 294 ? -64.172 1.797 80.053 1.00 91.12 294 HIS A C 1
ATOM 2309 O O . HIS A 1 294 ? -64.265 1.151 81.089 1.00 91.12 294 HIS A O 1
ATOM 2315 N N . SER A 1 295 ? -63.820 3.088 80.076 1.00 92.12 295 SER A N 1
ATOM 2316 C CA . SER A 1 295 ? -63.541 3.802 81.331 1.00 92.12 295 SER A CA 1
ATOM 2317 C C . SER A 1 295 ? -64.758 3.871 82.261 1.00 92.12 295 SER A C 1
ATOM 2319 O O . SER A 1 295 ? -64.602 3.721 83.470 1.00 92.12 295 SER A O 1
ATOM 2321 N N . ARG A 1 296 ? -65.971 4.066 81.721 1.00 92.75 296 ARG A N 1
ATOM 2322 C CA . ARG A 1 296 ? -67.222 4.023 82.502 1.00 92.75 296 ARG A CA 1
ATOM 2323 C C . ARG A 1 296 ? -67.495 2.632 83.066 1.00 92.75 296 ARG A C 1
ATOM 2325 O O . ARG A 1 296 ? -67.903 2.516 84.218 1.00 92.75 296 ARG A O 1
ATOM 2332 N N . TYR A 1 297 ? -67.267 1.594 82.266 1.00 92.62 297 TYR A N 1
ATOM 2333 C CA . TYR A 1 297 ? -67.381 0.204 82.698 1.00 92.62 297 TYR A CA 1
ATOM 2334 C C . TYR A 1 297 ? -66.421 -0.105 83.856 1.00 92.62 297 TYR A C 1
ATOM 2336 O O . TYR A 1 297 ? -66.862 -0.605 84.888 1.00 92.62 297 TYR A O 1
ATOM 2344 N N . GLU A 1 298 ? -65.144 0.266 83.724 1.00 93.75 298 GLU A N 1
ATOM 2345 C CA . GLU A 1 298 ? -64.128 0.102 84.775 1.00 93.75 298 GLU A CA 1
ATOM 2346 C C . GLU A 1 298 ? -64.500 0.857 86.059 1.00 93.75 298 GLU A C 1
ATOM 2348 O O . GLU A 1 298 ? -64.360 0.320 87.155 1.00 93.75 298 GLU A O 1
ATOM 2353 N N . GLN A 1 299 ? -65.027 2.083 85.944 1.00 90.69 299 GLN A N 1
ATOM 2354 C CA . GLN A 1 299 ? -65.494 2.836 87.110 1.00 90.69 299 GLN A CA 1
ATOM 2355 C C . GLN A 1 299 ? -66.646 2.117 87.821 1.00 90.69 299 GLN A C 1
ATOM 2357 O O . GLN A 1 299 ? -66.572 1.903 89.024 1.00 90.69 299 GLN A O 1
ATOM 2362 N N . ARG A 1 300 ? -67.663 1.663 87.079 1.00 91.88 300 ARG A N 1
ATOM 2363 C CA . ARG A 1 300 ? -68.788 0.916 87.665 1.00 91.88 300 ARG A CA 1
ATOM 2364 C C . ARG A 1 300 ? -68.347 -0.396 88.310 1.00 91.88 300 ARG A C 1
ATOM 2366 O O . ARG A 1 300 ? -68.910 -0.789 89.324 1.00 91.88 300 ARG A O 1
ATOM 2373 N N . GLN A 1 301 ? -67.359 -1.079 87.731 1.00 91.56 301 GLN A N 1
ATOM 2374 C CA . GLN A 1 301 ? -66.763 -2.274 88.333 1.00 91.56 301 GLN A CA 1
ATOM 2375 C C . GLN A 1 301 ? -66.078 -1.959 89.668 1.00 91.56 301 GLN A C 1
ATOM 2377 O O . GLN A 1 301 ? -66.263 -2.706 90.630 1.00 91.56 301 GLN A O 1
ATOM 2382 N N . ARG A 1 302 ? -65.344 -0.841 89.758 1.00 90.19 302 ARG A N 1
ATOM 2383 C CA . ARG A 1 302 ? -64.761 -0.375 91.026 1.00 90.19 302 ARG A CA 1
ATOM 2384 C C . ARG A 1 302 ? -65.836 -0.058 92.062 1.00 90.19 302 ARG A C 1
ATOM 2386 O O . ARG A 1 302 ? -65.787 -0.629 93.147 1.00 90.19 302 ARG A O 1
ATOM 2393 N N . ASP A 1 303 ? -66.836 0.744 91.703 1.00 90.94 303 ASP A N 1
ATOM 2394 C CA . ASP A 1 303 ? -67.919 1.140 92.616 1.00 90.94 303 ASP A CA 1
ATOM 2395 C C . ASP A 1 303 ? -68.686 -0.091 93.146 1.00 90.94 303 ASP A C 1
ATOM 2397 O O . ASP A 1 303 ? -69.009 -0.184 94.330 1.00 90.94 303 ASP A O 1
ATOM 2401 N N . LEU A 1 304 ? -68.936 -1.083 92.283 1.00 89.25 304 LEU A N 1
ATOM 2402 C CA . LEU A 1 304 ? -69.586 -2.340 92.663 1.00 89.25 304 LEU A CA 1
ATOM 2403 C C . LEU A 1 304 ? -68.727 -3.156 93.635 1.00 89.25 304 LEU A C 1
ATOM 2405 O O . LEU A 1 304 ? -69.249 -3.711 94.601 1.00 89.25 304 LEU A O 1
ATOM 2409 N N . THR A 1 305 ? -67.415 -3.200 93.405 1.00 88.56 305 THR A N 1
ATOM 2410 C CA . THR A 1 305 ? -66.467 -3.881 94.297 1.00 88.56 305 THR A CA 1
ATOM 2411 C C . THR A 1 305 ? -66.415 -3.200 95.670 1.00 88.56 305 THR A C 1
ATOM 2413 O O . THR A 1 305 ? -66.426 -3.878 96.697 1.00 88.56 305 THR A O 1
ATOM 2416 N N . GLU A 1 306 ? -66.422 -1.865 95.713 1.00 86.31 306 GLU A N 1
ATOM 2417 C CA . GLU A 1 306 ? -66.462 -1.092 96.961 1.00 86.31 306 GLU A CA 1
ATOM 2418 C C . GLU A 1 306 ? -67.782 -1.282 97.720 1.00 86.31 306 GLU A C 1
ATOM 2420 O O . GLU A 1 306 ? -67.766 -1.531 98.926 1.00 86.31 306 GLU A O 1
ATOM 2425 N N . ALA A 1 307 ? -68.926 -1.256 97.030 1.00 83.31 307 ALA A N 1
ATOM 2426 C CA . ALA A 1 307 ? -70.231 -1.507 97.643 1.00 83.31 307 ALA A CA 1
ATOM 2427 C C . ALA A 1 307 ? -70.336 -2.931 98.221 1.00 83.31 307 ALA A C 1
ATOM 2429 O O . ALA A 1 307 ? -70.863 -3.129 99.319 1.00 83.31 307 ALA A O 1
ATOM 2430 N N . GLN A 1 308 ? -69.786 -3.930 97.522 1.00 84.56 308 GLN A N 1
ATOM 2431 C CA . GLN A 1 308 ? -69.691 -5.303 98.027 1.00 84.56 308 GLN A CA 1
ATOM 2432 C C . GLN A 1 308 ? -68.789 -5.397 99.266 1.00 84.56 308 GLN A C 1
ATOM 2434 O O . GLN A 1 308 ? -69.139 -6.082 100.231 1.00 84.56 308 GLN A O 1
ATOM 2439 N N . ALA A 1 309 ? -67.664 -4.678 99.286 1.00 79.62 309 ALA A N 1
ATOM 2440 C CA . ALA A 1 309 ? -66.782 -4.611 100.449 1.00 79.62 309 ALA A CA 1
ATOM 2441 C C . ALA A 1 309 ? -67.463 -3.940 101.660 1.00 79.62 309 ALA A C 1
ATOM 2443 O O . ALA A 1 309 ? -67.312 -4.409 102.788 1.00 79.62 309 ALA A O 1
ATOM 2444 N N . GLN A 1 310 ? -68.273 -2.899 101.440 1.00 74.25 310 GLN A N 1
ATOM 2445 C CA . GLN A 1 310 ? -69.041 -2.227 102.494 1.00 74.25 310 GLN A CA 1
ATOM 2446 C C . GLN A 1 310 ? -70.180 -3.097 103.046 1.00 74.25 310 GLN A C 1
ATOM 2448 O O . GLN A 1 310 ? -70.387 -3.125 104.257 1.00 74.25 310 GLN A O 1
ATOM 2453 N N . GLN A 1 311 ? -70.875 -3.877 102.208 1.00 68.62 311 GLN A N 1
ATOM 2454 C CA . GLN A 1 311 ? -71.886 -4.843 102.671 1.00 68.62 311 GLN A CA 1
ATOM 2455 C C . GLN A 1 311 ? -71.282 -6.016 103.459 1.00 68.62 311 GLN A C 1
ATOM 2457 O O . GLN A 1 311 ? -71.935 -6.577 104.343 1.00 68.62 311 GLN A O 1
ATOM 2462 N N . ALA A 1 312 ? -70.023 -6.368 103.194 1.00 62.34 312 ALA A N 1
ATOM 2463 C CA . ALA A 1 312 ? -69.271 -7.303 104.026 1.00 62.34 312 ALA A CA 1
ATOM 2464 C C . ALA A 1 312 ? -68.851 -6.696 105.390 1.00 62.34 312 ALA A C 1
ATOM 2466 O O . ALA A 1 312 ? -68.496 -7.442 106.305 1.00 62.34 312 ALA A O 1
ATOM 2467 N N . GLY A 1 313 ? -68.939 -5.367 105.548 1.00 56.62 313 GLY A N 1
ATOM 2468 C CA . GLY A 1 313 ? -68.467 -4.578 106.692 1.00 56.62 313 GLY A CA 1
ATOM 2469 C C . GLY A 1 313 ? -69.210 -4.724 108.035 1.00 56.62 313 GLY A C 1
ATOM 2470 O O . GLY A 1 313 ? -68.540 -4.593 109.055 1.00 56.62 313 GLY A O 1
ATOM 2471 N N . PRO A 1 314 ? -70.520 -5.052 108.123 1.00 53.59 314 PRO A N 1
ATOM 2472 C CA . PRO A 1 314 ? -71.179 -5.291 109.419 1.00 53.59 314 PRO A CA 1
ATOM 2473 C C . PRO A 1 314 ? -71.551 -6.757 109.703 1.00 53.59 314 PRO A C 1
ATOM 2475 O O . PRO A 1 314 ? -72.048 -7.059 110.782 1.00 53.59 314 PRO A O 1
ATOM 2478 N N . ARG A 1 315 ? -71.308 -7.714 108.794 1.00 47.75 315 ARG A N 1
ATOM 2479 C CA . ARG A 1 315 ? -71.709 -9.130 108.998 1.00 47.75 315 ARG A CA 1
ATOM 2480 C C . ARG A 1 315 ? -70.725 -9.973 109.823 1.00 47.75 315 ARG A C 1
ATOM 2482 O O . ARG A 1 315 ? -70.895 -11.184 109.937 1.00 47.75 315 ARG A O 1
ATOM 2489 N N . ARG A 1 316 ? -69.705 -9.354 110.427 1.00 46.66 316 ARG A N 1
ATOM 2490 C CA . ARG A 1 316 ? -68.611 -10.040 111.141 1.00 46.66 316 ARG A CA 1
ATOM 2491 C C . ARG A 1 316 ? -68.610 -9.871 112.669 1.00 46.66 316 ARG A C 1
ATOM 2493 O O . ARG A 1 316 ? -67.579 -10.100 113.294 1.00 46.66 316 ARG A O 1
ATOM 2500 N N . SER A 1 317 ? -69.748 -9.540 113.284 1.00 44.56 317 SER A N 1
ATOM 2501 C CA . SER A 1 317 ? -69.920 -9.468 114.750 1.00 44.56 317 SER A CA 1
ATOM 2502 C C . SER A 1 317 ? -70.789 -10.591 115.347 1.00 44.56 317 SER A C 1
ATOM 2504 O O . SER A 1 317 ? -71.343 -10.441 116.431 1.00 44.56 317 SER A O 1
ATOM 2506 N N . GLY A 1 318 ? -70.877 -11.756 114.694 1.00 40.09 318 GLY A N 1
ATOM 2507 C CA . GLY A 1 318 ? -71.603 -12.913 115.229 1.00 40.09 318 GLY A CA 1
ATOM 2508 C C . GLY A 1 318 ? -70.927 -14.247 114.919 1.00 40.09 318 GLY A C 1
ATOM 2509 O O . GLY A 1 318 ? -71.074 -14.760 113.818 1.00 40.09 318 GLY A O 1
ATOM 2510 N N . ARG A 1 319 ? -70.275 -14.814 115.945 1.00 35.78 319 ARG A N 1
ATOM 2511 C CA . ARG A 1 319 ? -69.711 -16.178 116.098 1.00 35.78 319 ARG A CA 1
ATOM 2512 C C . ARG A 1 319 ? -68.223 -16.393 115.770 1.00 35.78 319 ARG A C 1
ATOM 2514 O O . ARG A 1 319 ? -67.811 -16.664 114.647 1.00 35.78 319 ARG A O 1
ATOM 2521 N N . ARG A 1 320 ? -67.448 -16.382 116.863 1.00 35.59 320 ARG A N 1
ATOM 2522 C CA . ARG A 1 320 ? -66.181 -17.101 117.101 1.00 35.59 320 ARG A CA 1
ATOM 2523 C C . ARG A 1 320 ? -66.475 -18.603 117.305 1.00 35.59 320 ARG A C 1
ATOM 2525 O O . ARG A 1 320 ? -67.420 -18.917 118.016 1.00 35.59 320 ARG A O 1
ATOM 2532 N N . GLN A 1 321 ? -65.789 -19.502 116.582 1.00 38.28 321 GLN A N 1
ATOM 2533 C CA . GLN A 1 321 ? -64.642 -20.356 117.006 1.00 38.28 321 GLN A CA 1
ATOM 2534 C C . GLN A 1 321 ? -65.072 -21.818 117.305 1.00 38.28 321 GLN A C 1
ATOM 2536 O O . GLN A 1 321 ? -66.252 -22.042 117.545 1.00 38.28 321 GLN A O 1
ATOM 2541 N N . PRO A 1 322 ? -64.153 -22.801 117.414 1.00 53.69 322 PRO A N 1
ATOM 2542 C CA . PRO A 1 322 ? -63.030 -23.136 116.522 1.00 53.69 322 PRO A CA 1
ATOM 2543 C C . PRO A 1 322 ? -62.916 -24.670 116.304 1.00 53.69 322 PRO A C 1
ATOM 2545 O O . PRO A 1 322 ? -63.333 -25.446 117.155 1.00 53.69 322 PRO A O 1
ATOM 2548 N N . THR A 1 323 ? -62.240 -25.147 115.256 1.00 32.12 323 THR A N 1
ATOM 2549 C CA . THR A 1 323 ? -61.591 -26.472 115.324 1.00 32.12 323 THR A CA 1
ATOM 2550 C C . THR A 1 323 ? -60.241 -26.458 114.624 1.00 32.12 323 THR A C 1
ATOM 2552 O O . THR A 1 323 ? -60.067 -26.019 113.491 1.00 32.12 323 THR A O 1
ATOM 2555 N N . SER A 1 324 ? -59.263 -26.902 115.399 1.00 39.22 324 SER A N 1
ATOM 2556 C CA . SER A 1 324 ? -57.861 -27.083 115.084 1.00 39.22 324 SER A CA 1
ATOM 2557 C C . SER A 1 324 ? -57.632 -28.345 114.256 1.00 39.22 324 SER A C 1
ATOM 2559 O O . SER A 1 324 ? -58.091 -29.415 114.644 1.00 39.22 324 SER A O 1
ATOM 2561 N N . SER A 1 325 ? -56.782 -28.270 113.238 1.00 35.69 325 SER A N 1
ATOM 2562 C CA . SER A 1 325 ? -55.773 -29.311 113.018 1.00 35.69 325 SER A CA 1
ATOM 2563 C C . SER A 1 325 ? -54.582 -28.746 112.245 1.00 35.69 325 SER A C 1
ATOM 2565 O O . SER A 1 325 ? -54.676 -27.771 111.503 1.00 35.69 325 SER A O 1
ATOM 2567 N N . ARG A 1 326 ? -53.420 -29.290 112.592 1.00 36.53 326 ARG A N 1
ATOM 2568 C CA . ARG A 1 326 ? -52.074 -28.761 112.387 1.00 36.53 326 ARG A CA 1
ATOM 2569 C C . ARG A 1 326 ? -51.516 -29.091 111.001 1.00 36.53 326 ARG A C 1
ATOM 2571 O O . ARG A 1 326 ? -51.673 -30.210 110.543 1.00 36.53 326 ARG A O 1
ATOM 2578 N N . GLY A 1 327 ? -50.703 -28.155 110.499 1.00 36.47 327 GLY A N 1
ATOM 2579 C CA . GLY A 1 327 ? -49.386 -28.402 109.894 1.00 36.47 327 GLY A CA 1
ATOM 2580 C C . GLY A 1 327 ? -49.352 -29.006 108.490 1.00 36.47 327 GLY A C 1
ATOM 2581 O O . GLY A 1 327 ? -49.821 -30.106 108.269 1.00 36.47 327 GLY A O 1
ATOM 2582 N N . TRP A 1 328 ? -48.714 -28.324 107.541 1.00 28.83 328 TRP A N 1
ATOM 2583 C CA . TRP A 1 328 ? -47.305 -28.538 107.183 1.00 28.83 328 TRP A CA 1
ATOM 2584 C C . TRP A 1 328 ? -46.872 -27.451 106.192 1.00 28.83 328 TRP A C 1
ATOM 2586 O O . TRP A 1 328 ? -47.625 -27.019 105.323 1.00 28.83 328 TRP A O 1
ATOM 2596 N N . ARG A 1 329 ? -45.647 -26.965 106.375 1.00 42.44 329 ARG A N 1
ATOM 2597 C CA . ARG A 1 329 ? -44.997 -25.953 105.544 1.00 42.44 329 ARG A CA 1
ATOM 2598 C C . ARG A 1 329 ? -44.175 -26.688 104.483 1.00 42.44 329 ARG A C 1
ATOM 2600 O O . ARG A 1 329 ? -43.386 -27.557 104.838 1.00 42.44 329 ARG A O 1
ATOM 2607 N N . SER A 1 330 ? -44.301 -26.326 103.210 1.00 35.34 330 SER A N 1
ATOM 2608 C CA . SER A 1 330 ? -43.186 -26.409 102.256 1.00 35.34 330 SER A CA 1
ATOM 2609 C C . SER A 1 330 ? -43.452 -25.549 101.025 1.00 35.34 330 SER A C 1
ATOM 2611 O O . SER A 1 330 ? -44.518 -25.554 100.417 1.00 35.34 330 SER A O 1
ATOM 2613 N N . SER A 1 331 ? -42.433 -24.768 100.714 1.00 43.06 331 SER A N 1
ATOM 2614 C CA . SER A 1 331 ? -42.227 -23.940 99.540 1.00 43.06 331 SER A CA 1
ATOM 2615 C C . SER A 1 331 ? -42.218 -24.758 98.248 1.00 43.06 331 SER A C 1
ATOM 2617 O O . SER A 1 331 ? -41.600 -25.820 98.190 1.00 43.06 331 SER A O 1
ATOM 2619 N N . ARG A 1 332 ? -42.790 -24.205 97.169 1.00 33.91 332 ARG A N 1
ATOM 2620 C CA . ARG A 1 332 ? -42.265 -24.408 95.813 1.00 33.91 332 ARG A CA 1
ATOM 2621 C C . ARG A 1 332 ? -42.749 -23.343 94.827 1.00 33.91 332 ARG A C 1
ATOM 2623 O O . ARG A 1 332 ? -43.919 -22.988 94.754 1.00 33.91 332 ARG A O 1
ATOM 2630 N N . THR A 1 333 ? -41.762 -22.838 94.110 1.00 36.03 333 THR A N 1
ATOM 2631 C CA . THR A 1 333 ? -41.750 -21.913 92.984 1.00 36.03 333 THR A CA 1
ATOM 2632 C C . THR A 1 333 ? -42.543 -22.408 91.769 1.00 36.03 333 THR A C 1
ATOM 2634 O O . THR A 1 333 ? -42.578 -23.599 91.489 1.00 36.03 333 THR A O 1
ATOM 2637 N N . GLY A 1 334 ? -43.077 -21.445 91.006 1.00 36.44 334 GLY A N 1
ATOM 2638 C CA . GLY A 1 334 ? -43.145 -21.450 89.540 1.00 36.44 334 GLY A CA 1
ATOM 2639 C C . GLY A 1 334 ? -44.008 -22.506 88.838 1.00 36.44 334 GLY A C 1
ATOM 2640 O O . GLY A 1 334 ? -43.610 -23.649 88.675 1.00 36.44 334 GLY A O 1
ATOM 2641 N N . SER A 1 335 ? -45.108 -22.070 88.224 1.00 32.00 335 SER A N 1
ATOM 2642 C CA . SER A 1 335 ? -45.323 -22.294 86.785 1.00 32.00 335 SER A CA 1
ATOM 2643 C C . SER A 1 335 ? -46.530 -21.506 86.283 1.00 32.00 335 SER A C 1
ATOM 2645 O O . SER A 1 335 ? -47.642 -21.592 86.801 1.00 32.00 335 SER A O 1
ATOM 2647 N N . ALA A 1 336 ? -46.284 -20.729 85.232 1.00 41.69 336 ALA A N 1
ATOM 2648 C CA . ALA A 1 336 ? -47.305 -20.139 84.392 1.00 41.69 336 ALA A CA 1
ATOM 2649 C C . ALA A 1 336 ? -48.159 -21.255 83.772 1.00 41.69 336 ALA A C 1
ATOM 2651 O O . ALA A 1 336 ? -47.685 -22.021 82.932 1.00 41.69 336 ALA A O 1
ATOM 2652 N N . ARG A 1 337 ? -49.436 -21.331 84.154 1.00 33.19 337 ARG A N 1
ATOM 2653 C CA . ARG A 1 337 ? -50.437 -22.107 83.422 1.00 33.19 337 ARG A CA 1
ATOM 2654 C C . ARG A 1 337 ? -51.201 -21.180 82.488 1.00 33.19 337 ARG A C 1
ATOM 2656 O O . ARG A 1 337 ? -52.054 -20.404 82.897 1.00 33.19 337 ARG A O 1
ATOM 2663 N N . ARG A 1 338 ? -50.863 -21.307 81.204 1.00 36.66 338 ARG A N 1
ATOM 2664 C CA . ARG A 1 338 ? -51.701 -20.939 80.061 1.00 36.66 338 ARG A CA 1
ATOM 2665 C C . ARG A 1 338 ? -53.112 -21.497 80.255 1.00 36.66 338 ARG A C 1
ATOM 2667 O O . ARG A 1 338 ? -53.297 -22.711 80.218 1.00 36.66 338 ARG A O 1
ATOM 2674 N N . THR A 1 339 ? -54.101 -20.620 80.325 1.00 33.81 339 THR A N 1
ATOM 2675 C CA . THR A 1 339 ? -55.487 -20.938 79.976 1.00 33.81 339 THR A CA 1
ATOM 2676 C C . THR A 1 339 ? -55.798 -20.288 78.636 1.00 33.81 339 THR A C 1
ATOM 2678 O O . THR A 1 339 ? -55.907 -19.070 78.520 1.00 33.81 339 THR A O 1
ATOM 2681 N N . ARG A 1 340 ? -55.900 -21.125 77.599 1.00 37.91 340 ARG A N 1
ATOM 2682 C CA . ARG A 1 340 ? -56.658 -20.797 76.385 1.00 37.91 340 ARG A CA 1
ATOM 2683 C C . ARG A 1 340 ? -58.119 -20.554 76.778 1.00 37.91 340 ARG A C 1
ATOM 2685 O O . ARG A 1 340 ? -58.623 -21.293 77.622 1.00 37.91 340 ARG A O 1
ATOM 2692 N N . PRO A 1 341 ? -58.818 -19.657 76.073 1.00 33.69 341 PRO A N 1
ATOM 2693 C CA . PRO A 1 341 ? -60.207 -19.931 75.739 1.00 33.69 341 PRO A CA 1
ATOM 2694 C C . PRO A 1 341 ? -60.402 -20.081 74.231 1.00 33.69 341 PRO A C 1
ATOM 2696 O O . PRO A 1 341 ? -59.704 -19.489 73.407 1.00 33.69 341 PRO A O 1
ATOM 2699 N N . CYS A 1 342 ? -61.356 -20.951 73.929 1.00 29.16 342 CYS A N 1
ATOM 2700 C CA . CYS A 1 342 ? -61.828 -21.379 72.629 1.00 29.16 342 CYS A CA 1
ATOM 2701 C C . CYS A 1 342 ? -62.406 -20.236 71.781 1.00 29.16 342 CYS A C 1
ATOM 2703 O O . CYS A 1 342 ? -62.770 -19.175 72.281 1.00 29.16 342 CYS A O 1
ATOM 2705 N N . GLY A 1 343 ? -62.469 -20.486 70.473 1.00 30.30 343 GLY A N 1
ATOM 2706 C CA . GLY A 1 343 ? -62.932 -19.544 69.461 1.00 30.30 343 GLY A CA 1
ATOM 2707 C C . GLY A 1 343 ? -64.410 -19.664 69.070 1.00 30.30 343 GLY A C 1
ATOM 2708 O O . GLY A 1 343 ? -65.133 -20.519 69.575 1.00 30.30 343 GLY A O 1
ATOM 2709 N N . ARG A 1 344 ? -64.731 -18.849 68.045 1.00 32.44 344 ARG A N 1
ATOM 2710 C CA . ARG A 1 344 ? -65.997 -18.630 67.294 1.00 32.44 344 ARG A CA 1
ATOM 2711 C C . ARG A 1 344 ? -67.010 -17.742 68.036 1.00 32.44 344 ARG A C 1
ATOM 2713 O O . ARG A 1 344 ? -67.291 -17.999 69.191 1.00 32.44 344 ARG A O 1
ATOM 2720 N N . ALA A 1 345 ? -67.592 -16.680 67.465 1.00 28.84 345 ALA A N 1
ATOM 2721 C CA . ALA A 1 345 ? -67.853 -16.237 66.077 1.00 28.84 345 ALA A CA 1
ATOM 2722 C C . ALA A 1 345 ? -68.079 -14.686 66.060 1.00 28.84 345 ALA A C 1
ATOM 2724 O O . ALA A 1 345 ? -67.820 -14.074 67.093 1.00 28.84 345 ALA A O 1
ATOM 2725 N N . PRO A 1 346 ? -68.637 -14.011 65.022 1.00 41.72 346 PRO A N 1
ATOM 2726 C CA . PRO A 1 346 ? -68.666 -14.225 63.572 1.00 41.72 346 PRO A CA 1
ATOM 2727 C C . PRO A 1 346 ? -67.963 -13.081 62.790 1.00 41.72 346 PRO A C 1
ATOM 2729 O O . PRO A 1 346 ? -67.546 -12.063 63.336 1.00 41.72 346 PRO A O 1
ATOM 2732 N N . ARG A 1 347 ? -67.825 -13.268 61.472 1.00 35.44 347 ARG A N 1
ATOM 2733 C CA . ARG A 1 347 ? -67.334 -12.259 60.521 1.00 35.44 347 ARG A CA 1
ATOM 2734 C C . ARG A 1 347 ? -68.308 -11.078 60.436 1.00 35.44 347 ARG A C 1
ATOM 2736 O O . ARG A 1 347 ? -69.465 -11.288 60.096 1.00 35.44 347 ARG A O 1
ATOM 2743 N N . CYS A 1 348 ? -67.802 -9.858 60.601 1.00 29.33 348 CYS A N 1
ATOM 2744 C CA . CYS A 1 348 ? -68.382 -8.668 59.981 1.00 29.33 348 CYS A CA 1
ATOM 2745 C C . CYS A 1 348 ? -67.439 -8.222 58.862 1.00 29.33 348 CYS A C 1
ATOM 2747 O O . CYS A 1 348 ? -66.261 -7.954 59.097 1.00 29.33 348 CYS A O 1
ATOM 2749 N N . ALA A 1 349 ? -67.960 -8.223 57.639 1.00 35.94 349 ALA A N 1
ATOM 2750 C CA . ALA A 1 349 ? -67.269 -7.776 56.444 1.00 35.94 349 ALA A CA 1
ATOM 2751 C C . ALA A 1 349 ? -67.002 -6.263 56.498 1.00 35.94 349 ALA A C 1
ATOM 2753 O O . ALA A 1 349 ? -67.873 -5.481 56.875 1.00 35.94 349 ALA A O 1
ATOM 2754 N N . ALA A 1 350 ? -65.806 -5.860 56.078 1.00 30.20 350 ALA A N 1
ATOM 2755 C CA . ALA A 1 350 ? -65.488 -4.506 55.641 1.00 30.20 350 ALA A CA 1
ATOM 2756 C C . ALA A 1 350 ? -64.542 -4.611 54.426 1.00 30.20 350 ALA A C 1
ATOM 2758 O O . ALA A 1 350 ? -63.802 -5.594 54.331 1.00 30.20 350 ALA A O 1
ATOM 2759 N N . PRO A 1 351 ? -64.618 -3.665 53.476 1.00 38.41 351 PRO A N 1
ATOM 2760 C CA . PRO A 1 351 ? -64.387 -3.935 52.060 1.00 38.41 351 PRO A CA 1
ATOM 2761 C C . PRO A 1 351 ? -62.908 -4.033 51.673 1.00 38.41 351 PRO A C 1
ATOM 2763 O O . PRO A 1 351 ? -62.044 -3.341 52.211 1.00 38.41 351 PRO A O 1
ATOM 2766 N N . GLU A 1 352 ? -62.658 -4.908 50.702 1.00 36.53 352 GLU A N 1
ATOM 2767 C CA . GLU A 1 352 ? -61.380 -5.153 50.040 1.00 36.53 352 GLU A CA 1
ATOM 2768 C C . GLU A 1 352 ? -60.880 -3.914 49.293 1.00 36.53 352 GLU A C 1
ATOM 2770 O O . GLU A 1 352 ? -61.564 -3.429 48.398 1.00 36.53 352 GLU A O 1
ATOM 2775 N N . ILE A 1 353 ? -59.654 -3.462 49.582 1.00 35.97 353 ILE A N 1
ATOM 2776 C CA . ILE A 1 353 ? -58.840 -2.706 48.618 1.00 35.97 353 ILE A CA 1
ATOM 2777 C C . ILE A 1 353 ? -57.376 -3.173 48.726 1.00 35.97 353 ILE A C 1
ATOM 2779 O O . ILE A 1 353 ? -56.664 -2.842 49.670 1.00 35.97 353 ILE A O 1
ATOM 2783 N N . TRP A 1 354 ? -56.980 -3.973 47.729 1.00 29.69 354 TRP A N 1
ATOM 2784 C CA . TRP A 1 354 ? -55.633 -4.217 47.187 1.00 29.69 354 TRP A CA 1
ATOM 2785 C C . TRP A 1 354 ? -54.459 -4.428 48.163 1.00 29.69 354 TRP A C 1
ATOM 2787 O O . TRP A 1 354 ? -53.753 -3.496 48.547 1.00 29.69 354 TRP A O 1
ATOM 2797 N N . SER A 1 355 ? -54.130 -5.699 48.424 1.00 32.44 355 SER A N 1
ATOM 2798 C CA . SER A 1 355 ? -52.803 -6.105 48.896 1.00 32.44 355 SER A CA 1
ATOM 2799 C C . SER A 1 355 ? -51.855 -6.321 47.708 1.00 32.44 355 SER A C 1
ATOM 2801 O O . SER A 1 355 ? -52.020 -7.217 46.880 1.00 32.44 355 SER A O 1
ATOM 2803 N N . ARG A 1 356 ? -50.819 -5.480 47.621 1.00 32.81 356 ARG A N 1
ATOM 2804 C CA . ARG A 1 356 ? -49.661 -5.709 46.751 1.00 32.81 356 ARG A CA 1
ATOM 2805 C C . ARG A 1 356 ? -48.797 -6.824 47.344 1.00 32.81 356 ARG A C 1
ATOM 2807 O O . ARG A 1 356 ? -48.398 -6.758 48.505 1.00 32.81 356 ARG A O 1
ATOM 2814 N N . ARG A 1 357 ? -48.484 -7.821 46.512 1.00 33.25 357 ARG A N 1
ATOM 2815 C CA . ARG A 1 357 ? -47.399 -8.789 46.717 1.00 33.25 357 ARG A CA 1
ATOM 2816 C C . ARG A 1 357 ? -46.085 -8.044 46.967 1.00 33.25 357 ARG A C 1
ATOM 2818 O O . ARG A 1 357 ? -45.669 -7.224 46.154 1.00 33.25 357 ARG A O 1
ATOM 2825 N N . THR A 1 358 ? -45.425 -8.363 48.071 1.00 35.38 358 THR A N 1
ATOM 2826 C CA . THR A 1 358 ? -44.033 -8.008 48.336 1.00 35.38 358 THR A CA 1
ATOM 2827 C C . THR A 1 358 ? -43.116 -8.962 47.575 1.00 35.38 358 THR A C 1
ATOM 2829 O O . THR A 1 358 ? -43.059 -10.158 47.861 1.00 35.38 358 THR A O 1
ATOM 2832 N N . THR A 1 359 ? -42.377 -8.430 46.604 1.00 34.69 359 THR A N 1
ATOM 2833 C CA . THR A 1 359 ? -41.225 -9.115 46.014 1.00 34.69 359 THR A CA 1
ATOM 2834 C C . THR A 1 359 ? -40.058 -9.008 46.988 1.00 34.69 359 THR A C 1
ATOM 2836 O O . THR A 1 359 ? -39.640 -7.920 47.380 1.00 34.69 359 THR A O 1
ATOM 2839 N N . ARG A 1 360 ? -39.548 -10.163 47.403 1.00 30.61 360 ARG A N 1
ATOM 2840 C CA . ARG A 1 360 ? -38.358 -10.325 48.231 1.00 30.61 360 ARG A CA 1
ATOM 2841 C C . ARG A 1 360 ? -37.136 -10.258 47.313 1.00 30.61 360 ARG A C 1
ATOM 2843 O O . ARG A 1 360 ? -36.896 -11.214 46.587 1.00 30.61 360 ARG A O 1
ATOM 2850 N N . TRP A 1 361 ? -36.371 -9.169 47.355 1.00 29.88 361 TRP A N 1
ATOM 2851 C CA . TRP A 1 361 ? -35.026 -9.124 46.774 1.00 29.88 361 TRP A CA 1
ATOM 2852 C C . TRP A 1 361 ? -33.982 -9.079 47.886 1.00 29.88 361 TRP A C 1
ATOM 2854 O O . TRP A 1 361 ? -34.013 -8.248 48.790 1.00 29.88 361 TRP A O 1
ATOM 2864 N N . SER A 1 362 ? -33.096 -10.066 47.844 1.00 30.86 362 SER A N 1
ATOM 2865 C CA . SER A 1 362 ? -31.970 -10.273 48.741 1.00 30.86 362 SER A CA 1
ATOM 2866 C C . SER A 1 362 ? -30.809 -9.347 48.381 1.00 30.86 362 SER A C 1
ATOM 2868 O O . SER A 1 362 ? -30.272 -9.439 47.280 1.00 30.86 362 SER A O 1
ATOM 2870 N N . ALA A 1 363 ? -30.364 -8.535 49.340 1.00 31.95 363 ALA A N 1
ATOM 2871 C CA . ALA A 1 363 ? -29.093 -7.827 49.272 1.00 31.95 363 ALA A CA 1
ATOM 2872 C C . ALA A 1 363 ? -27.928 -8.835 49.292 1.00 31.95 363 ALA A C 1
ATOM 2874 O O . ALA A 1 363 ? -27.631 -9.444 50.325 1.00 31.95 363 ALA A O 1
ATOM 2875 N N . ARG A 1 364 ? -27.258 -9.025 48.149 1.00 32.50 364 ARG A N 1
ATOM 2876 C CA . ARG A 1 364 ? -25.932 -9.652 48.099 1.00 32.50 364 ARG A CA 1
ATOM 2877 C C . ARG A 1 364 ? -24.880 -8.580 48.366 1.00 32.50 364 ARG A C 1
ATOM 2879 O O . ARG A 1 364 ? -24.806 -7.573 47.675 1.00 32.50 364 ARG A O 1
ATOM 2886 N N . ARG A 1 365 ? -24.077 -8.826 49.400 1.00 31.34 365 ARG A N 1
ATOM 2887 C CA . ARG A 1 365 ? -22.895 -8.043 49.768 1.00 31.34 365 ARG A CA 1
ATOM 2888 C C . ARG A 1 365 ? -21.864 -8.107 48.641 1.00 31.34 365 ARG A C 1
ATOM 2890 O O . ARG A 1 365 ? -21.410 -9.196 48.297 1.00 31.34 365 ARG A O 1
ATOM 2897 N N . VAL A 1 366 ? -21.455 -6.947 48.145 1.00 32.84 366 VAL A N 1
ATOM 2898 C CA . VAL A 1 366 ? -20.218 -6.774 47.379 1.00 32.84 366 VAL A CA 1
ATOM 2899 C C . VAL A 1 366 ? -19.049 -6.863 48.366 1.00 32.84 366 VAL A C 1
ATOM 2901 O O . VAL A 1 366 ? -19.014 -6.143 49.363 1.00 32.84 366 VAL A O 1
ATOM 2904 N N . ARG A 1 367 ? -18.112 -7.782 48.123 1.00 31.30 367 ARG A N 1
ATOM 2905 C CA . ARG A 1 367 ? -16.774 -7.775 48.733 1.00 31.30 367 ARG A CA 1
ATOM 2906 C C . ARG A 1 367 ? -15.777 -7.305 47.671 1.00 31.30 367 ARG A C 1
ATOM 2908 O O . ARG A 1 367 ? -15.866 -7.801 46.550 1.00 31.30 367 ARG A O 1
ATOM 2915 N N . PRO A 1 368 ? -14.810 -6.436 47.999 1.00 37.75 368 PRO A N 1
ATOM 2916 C CA . PRO A 1 368 ? -13.688 -6.169 47.114 1.00 37.75 368 PRO A CA 1
ATOM 2917 C C . PRO A 1 368 ? -12.622 -7.258 47.311 1.00 37.75 368 PRO A C 1
ATOM 2919 O O . PRO A 1 368 ? -12.231 -7.547 48.442 1.00 37.75 368 PRO A O 1
ATOM 2922 N N . SER A 1 369 ? -12.143 -7.869 46.226 1.00 31.36 369 SER A N 1
ATOM 2923 C CA . SER A 1 369 ? -10.954 -8.729 46.245 1.00 31.36 369 SER A CA 1
ATOM 2924 C C . SER A 1 369 ? -9.855 -8.100 45.399 1.00 31.36 369 SER A C 1
ATOM 2926 O O . SER A 1 369 ? -9.986 -7.990 44.181 1.00 31.36 369 SER A O 1
ATOM 2928 N N . ALA A 1 370 ? -8.769 -7.707 46.057 1.00 30.64 370 ALA A N 1
ATOM 2929 C CA . ALA A 1 370 ? -7.519 -7.316 45.430 1.00 30.64 370 ALA A CA 1
ATOM 2930 C C . ALA A 1 370 ? -6.513 -8.479 45.501 1.00 30.64 370 ALA A C 1
ATOM 2932 O O . ALA A 1 370 ? -6.285 -8.993 46.593 1.00 30.64 370 ALA A O 1
ATOM 2933 N N . ARG A 1 371 ? -5.875 -8.767 44.348 1.00 34.59 371 ARG A N 1
ATOM 2934 C CA . ARG A 1 371 ? -4.606 -9.513 44.113 1.00 34.59 371 ARG A CA 1
ATOM 2935 C C . ARG A 1 371 ? -4.643 -11.023 44.459 1.00 34.59 371 ARG A C 1
ATOM 2937 O O . ARG A 1 371 ? -5.270 -11.415 45.424 1.00 34.59 371 ARG A O 1
ATOM 2944 N N . THR A 1 372 ? -4.074 -11.955 43.684 1.00 32.19 372 THR A N 1
ATOM 2945 C CA . THR A 1 372 ? -2.764 -11.993 42.997 1.00 32.19 372 THR A CA 1
ATOM 2946 C C . THR A 1 372 ? -2.763 -13.018 41.842 1.00 32.19 372 THR A C 1
ATOM 2948 O O . THR A 1 372 ? -3.603 -13.908 41.779 1.00 32.19 372 THR A O 1
ATOM 2951 N N . ALA A 1 373 ? -1.780 -12.888 40.948 1.00 32.53 373 ALA A N 1
ATOM 2952 C CA . ALA A 1 373 ? -1.520 -13.716 39.771 1.00 32.53 373 ALA A CA 1
ATOM 2953 C C . ALA A 1 373 ? -1.047 -15.154 40.065 1.00 32.53 373 ALA A C 1
ATOM 2955 O O . ALA A 1 373 ? -0.298 -15.368 41.014 1.00 32.53 373 ALA A O 1
ATOM 2956 N N . THR A 1 374 ? -1.368 -16.102 39.174 1.00 31.16 374 THR A N 1
ATOM 2957 C CA . THR A 1 374 ? -0.437 -17.080 38.554 1.00 31.16 374 THR A CA 1
ATOM 2958 C C . THR A 1 374 ? -1.194 -17.939 37.533 1.00 31.16 374 THR A C 1
ATOM 2960 O O . THR A 1 374 ? -2.335 -18.331 37.756 1.00 31.16 374 THR A O 1
ATOM 2963 N N . GLY A 1 375 ? -0.588 -18.159 36.365 1.00 30.89 375 GLY A N 1
ATOM 2964 C CA . GLY A 1 375 ? -1.230 -18.814 35.225 1.00 30.89 375 GLY A CA 1
ATOM 2965 C C . GLY A 1 375 ? -1.023 -20.322 35.159 1.00 30.89 375 GLY A C 1
ATOM 2966 O O . GLY A 1 375 ? -0.092 -20.851 35.752 1.00 30.89 375 GLY A O 1
ATOM 2967 N N . THR A 1 376 ? -1.830 -21.002 34.339 1.00 32.88 376 THR A N 1
ATOM 2968 C CA . THR A 1 376 ? -1.384 -22.125 33.494 1.00 32.88 376 THR A CA 1
ATOM 2969 C C . THR A 1 376 ? -2.435 -22.481 32.431 1.00 32.88 376 THR A C 1
ATOM 2971 O O . THR A 1 376 ? -3.578 -22.796 32.725 1.00 32.88 376 THR A O 1
ATOM 2974 N N . ARG A 1 377 ? -2.002 -22.395 31.166 1.00 29.55 377 ARG A N 1
ATOM 2975 C CA . ARG A 1 377 ? -2.309 -23.258 30.004 1.00 29.55 377 ARG A CA 1
ATOM 2976 C C . ARG A 1 377 ? -3.317 -24.416 30.198 1.00 29.55 377 ARG A C 1
ATOM 2978 O O . ARG A 1 377 ? -3.020 -25.322 30.962 1.00 29.55 377 ARG A O 1
ATOM 2985 N N . ARG A 1 378 ? -4.316 -24.533 29.298 1.00 30.22 378 ARG A N 1
ATOM 2986 C CA . ARG A 1 378 ? -4.372 -25.390 28.066 1.00 30.22 378 ARG A CA 1
ATOM 2987 C C . ARG A 1 378 ? -5.811 -25.866 27.743 1.00 30.22 378 ARG A C 1
ATOM 2989 O O . ARG A 1 378 ? -6.428 -26.453 28.612 1.00 30.22 378 ARG A O 1
ATOM 2996 N N . ARG A 1 379 ? -6.167 -25.778 26.440 1.00 32.12 379 ARG A N 1
ATOM 2997 C CA . ARG A 1 379 ? -7.060 -26.646 25.605 1.00 32.12 379 ARG A CA 1
ATOM 2998 C C . ARG A 1 379 ? -8.525 -26.808 26.071 1.00 32.12 379 ARG A C 1
ATOM 3000 O O . ARG A 1 379 ? -8.774 -27.027 27.236 1.00 32.12 379 ARG A O 1
ATOM 3007 N N . GLY A 1 380 ? -9.554 -26.807 25.229 1.00 28.31 380 GLY A N 1
ATOM 3008 C CA . GLY A 1 380 ? -9.698 -26.771 23.775 1.00 28.31 380 GLY A CA 1
ATOM 3009 C C . GLY A 1 380 ? -11.154 -27.131 23.409 1.00 28.31 380 GLY A C 1
ATOM 3010 O O . GLY A 1 380 ? -11.833 -27.750 24.215 1.00 28.31 380 GLY A O 1
ATOM 3011 N N . CYS A 1 381 ? -11.570 -26.735 22.199 1.00 28.91 381 CYS A N 1
ATOM 3012 C CA . CYS A 1 381 ? -12.655 -27.263 21.348 1.00 28.91 381 CYS A CA 1
ATOM 3013 C C . CYS A 1 381 ? -14.049 -27.576 21.935 1.00 28.91 381 CYS A C 1
ATOM 3015 O O . CYS A 1 381 ? -14.214 -28.495 22.728 1.00 28.91 381 CYS A O 1
ATOM 3017 N N . THR A 1 382 ? -15.076 -26.916 21.383 1.00 32.34 382 THR A N 1
ATOM 3018 C CA . THR A 1 382 ? -16.143 -27.475 20.498 1.00 32.34 382 THR A CA 1
ATOM 3019 C C . THR A 1 382 ? -17.275 -26.432 20.416 1.00 32.34 382 THR A C 1
ATOM 3021 O O . THR A 1 382 ? -17.853 -26.069 21.431 1.00 32.34 382 THR A O 1
ATOM 3024 N N . THR A 1 383 ? -17.423 -25.653 19.340 1.00 30.61 383 THR A N 1
ATOM 3025 C CA . THR A 1 383 ? -18.255 -25.902 18.137 1.00 30.61 383 THR A CA 1
ATOM 3026 C C . THR A 1 383 ? -19.566 -26.672 18.358 1.00 30.61 383 THR A C 1
ATOM 3028 O O . THR A 1 383 ? -19.558 -27.886 18.533 1.00 30.61 383 THR A O 1
ATOM 3031 N N . ARG A 1 384 ? -20.687 -25.940 18.253 1.00 29.48 384 ARG A N 1
ATOM 3032 C CA . ARG A 1 384 ? -22.003 -26.330 17.694 1.00 29.48 384 ARG A CA 1
ATOM 3033 C C . ARG A 1 384 ? -22.702 -25.024 17.285 1.00 29.48 384 ARG A C 1
ATOM 3035 O O . ARG A 1 384 ? -22.823 -24.134 18.116 1.00 29.48 384 ARG A O 1
ATOM 3042 N N . ASP A 1 385 ? -22.814 -24.728 15.995 1.00 28.70 385 ASP A N 1
ATOM 3043 C CA . ASP A 1 385 ? -23.878 -25.133 15.055 1.00 28.70 385 ASP A CA 1
ATOM 3044 C C . ASP A 1 385 ? -25.282 -24.646 15.427 1.00 28.70 385 ASP A C 1
ATOM 3046 O O . ASP A 1 385 ? -25.907 -25.189 16.335 1.00 28.70 385 ASP A O 1
ATOM 3050 N N . SER A 1 386 ? -25.768 -23.679 14.639 1.00 31.91 386 SER A N 1
ATOM 3051 C CA . SER A 1 386 ? -27.167 -23.500 14.199 1.00 31.91 386 SER A CA 1
ATOM 3052 C C . SER A 1 386 ? -27.227 -22.199 13.375 1.00 31.91 386 SER A C 1
ATOM 3054 O O . SER A 1 386 ? -26.959 -21.135 13.924 1.00 31.91 386 SER A O 1
ATOM 3056 N N . SER A 1 387 ? -27.269 -22.201 12.039 1.00 28.59 387 SER A N 1
ATOM 3057 C CA . SER A 1 387 ? -28.378 -22.558 11.132 1.00 28.59 387 SER A CA 1
ATOM 3058 C C . SER A 1 387 ? -29.630 -21.668 11.262 1.00 28.59 387 SER A C 1
ATOM 3060 O O . SER A 1 387 ? -30.189 -21.514 12.341 1.00 28.59 387 SER A O 1
ATOM 3062 N N . GLY A 1 388 ? -30.077 -21.137 10.111 1.00 27.39 388 GLY A N 1
ATOM 3063 C CA . GLY A 1 388 ? -31.337 -20.400 9.900 1.00 27.39 388 GLY A CA 1
ATOM 3064 C C . GLY A 1 388 ? -31.264 -18.922 10.306 1.00 27.39 388 GLY A C 1
ATOM 3065 O O . GLY A 1 388 ? -30.721 -18.596 11.344 1.00 27.39 388 GLY A O 1
ATOM 3066 N N . SER A 1 389 ? -31.771 -17.931 9.578 1.00 31.31 389 SER A N 1
ATOM 3067 C CA . SER A 1 389 ? -32.761 -17.902 8.502 1.00 31.31 389 SER A CA 1
ATOM 3068 C C . SER A 1 389 ? -32.877 -16.446 8.005 1.00 31.31 389 SER A C 1
ATOM 3070 O O . SER A 1 389 ? -32.915 -15.527 8.821 1.00 31.31 389 SER A O 1
ATOM 3072 N N . ALA A 1 390 ? -32.983 -16.226 6.691 1.00 29.97 390 ALA A N 1
ATOM 3073 C CA . ALA A 1 390 ? -33.625 -15.029 6.110 1.00 29.97 390 ALA A CA 1
ATOM 3074 C C . ALA A 1 390 ? -35.153 -15.051 6.415 1.00 29.97 390 ALA A C 1
ATOM 3076 O O . ALA A 1 390 ? -35.592 -16.085 6.929 1.00 29.97 390 ALA A O 1
ATOM 3077 N N . PRO A 1 391 ? -36.018 -14.059 6.063 1.00 44.94 391 PRO A N 1
ATOM 3078 C CA . PRO A 1 391 ? -35.871 -12.856 5.208 1.00 44.94 391 PRO A CA 1
ATOM 3079 C C . PRO A 1 391 ? -36.648 -11.635 5.833 1.00 44.94 391 PRO A C 1
ATOM 3081 O O . PRO A 1 391 ? -36.730 -11.598 7.059 1.00 44.94 391 PRO A O 1
ATOM 3084 N N . PRO A 1 392 ? -37.309 -10.678 5.121 1.00 52.47 392 PRO A N 1
ATOM 3085 C CA . PRO A 1 392 ? -37.199 -10.198 3.738 1.00 52.47 392 PRO A CA 1
ATOM 3086 C C . PRO A 1 392 ? -37.055 -8.662 3.580 1.00 52.47 392 PRO A C 1
ATOM 3088 O O . PRO A 1 392 ? -37.176 -7.862 4.503 1.00 52.47 392 PRO A O 1
ATOM 3091 N N . ARG A 1 393 ? -36.844 -8.287 2.313 1.00 34.22 393 ARG A N 1
ATOM 3092 C CA . ARG A 1 393 ? -36.956 -6.954 1.707 1.00 34.22 393 ARG A CA 1
ATOM 3093 C C . ARG A 1 393 ? -38.381 -6.386 1.779 1.00 34.22 393 ARG A C 1
ATOM 3095 O O . ARG A 1 393 ? -39.332 -7.103 1.484 1.00 34.22 393 ARG A O 1
ATOM 3102 N N . THR A 1 394 ? -38.488 -5.068 1.928 1.00 36.72 394 THR A N 1
ATOM 3103 C CA . THR A 1 394 ? -39.593 -4.259 1.393 1.00 36.72 394 THR A CA 1
ATOM 3104 C C . THR A 1 394 ? -39.021 -3.009 0.727 1.00 36.72 394 THR A C 1
ATOM 3106 O O . THR A 1 394 ? -38.204 -2.292 1.298 1.00 36.72 394 THR A O 1
ATOM 3109 N N . GLY A 1 395 ? -39.418 -2.785 -0.524 1.00 30.27 395 GLY A N 1
ATOM 3110 C CA . GLY A 1 395 ? -39.255 -1.514 -1.220 1.00 30.27 395 GLY A CA 1
ATOM 3111 C C . GLY A 1 395 ? -40.583 -0.764 -1.264 1.00 30.27 395 GLY A C 1
ATOM 3112 O O . GLY A 1 395 ? -41.631 -1.393 -1.157 1.00 30.27 395 GLY A O 1
ATOM 3113 N N . CYS A 1 396 ? -40.516 0.556 -1.435 1.00 31.95 396 CYS A N 1
ATOM 3114 C CA . CYS A 1 396 ? -41.482 1.414 -2.136 1.00 31.95 396 CYS A CA 1
ATOM 3115 C C . CYS A 1 396 ? -40.911 2.847 -2.180 1.00 31.95 396 CYS A C 1
ATOM 3117 O O . CYS A 1 396 ? -40.595 3.414 -1.138 1.00 31.95 396 CYS A O 1
ATOM 3119 N N . GLY A 1 397 ? -40.758 3.424 -3.377 1.00 29.81 397 GLY A N 1
ATOM 3120 C CA . GLY A 1 397 ? -40.744 4.888 -3.581 1.00 29.81 397 GLY A CA 1
ATOM 3121 C C . GLY A 1 397 ? -42.160 5.377 -3.948 1.00 29.81 397 GLY A C 1
ATOM 3122 O O . GLY A 1 397 ? -43.101 4.617 -3.725 1.00 29.81 397 GLY A O 1
ATOM 3123 N N . PRO A 1 398 ? -42.357 6.519 -4.646 1.00 44.62 398 PRO A N 1
ATOM 3124 C CA . PRO A 1 398 ? -41.510 7.702 -4.834 1.00 44.62 398 PRO A CA 1
ATOM 3125 C C . PRO A 1 398 ? -42.357 9.018 -4.633 1.00 44.62 398 PRO A C 1
ATOM 3127 O O . PRO A 1 398 ? -43.066 9.064 -3.633 1.00 44.62 398 PRO A O 1
ATOM 3130 N N . PRO A 1 399 ? -42.277 10.130 -5.418 1.00 52.06 399 PRO A N 1
ATOM 3131 C CA . PRO A 1 399 ? -41.949 11.460 -4.874 1.00 52.06 399 PRO A CA 1
ATOM 3132 C C . PRO A 1 399 ? -42.985 12.584 -5.132 1.00 52.06 399 PRO A C 1
ATOM 3134 O O . PRO A 1 399 ? -43.712 12.572 -6.115 1.00 52.06 399 PRO A O 1
ATOM 3137 N N . THR A 1 400 ? -42.950 13.652 -4.331 1.00 35.31 400 THR A N 1
ATOM 3138 C CA . THR A 1 400 ? -43.585 14.971 -4.591 1.00 35.31 400 THR A CA 1
ATOM 3139 C C . THR A 1 400 ? -42.875 15.997 -3.696 1.00 35.31 400 THR A C 1
ATOM 3141 O O . THR A 1 400 ? -42.537 15.643 -2.575 1.00 35.31 400 THR A O 1
ATOM 3144 N N . GLY A 1 401 ? -42.590 17.262 -3.990 1.00 31.44 401 GLY A N 1
ATOM 3145 C CA . GLY A 1 401 ? -42.837 18.205 -5.075 1.00 31.44 401 GLY A CA 1
ATOM 31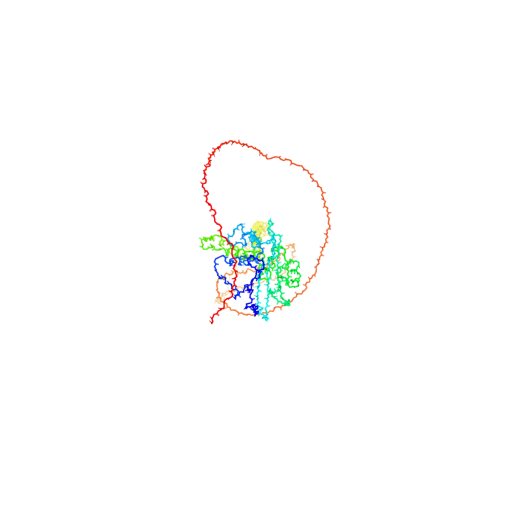46 C C . GLY A 1 401 ? -42.250 19.554 -4.591 1.00 31.44 401 GLY A C 1
ATOM 3147 O O . GLY A 1 401 ? -42.204 19.809 -3.389 1.00 31.44 401 GLY A O 1
ATOM 3148 N N . LYS A 1 402 ? -41.738 20.400 -5.493 1.00 33.00 402 LYS A N 1
ATOM 3149 C CA . LYS A 1 402 ? -41.378 21.809 -5.192 1.00 33.00 402 LYS A CA 1
ATOM 3150 C C . LYS A 1 402 ? -42.667 22.646 -5.082 1.00 33.00 402 LYS A C 1
ATOM 3152 O O . LYS A 1 402 ? -43.630 22.286 -5.759 1.00 33.00 402 LYS A O 1
ATOM 3157 N N . PRO A 1 403 ? -42.708 23.760 -4.316 1.00 42.97 403 PRO A N 1
ATOM 3158 C CA . PRO A 1 403 ? -42.328 25.069 -4.889 1.00 42.97 403 PRO A CA 1
ATOM 3159 C C . PRO A 1 403 ? -41.775 26.122 -3.891 1.00 42.97 403 PRO A C 1
ATOM 3161 O O . PRO A 1 403 ? -41.939 26.010 -2.683 1.00 42.97 403 PRO A O 1
ATOM 3164 N N . GLY A 1 404 ? -41.203 27.206 -4.440 1.00 31.22 404 GLY A N 1
ATOM 3165 C CA . GLY A 1 404 ? -41.417 28.566 -3.911 1.00 31.22 404 GLY A CA 1
ATOM 3166 C C . GLY A 1 404 ? -40.285 29.264 -3.142 1.00 31.22 404 GLY A C 1
ATOM 3167 O O . GLY A 1 404 ? -40.135 29.095 -1.940 1.00 31.22 404 GLY A O 1
ATOM 3168 N N . THR A 1 405 ? -39.567 30.156 -3.828 1.00 33.78 405 THR A N 1
ATOM 3169 C CA . THR A 1 405 ? -38.866 31.342 -3.280 1.00 33.78 405 THR A CA 1
ATOM 3170 C C . THR A 1 405 ? -39.890 32.375 -2.753 1.00 33.78 405 THR A C 1
ATOM 3172 O O . THR A 1 405 ? -41.010 32.376 -3.267 1.00 33.78 405 THR A O 1
ATOM 3175 N N . PRO A 1 406 ? -39.548 33.303 -1.821 1.00 46.84 406 PRO A N 1
ATOM 3176 C CA . PRO A 1 406 ? -38.968 34.583 -2.269 1.00 46.84 406 PRO A CA 1
ATOM 3177 C C . PRO A 1 406 ? -38.015 35.328 -1.286 1.00 46.84 406 PRO A C 1
ATOM 3179 O O . PRO A 1 406 ? -38.084 35.207 -0.072 1.00 46.84 406 PRO A O 1
ATOM 3182 N N . THR A 1 407 ? -37.137 36.143 -1.891 1.00 33.22 407 THR A N 1
ATOM 3183 C CA . THR A 1 407 ? -36.645 37.493 -1.502 1.00 33.22 407 THR A CA 1
ATOM 3184 C C . THR A 1 407 ? -36.213 37.848 -0.064 1.00 33.22 407 THR A C 1
ATOM 3186 O O . THR A 1 407 ? -37.016 37.860 0.858 1.00 33.22 407 THR A O 1
ATOM 3189 N N . GLY A 1 408 ? -34.998 38.412 0.068 1.00 31.42 408 GLY A N 1
ATOM 3190 C CA . GLY A 1 408 ? -34.621 39.285 1.195 1.00 31.42 408 GLY A CA 1
ATOM 3191 C C . GLY A 1 408 ? -33.170 39.785 1.141 1.00 31.42 408 GLY A C 1
ATOM 3192 O O . GLY A 1 408 ? -32.234 39.020 1.330 1.00 31.42 408 GLY A O 1
ATOM 3193 N N . ARG A 1 409 ? -32.970 41.073 0.837 1.00 31.08 409 ARG A N 1
ATOM 3194 C CA . ARG A 1 409 ? -31.683 41.774 0.641 1.00 31.08 409 ARG A CA 1
ATOM 3195 C C . ARG A 1 409 ? -31.023 42.211 1.973 1.00 31.08 409 ARG A C 1
ATOM 3197 O O . ARG A 1 409 ? -31.738 42.752 2.795 1.00 31.08 409 ARG A O 1
ATOM 3204 N N . ARG A 1 410 ? -29.678 42.049 2.066 1.00 34.53 410 ARG A N 1
ATOM 3205 C CA . ARG A 1 410 ? -28.549 42.957 2.502 1.00 34.53 410 ARG A CA 1
ATOM 3206 C C . ARG A 1 410 ? -28.744 43.954 3.690 1.00 34.53 410 ARG A C 1
ATOM 3208 O O . ARG A 1 410 ? -29.871 44.359 3.902 1.00 34.53 410 ARG A O 1
ATOM 3215 N N . PRO A 1 411 ? -27.684 44.495 4.369 1.00 48.09 411 PRO A N 1
ATOM 3216 C CA . PRO A 1 411 ? -26.296 44.706 3.894 1.00 48.09 411 PRO A CA 1
ATOM 3217 C C . PRO A 1 411 ? -25.129 44.499 4.904 1.00 48.09 411 PRO A C 1
ATOM 3219 O O . PRO A 1 411 ? -25.298 44.420 6.113 1.00 48.09 411 PRO A O 1
ATOM 3222 N N . ARG A 1 412 ? -23.899 44.487 4.360 1.00 35.62 412 ARG A N 1
ATOM 3223 C CA . ARG A 1 412 ? -22.615 44.703 5.066 1.00 35.62 412 ARG A CA 1
ATOM 3224 C C . ARG A 1 412 ? -22.270 46.205 5.117 1.00 35.62 412 ARG A C 1
ATOM 3226 O O . ARG A 1 412 ? -22.563 46.886 4.130 1.00 35.62 412 ARG A O 1
ATOM 3233 N N . PRO A 1 413 ? -21.560 46.707 6.144 1.00 47.00 413 PRO A N 1
ATOM 3234 C CA . PRO A 1 413 ? -21.005 48.055 6.132 1.00 47.00 413 PRO A CA 1
ATOM 3235 C C . PRO A 1 413 ? -19.617 48.117 5.463 1.00 47.00 413 PRO A C 1
ATOM 3237 O O . PRO A 1 413 ? -18.896 47.125 5.345 1.00 47.00 413 PRO A O 1
ATOM 3240 N N . ARG A 1 414 ? -19.289 49.319 4.982 1.00 33.28 414 ARG A N 1
ATOM 3241 C CA . ARG A 1 414 ? -18.096 49.732 4.226 1.00 33.28 414 ARG A CA 1
ATOM 3242 C C . ARG A 1 414 ? -17.299 50.775 5.034 1.00 33.28 414 ARG A C 1
ATOM 3244 O O . ARG A 1 414 ? -17.899 51.456 5.858 1.00 33.28 414 ARG A O 1
ATOM 3251 N N . ARG A 1 415 ? -16.059 51.016 4.558 1.00 33.44 415 ARG A N 1
ATOM 3252 C CA . ARG A 1 415 ? -15.206 52.240 4.636 1.00 33.44 415 ARG A CA 1
ATOM 3253 C C . ARG A 1 415 ? -14.348 52.473 5.898 1.00 33.44 415 ARG A C 1
ATOM 3255 O O . ARG A 1 415 ? -14.728 51.979 6.950 1.00 33.44 415 ARG A O 1
ATOM 3262 N N . PRO A 1 416 ? -13.293 53.331 5.833 1.00 45.62 416 PRO A N 1
ATOM 3263 C CA . PRO A 1 416 ? -12.564 53.931 4.685 1.00 45.62 416 PRO A CA 1
ATOM 3264 C C . PRO A 1 416 ? -11.004 53.891 4.826 1.00 45.62 416 PRO A C 1
ATOM 3266 O O . PRO A 1 416 ? -10.505 53.255 5.750 1.00 45.62 416 PRO A O 1
ATOM 3269 N N . PRO A 1 417 ? -10.237 54.522 3.896 1.00 49.31 417 PRO A N 1
ATOM 3270 C CA . PRO A 1 417 ? -8.781 54.369 3.732 1.00 49.31 417 PRO A CA 1
ATOM 3271 C C . PRO A 1 417 ? -7.946 55.611 4.140 1.00 49.31 417 PRO A C 1
ATOM 3273 O O . PRO A 1 417 ? -8.501 56.684 4.369 1.00 49.31 417 PRO A O 1
ATOM 3276 N N . GLY A 1 418 ? -6.608 55.493 4.106 1.00 28.59 418 GLY A N 1
ATOM 3277 C CA . GLY A 1 418 ? -5.672 56.633 4.079 1.00 28.59 418 GLY A CA 1
ATOM 3278 C C . GLY A 1 418 ? -4.192 56.254 3.854 1.00 28.59 418 GLY A C 1
ATOM 3279 O O . GLY A 1 418 ? -3.703 55.371 4.547 1.00 28.59 418 GLY A O 1
ATOM 3280 N N . SER A 1 419 ? -3.556 56.913 2.859 1.00 29.53 419 SER A N 1
ATOM 3281 C CA . SER A 1 419 ? -2.158 57.445 2.732 1.00 29.53 419 SER A CA 1
ATOM 3282 C C . SER A 1 419 ? -0.966 56.729 3.415 1.00 29.53 419 SER A C 1
ATOM 3284 O O . SER A 1 419 ? -1.096 56.269 4.532 1.00 29.53 419 SER A O 1
ATOM 3286 N N . SER A 1 420 ? 0.292 56.701 2.949 1.00 28.98 420 SER A N 1
ATOM 3287 C CA . SER A 1 420 ? 1.066 57.395 1.901 1.00 28.98 420 SER A CA 1
ATOM 3288 C C . SER A 1 420 ? 2.509 56.835 1.865 1.00 28.98 420 SER A C 1
ATOM 3290 O O . SER A 1 420 ? 3.024 56.408 2.891 1.00 28.98 420 SER A O 1
ATOM 3292 N N . SER A 1 421 ? 3.182 56.988 0.714 1.00 28.58 421 SER A N 1
ATOM 3293 C CA . SER A 1 421 ? 4.638 57.197 0.510 1.00 28.58 421 SER A CA 1
ATOM 3294 C C . SER A 1 421 ? 5.679 56.177 1.021 1.00 28.58 421 SER A C 1
ATOM 3296 O O . SER A 1 421 ? 5.911 56.064 2.219 1.00 28.58 421 SER A O 1
ATOM 3298 N N . ARG A 1 422 ? 6.504 55.645 0.103 1.00 29.56 422 ARG A N 1
ATOM 3299 C CA . ARG A 1 422 ? 7.913 56.070 -0.096 1.00 29.56 422 ARG A CA 1
ATOM 3300 C C . ARG A 1 422 ? 8.538 55.391 -1.323 1.00 29.56 422 ARG A C 1
ATOM 3302 O O . ARG A 1 422 ? 8.448 54.184 -1.503 1.00 29.56 422 ARG A O 1
ATOM 3309 N N . ARG A 1 423 ? 9.177 56.218 -2.154 1.00 29.23 423 ARG A N 1
ATOM 3310 C CA . ARG A 1 423 ? 10.171 55.854 -3.170 1.00 29.23 423 ARG A CA 1
ATOM 3311 C C . ARG A 1 423 ? 11.497 55.550 -2.472 1.00 29.23 423 ARG A C 1
ATOM 3313 O O . ARG A 1 423 ? 11.880 56.364 -1.637 1.00 29.23 423 ARG A O 1
ATOM 3320 N N . THR A 1 424 ? 12.234 54.544 -2.946 1.00 29.38 424 THR A N 1
ATOM 3321 C CA . THR A 1 424 ? 13.693 54.657 -3.121 1.00 29.38 424 THR A CA 1
ATOM 3322 C C . THR A 1 424 ? 14.162 53.730 -4.242 1.00 29.38 424 THR A C 1
ATOM 3324 O O . THR A 1 424 ? 13.896 52.534 -4.237 1.00 29.38 424 THR A O 1
ATOM 3327 N N . SER A 1 425 ? 14.850 54.321 -5.211 1.00 28.08 425 SER A N 1
ATOM 3328 C CA . SER A 1 425 ? 15.601 53.703 -6.303 1.00 28.08 425 SER A CA 1
ATOM 3329 C C . SER A 1 425 ? 17.095 53.681 -5.963 1.00 28.08 425 SER A C 1
ATOM 3331 O O . SER A 1 425 ? 17.568 54.704 -5.480 1.00 28.08 425 SER A O 1
ATOM 3333 N N . CYS A 1 426 ? 17.828 52.621 -6.320 1.00 28.06 426 CYS A N 1
ATOM 3334 C CA . CYS A 1 426 ? 19.281 52.595 -6.608 1.00 28.06 426 CYS A CA 1
ATOM 3335 C C . CYS A 1 426 ? 19.535 51.350 -7.488 1.00 28.06 426 CYS A C 1
ATOM 3337 O O . CYS A 1 426 ? 19.171 50.253 -7.083 1.00 28.06 426 CYS A O 1
ATOM 3339 N N . ARG A 1 427 ? 19.800 51.494 -8.795 1.00 28.17 427 ARG A N 1
ATOM 3340 C CA . ARG A 1 427 ? 21.108 51.636 -9.483 1.00 28.17 427 ARG A CA 1
ATOM 3341 C C . ARG A 1 427 ? 22.031 50.403 -9.410 1.00 28.17 427 ARG A C 1
ATOM 3343 O O . ARG A 1 427 ? 22.652 50.145 -8.392 1.00 28.17 427 ARG A O 1
ATOM 3350 N N . THR A 1 428 ? 22.057 49.698 -10.543 1.00 28.62 428 THR A N 1
ATOM 3351 C CA . THR A 1 428 ? 23.200 49.292 -11.387 1.00 28.62 428 THR A CA 1
ATOM 3352 C C . THR A 1 428 ? 24.615 49.277 -10.795 1.00 28.62 428 THR A C 1
ATOM 3354 O O . THR A 1 428 ? 25.114 50.325 -10.390 1.00 28.62 428 THR A O 1
ATOM 3357 N N . THR A 1 429 ? 25.306 48.143 -10.970 1.00 31.05 429 THR A N 1
ATOM 3358 C CA . THR A 1 429 ? 26.750 48.086 -11.260 1.00 31.05 429 THR A CA 1
ATOM 3359 C C . THR A 1 429 ? 27.104 46.842 -12.083 1.00 31.05 429 THR A C 1
ATOM 3361 O O . THR A 1 429 ? 26.441 45.810 -12.002 1.00 31.05 429 THR A O 1
ATOM 3364 N N . ASP A 1 430 ? 28.126 47.034 -12.912 1.00 27.98 430 ASP A N 1
ATOM 3365 C CA . ASP A 1 430 ? 28.608 46.249 -14.045 1.00 27.98 430 ASP A CA 1
ATOM 3366 C C . ASP A 1 430 ? 29.275 44.889 -13.750 1.00 27.98 430 ASP A C 1
ATOM 3368 O O . ASP A 1 430 ? 29.612 44.540 -12.621 1.00 27.98 430 ASP A O 1
ATOM 3372 N N . ALA A 1 431 ? 29.463 44.158 -14.856 1.00 29.73 431 ALA A N 1
ATOM 3373 C CA . ALA A 1 431 ? 30.072 42.840 -15.069 1.00 29.73 431 ALA A CA 1
ATOM 3374 C C . ALA A 1 431 ? 31.589 42.741 -14.716 1.00 29.73 431 ALA A C 1
ATOM 3376 O O . ALA A 1 431 ? 32.180 43.731 -14.289 1.00 29.73 431 ALA A O 1
ATOM 3377 N N . PRO A 1 432 ? 32.256 41.572 -14.910 1.00 41.12 432 PRO A N 1
ATOM 3378 C CA . PRO A 1 432 ? 32.689 41.177 -16.260 1.00 41.12 432 PRO A CA 1
ATOM 3379 C C . PRO A 1 432 ? 32.581 39.674 -16.609 1.00 41.12 432 PRO A C 1
ATOM 3381 O O . PRO A 1 432 ? 32.440 38.790 -15.770 1.00 41.12 432 PRO A O 1
ATOM 3384 N N . ARG A 1 433 ? 32.670 39.438 -17.924 1.00 28.98 433 ARG A N 1
ATOM 3385 C CA . ARG A 1 433 ? 32.750 38.162 -18.654 1.00 28.98 433 ARG A CA 1
ATOM 3386 C C . ARG A 1 433 ? 34.041 37.383 -18.357 1.00 28.98 433 ARG A C 1
ATOM 3388 O O . ARG A 1 433 ? 35.099 37.991 -18.234 1.00 28.98 433 ARG A O 1
ATOM 3395 N N . ALA A 1 434 ? 33.973 36.052 -18.445 1.00 29.52 434 ALA A N 1
ATOM 3396 C CA . ALA A 1 434 ? 35.110 35.194 -18.785 1.00 29.52 434 ALA A CA 1
ATOM 3397 C C . ALA A 1 434 ? 34.667 34.078 -19.751 1.00 29.52 434 ALA A C 1
ATOM 3399 O O . ALA A 1 434 ? 33.561 33.551 -19.645 1.00 29.52 434 ALA A O 1
ATOM 3400 N N . ASN A 1 435 ? 35.534 33.813 -20.727 1.00 27.97 435 ASN A N 1
ATOM 3401 C CA . ASN A 1 435 ? 35.335 33.026 -21.943 1.00 27.97 435 ASN A CA 1
ATOM 3402 C C . ASN A 1 435 ? 35.327 31.497 -21.750 1.00 27.97 435 ASN A C 1
ATOM 3404 O O . ASN A 1 435 ? 35.955 30.963 -20.842 1.00 27.97 435 ASN A O 1
ATOM 3408 N N . CYS A 1 436 ? 34.654 30.861 -22.716 1.00 25.53 436 CYS A N 1
ATOM 3409 C CA . CYS A 1 436 ? 34.815 29.539 -23.337 1.00 25.53 436 CYS A CA 1
ATOM 3410 C C . CYS A 1 436 ? 35.967 28.630 -22.882 1.00 25.53 436 CYS A C 1
ATOM 3412 O O . CYS A 1 436 ? 37.104 29.078 -22.930 1.00 25.53 436 CYS A O 1
ATOM 3414 N N . VAL A 1 437 ? 35.674 27.329 -22.698 1.00 28.00 437 VAL A N 1
ATOM 3415 C CA . VAL A 1 437 ? 36.409 26.176 -23.282 1.00 28.00 437 VAL A CA 1
ATOM 3416 C C . VAL A 1 437 ? 35.467 24.945 -23.319 1.00 28.00 437 VAL A C 1
ATOM 3418 O O . VAL A 1 437 ? 34.955 24.526 -22.284 1.00 28.00 437 VAL A O 1
ATOM 3421 N N . GLU A 1 438 ? 35.232 24.381 -24.511 1.00 31.66 438 GLU A N 1
ATOM 3422 C CA . GLU A 1 438 ? 34.684 23.026 -24.743 1.00 31.66 438 GLU A CA 1
ATOM 3423 C C . GLU A 1 438 ? 35.672 21.936 -24.289 1.00 31.66 438 GLU A C 1
ATOM 3425 O O . GLU A 1 438 ? 36.884 22.142 -24.362 1.00 31.66 438 GLU A O 1
ATOM 3430 N N . PRO A 1 439 ? 35.194 20.713 -23.992 1.00 32.50 439 PRO A N 1
ATOM 3431 C CA . PRO A 1 439 ? 35.874 19.579 -24.616 1.00 32.50 439 PRO A CA 1
ATOM 3432 C C . PRO A 1 439 ? 34.928 18.507 -25.178 1.00 32.50 439 PRO A C 1
ATOM 3434 O O . PRO A 1 439 ? 34.101 17.919 -24.485 1.00 32.50 439 PRO A O 1
ATOM 3437 N N . SER A 1 440 ? 35.115 18.284 -26.480 1.00 27.97 440 SER A N 1
ATOM 3438 C CA . SER A 1 440 ? 35.296 16.997 -27.163 1.00 27.97 440 SER A CA 1
ATOM 3439 C C . SER A 1 440 ? 34.517 15.757 -26.693 1.00 27.97 440 SER A C 1
ATOM 3441 O O . SER A 1 440 ? 34.777 15.118 -25.676 1.00 27.97 440 SER A O 1
ATOM 3443 N N . ARG A 1 441 ? 33.663 15.306 -27.617 1.00 29.70 441 ARG A N 1
ATOM 3444 C CA . ARG A 1 441 ? 33.199 13.924 -27.772 1.00 29.70 441 ARG A CA 1
ATOM 3445 C C . ARG A 1 441 ? 34.384 12.970 -27.965 1.00 29.70 441 ARG A C 1
ATOM 3447 O O . ARG A 1 441 ? 35.247 13.228 -28.803 1.00 29.70 441 ARG A O 1
ATOM 3454 N N . SER A 1 442 ? 34.370 11.823 -27.290 1.00 31.39 442 SER A N 1
ATOM 3455 C CA . SER A 1 442 ? 35.028 10.588 -27.748 1.00 31.39 442 SER A CA 1
ATOM 3456 C C . SER A 1 442 ? 34.329 9.352 -27.151 1.00 31.39 442 SER A C 1
ATOM 3458 O O . SER A 1 442 ? 33.856 9.425 -26.015 1.00 31.39 442 SER A O 1
ATOM 3460 N N . PRO A 1 443 ? 34.211 8.244 -27.910 1.00 32.97 443 PRO A N 1
ATOM 3461 C CA . PRO A 1 443 ? 33.368 7.098 -27.576 1.00 32.97 443 PRO A CA 1
ATOM 3462 C C . PRO A 1 443 ? 34.137 6.050 -26.758 1.00 32.97 443 PRO A C 1
ATOM 3464 O O . PRO A 1 443 ? 35.288 5.741 -27.060 1.00 32.97 443 PRO A O 1
ATOM 3467 N N . TRP A 1 444 ? 33.494 5.463 -25.749 1.00 28.97 444 TRP A N 1
ATOM 3468 C CA . TRP A 1 444 ? 34.077 4.376 -24.961 1.00 28.97 444 TRP A CA 1
ATOM 3469 C C . TRP A 1 444 ? 33.541 3.024 -25.435 1.00 28.97 444 TRP A C 1
ATOM 3471 O O . TRP A 1 444 ? 32.422 2.636 -25.114 1.00 28.97 444 TRP A O 1
ATOM 3481 N N . ASN A 1 445 ? 34.383 2.308 -26.184 1.00 30.50 445 ASN A N 1
ATOM 3482 C CA . ASN A 1 445 ? 34.299 0.862 -26.375 1.00 30.50 445 ASN A CA 1
ATOM 3483 C C . ASN A 1 445 ? 34.815 0.166 -25.105 1.00 30.50 445 ASN A C 1
ATOM 3485 O O . ASN A 1 445 ? 35.979 0.327 -24.737 1.00 30.50 445 ASN A O 1
ATOM 3489 N N . GLY A 1 446 ? 33.961 -0.617 -24.445 1.00 28.28 446 GLY A N 1
ATOM 3490 C CA . GLY A 1 446 ? 34.331 -1.469 -23.314 1.00 28.28 446 GLY A CA 1
ATOM 3491 C C . GLY A 1 446 ? 34.742 -2.864 -23.779 1.00 28.28 446 GLY A C 1
ATOM 3492 O O . GLY A 1 446 ? 33.895 -3.692 -24.099 1.00 28.28 446 GLY A O 1
ATOM 3493 N N . VAL A 1 447 ? 36.052 -3.111 -23.806 1.00 29.41 447 VAL A N 1
ATOM 3494 C CA . VAL A 1 447 ? 36.681 -4.422 -24.007 1.00 29.41 447 VAL A CA 1
ATOM 3495 C C . VAL A 1 447 ? 36.579 -5.252 -22.723 1.00 29.41 447 VAL A C 1
ATOM 3497 O O . VAL A 1 447 ? 36.861 -4.769 -21.628 1.00 29.41 447 VAL A O 1
ATOM 3500 N N . ALA A 1 448 ? 36.194 -6.518 -22.879 1.00 32.84 448 ALA A N 1
ATOM 3501 C CA . ALA A 1 448 ? 36.167 -7.536 -21.837 1.00 32.84 448 ALA A CA 1
ATOM 3502 C C . ALA A 1 448 ? 37.578 -7.872 -21.323 1.00 32.84 448 ALA A C 1
ATOM 3504 O O . ALA A 1 448 ? 38.478 -8.143 -22.118 1.00 32.84 448 ALA A O 1
ATOM 3505 N N . VAL A 1 449 ? 37.754 -7.958 -20.000 1.00 31.44 449 VAL A N 1
ATOM 3506 C CA . VAL A 1 449 ? 38.943 -8.570 -19.389 1.00 31.44 449 VAL A CA 1
ATOM 3507 C C . VAL A 1 449 ? 38.522 -9.566 -18.313 1.00 31.44 449 VAL A C 1
ATOM 3509 O O . VAL A 1 449 ? 37.753 -9.265 -17.404 1.00 31.44 449 VAL A O 1
ATOM 3512 N N . ARG A 1 450 ? 39.036 -10.782 -18.500 1.00 28.17 450 ARG A N 1
ATOM 3513 C CA . ARG A 1 450 ? 38.907 -11.982 -17.675 1.00 28.17 450 ARG A CA 1
ATOM 3514 C C . ARG A 1 450 ? 39.550 -11.806 -16.295 1.00 28.17 450 ARG A C 1
ATOM 3516 O O . ARG A 1 450 ? 40.618 -11.214 -16.175 1.00 28.17 450 ARG A O 1
ATOM 3523 N N . SER A 1 451 ? 38.940 -12.433 -15.294 1.00 27.28 451 SER A N 1
ATOM 3524 C CA . SER A 1 451 ? 39.548 -12.758 -14.000 1.00 27.28 451 SER A CA 1
ATOM 3525 C C . SER A 1 451 ? 40.738 -13.716 -14.145 1.00 27.28 451 SER A C 1
ATOM 3527 O O . SER A 1 451 ? 40.716 -14.573 -15.035 1.00 27.28 451 SER A O 1
ATOM 3529 N N . PRO A 1 452 ? 41.698 -13.686 -13.207 1.00 45.62 452 PRO A N 1
ATOM 3530 C CA . PRO A 1 452 ? 42.483 -14.857 -12.861 1.00 45.62 452 PRO A CA 1
ATOM 3531 C C . PRO A 1 452 ? 42.132 -15.376 -11.454 1.00 45.62 452 PRO A C 1
ATOM 3533 O O . PRO A 1 452 ? 42.105 -14.601 -10.503 1.00 45.62 452 PRO A O 1
ATOM 3536 N N . MET A 1 453 ? 41.921 -16.699 -11.416 1.00 35.28 453 MET A N 1
ATOM 3537 C CA . MET A 1 453 ? 41.974 -17.674 -10.307 1.00 35.28 453 MET A CA 1
ATOM 3538 C C . MET A 1 453 ? 41.095 -17.485 -9.069 1.00 35.28 453 MET A C 1
ATOM 3540 O O . MET A 1 453 ? 41.321 -16.549 -8.276 1.00 35.28 453 MET A O 1
#

Secondary structure (DSSP, 8-state):
--PPPPPP-SSS-EEEEEEEEEETTEEEEEEE-BTTB------TTSSHHHHHHHHTTHHHH----HHHH-TT--TTS-TTHHHHGGGTSS-SEEEEEEEEEEEEE-TTT--EEEEEEEEEEEEETTTEEEEEEEEEESPEE---SSSPPTTEE-SB-TTSPBPPHHHHHHHHGGGEEEES-HHHHHHHHHHHHT---HHHHHHHHHHHHHHT-TTTTTS--HHHHHHHHHHTSPPPPHHHHHHHHHHHHHHHHHHHHHHHHHHHHHHHHHHHHHHHHHHHHHHHHHTHHHHHHHHHHHHHHHHHHHHHHHHTSSTTSS---------------------------------------------PPP---------------------------------------------------------------------------------------

pLDDT: mean 70.6, std 26.5, range [25.53, 98.0]

Organism: Streptomyces microflavus (NCBI:txid1919)

Radius of gyration: 51.87 Å; chains: 1; bounding box: 114×87×148 Å